Protein AF-A0A8G2FXT8-F1 (afdb_monomer)

Radius of gyration: 26.11 Å; Cα contacts (8 Å, |Δi|>4): 997; chains: 1; bounding box: 90×61×62 Å

Sequence (578 aa):
MFIVYNNIDHKNIHAPHGNILNTKGWSQEAALRLIINNLDPMVAKDPENLIVYGGKGKAARNSKAFDKIIESLKELENDETLLIQSGKSVGIFRTTRESPRVLIVNAQIVPRWATHDIFWDLEARGLTMFGQMTAGSWIYIGTQGVLQVTYETLNALARKIYHSDNLDGKWFLSAGLGEMGGAQTLAAKMNRCTSIIVEIDIEKIRRRLRDKYLDTYTDSLDEALKLKDESIKNGKHLSIGLLGNAATVYNELVNRNIIPDIVSDQTAAHDINLGYVPEGYDIKSFQKFREDNPEEFKRRVYESIVREVNAMIYFKNHGAAVFDYGNDIRTRALEGGLKNAFDIDGYVPAYIRDLFAIGSGPFRWVALSGNPDDIYKIDDAIIKNIDDRHLTDWIKLAKEYVHFQGLPARICYAPYGERERIGLMINDMVKNGDLEAPVAIGRDHHDTGSVASPYRETEAMKDGIIINNQAAAAKDLYNKIIGNYIQEGSLQRINNPPFDNASDTNLANEMNAIAVYSNYMPSTAKPVPPNVNYTVIADNTIVEEQIGIWLANSYNNYMSNNTFINVETDVSSHYGIS

InterPro domains:
  IPR023636 Urocanase conserved site [PS01233] (443-458)
  IPR023637 Urocanase-like [NF003820] (12-465)
  IPR023637 Urocanase-like [PTHR12216] (5-467)
  IPR023637 Urocanase-like [TIGR01228] (11-465)
  IPR035085 Urocanase, Rossmann-like domain [PF01175] (142-351)
  IPR035400 Urocanase, N-terminal domain [PF17391] (13-139)
  IPR035401 Urocanase, C-terminal domain [PF17392] (354-467)
  IPR036190 Urocanase superfamily [SSF111326] (8-465)
  IPR038364 Urocanase, central domain superfamily [G3DSA:3.40.50.10730] (143-351)

Foldseek 3Di:
DQPPPPDDPQVAFAFDFFDDANAPDVLLSLLLRLLSLLSHPLQAPRSVQQGRFLFRQHQALGPVQVVVSNVCSRHQDLQKAFEAEQRHTDDIDGHGNPDRNYDYDALDDDVVQSDPVSSVVCSVVSNGHRNDWCRNLRHGFWQQQQLVVLLQLQQQCCCPPVVDSAQQLAEEEEEDLTRPVLSNQLSQVLRLHAYEYEYQDVVSVVSSVVQQSADEEDQDPVVSVVVRVVCSVVSNSHGYYHNFALLVSLVVCVVVVNAHQAYEYDFLLLCLLQGHAFPPDHPVRLVVCCVVPVVVSSLRRLVSLLSNLVSLVVNVVVNHHYAYAPNCSLVSPVVSPNVCSPVHYHSQVVGPVVLLVQFFAWKKKFQSNLDLVLVVVLLVVCLPPPPDCVFNVVSVSCVPRGRGGRTHMHITRAGQPRSVVSQVVSQVCQVVPVGRAAMEIEHTCLGNQRDQDCRHNCPCDVVPPRPDPPPPVCVVVVCVVVVVCVVVVDPDDDDDSDPPDDPDPPVSPRGRYHYRDDHDDDDDDDDDDDDDDDDDDDDPDPDPPPPPPPRDDDDDDDDDDDDDDDDDDDDDDDDDDD

Structure (mmCIF, N/CA/C/O backbone):
data_AF-A0A8G2FXT8-F1
#
_entry.id   AF-A0A8G2FXT8-F1
#
loop_
_atom_site.group_PDB
_atom_site.id
_atom_site.type_symbol
_atom_site.label_atom_id
_atom_site.label_alt_id
_atom_site.label_comp_id
_atom_site.label_asym_id
_atom_site.label_entity_id
_atom_site.label_seq_id
_atom_site.pdbx_PDB_ins_code
_atom_site.Cartn_x
_atom_site.Cartn_y
_atom_site.Cartn_z
_atom_site.occupancy
_atom_site.B_iso_or_equiv
_atom_site.auth_seq_id
_atom_site.auth_comp_id
_atom_site.auth_asym_id
_atom_site.auth_atom_id
_atom_site.pdbx_PDB_model_num
ATOM 1 N N . MET A 1 1 ? 9.920 11.573 -34.355 1.00 27.08 1 MET A N 1
ATOM 2 C CA . MET A 1 1 ? 10.146 12.880 -33.703 1.00 27.08 1 MET A CA 1
ATOM 3 C C . MET A 1 1 ? 10.301 12.585 -32.220 1.00 27.08 1 MET A C 1
ATOM 5 O O . MET A 1 1 ? 9.305 12.317 -31.570 1.00 27.08 1 MET A O 1
ATOM 9 N N . PHE A 1 2 ? 11.535 12.461 -31.725 1.00 28.53 2 PHE A N 1
ATOM 10 C CA . PHE A 1 2 ? 11.773 12.191 -30.305 1.00 28.53 2 PHE A CA 1
ATOM 11 C C . PHE A 1 2 ? 11.350 13.426 -29.505 1.00 28.53 2 PHE A C 1
ATOM 13 O O . PHE A 1 2 ? 11.841 14.523 -29.773 1.00 28.53 2 PHE A O 1
ATOM 20 N N . ILE A 1 3 ? 10.425 13.273 -28.557 1.00 33.78 3 ILE A N 1
ATOM 21 C CA . ILE A 1 3 ? 10.116 14.332 -27.595 1.00 33.78 3 ILE A CA 1
ATOM 22 C C . ILE A 1 3 ? 11.331 14.437 -26.667 1.00 33.78 3 ILE A C 1
ATOM 24 O O . ILE A 1 3 ? 11.541 13.610 -25.772 1.00 33.78 3 ILE A O 1
ATOM 28 N N . VAL A 1 4 ? 12.179 15.429 -26.938 1.00 34.22 4 VAL A N 1
ATOM 29 C CA . VAL A 1 4 ? 13.263 15.836 -26.044 1.00 34.22 4 VAL A CA 1
ATOM 30 C C . VAL A 1 4 ? 12.603 16.583 -24.888 1.00 34.22 4 VAL A C 1
ATOM 32 O O . VAL A 1 4 ? 12.186 17.729 -25.040 1.00 34.22 4 VAL A O 1
ATOM 35 N N . TYR A 1 5 ? 12.460 15.915 -23.743 1.00 44.00 5 TYR A N 1
ATOM 36 C CA . TYR A 1 5 ? 12.011 16.544 -22.502 1.00 44.00 5 TYR A CA 1
ATOM 37 C C . TYR A 1 5 ? 13.147 17.420 -21.956 1.00 44.00 5 TYR A C 1
ATOM 39 O O . TYR A 1 5 ? 13.884 17.013 -21.064 1.00 44.00 5 TYR A O 1
ATOM 47 N N . ASN A 1 6 ? 13.326 18.616 -22.514 1.00 36.78 6 ASN A N 1
ATOM 48 C CA . ASN A 1 6 ? 14.114 19.649 -21.850 1.00 36.78 6 ASN A CA 1
ATOM 49 C C . ASN A 1 6 ? 13.234 20.246 -20.741 1.00 36.78 6 ASN A C 1
ATOM 51 O O . ASN A 1 6 ? 12.269 20.941 -21.045 1.00 36.78 6 ASN A O 1
ATOM 55 N N . ASN A 1 7 ? 13.580 19.944 -19.483 1.00 48.78 7 ASN A N 1
ATOM 56 C CA . ASN A 1 7 ? 12.843 20.231 -18.242 1.00 48.78 7 ASN A CA 1
ATOM 57 C C . ASN A 1 7 ? 11.535 19.432 -18.098 1.00 48.78 7 ASN A C 1
ATOM 59 O O . ASN A 1 7 ? 10.470 19.877 -18.523 1.00 48.78 7 ASN A O 1
ATOM 63 N N . ILE A 1 8 ? 11.612 18.251 -17.472 1.00 61.03 8 ILE A N 1
ATOM 64 C CA . ILE A 1 8 ? 10.416 17.504 -17.067 1.00 61.03 8 ILE A CA 1
ATOM 65 C C . ILE A 1 8 ? 9.690 18.318 -15.991 1.00 61.03 8 ILE A C 1
ATOM 67 O O . ILE A 1 8 ? 10.245 18.586 -14.926 1.00 61.03 8 ILE A O 1
ATOM 71 N N . ASP A 1 9 ? 8.448 18.714 -16.270 1.00 72.50 9 ASP A N 1
ATOM 72 C CA . ASP A 1 9 ? 7.584 19.309 -15.255 1.00 72.50 9 ASP A CA 1
ATOM 73 C C . ASP A 1 9 ? 7.159 18.225 -14.257 1.00 72.50 9 ASP A C 1
ATOM 75 O O . ASP A 1 9 ? 6.223 17.460 -14.492 1.00 72.50 9 ASP A O 1
ATOM 79 N N . HIS A 1 10 ? 7.871 18.150 -13.132 1.00 68.62 10 HIS A N 1
ATOM 80 C CA . HIS A 1 10 ? 7.581 17.196 -12.063 1.00 68.62 10 HIS A CA 1
ATOM 81 C C . HIS A 1 10 ? 6.210 17.424 -11.400 1.00 68.62 10 HIS A C 1
ATOM 83 O O . HIS A 1 10 ? 5.757 16.550 -10.662 1.00 68.62 10 HIS A O 1
ATOM 89 N N . LYS A 1 11 ? 5.536 18.560 -11.647 1.00 64.56 11 LYS A N 1
ATOM 90 C CA . LYS A 1 11 ? 4.202 18.844 -11.090 1.00 64.56 11 LYS A CA 1
ATOM 91 C C . LYS A 1 11 ? 3.082 18.115 -11.818 1.00 64.56 11 LYS A C 1
ATOM 93 O O . LYS A 1 11 ? 2.033 17.875 -11.228 1.00 64.56 11 LYS A O 1
ATOM 98 N N . ASN A 1 12 ? 3.284 17.797 -13.095 1.00 80.88 12 ASN A N 1
ATOM 99 C CA . ASN A 1 12 ? 2.246 17.251 -13.962 1.00 80.88 12 ASN A CA 1
ATOM 100 C C . ASN A 1 12 ? 2.816 16.174 -14.893 1.00 80.88 12 ASN A C 1
ATOM 102 O O . ASN A 1 12 ? 2.720 16.255 -16.120 1.00 80.88 12 ASN A O 1
ATOM 106 N N . ILE A 1 13 ? 3.484 15.193 -14.288 1.00 90.19 13 ILE A N 1
ATOM 107 C CA . ILE A 1 13 ? 4.114 14.089 -15.001 1.00 90.19 13 ILE A CA 1
ATOM 108 C C . ILE A 1 13 ? 3.134 12.915 -15.129 1.00 90.19 13 ILE A C 1
ATOM 110 O O . ILE A 1 13 ? 2.522 12.503 -14.152 1.00 90.19 13 ILE A O 1
ATOM 114 N N . HIS A 1 14 ? 2.990 12.371 -16.336 1.00 94.75 14 HIS A N 1
ATOM 115 C CA . HIS A 1 14 ? 2.118 11.231 -16.626 1.00 94.75 14 HIS A CA 1
ATOM 116 C C . HIS A 1 14 ? 2.845 10.231 -17.514 1.00 94.75 14 HIS A C 1
ATOM 118 O O . HIS A 1 14 ? 3.655 10.619 -18.366 1.00 94.75 14 HIS A O 1
ATOM 124 N N . ALA A 1 15 ? 2.570 8.943 -17.313 1.00 96.31 15 ALA A N 1
ATOM 125 C CA . ALA A 1 15 ? 3.182 7.898 -18.117 1.00 96.31 15 ALA A CA 1
ATOM 126 C C . ALA A 1 15 ? 2.745 8.035 -19.589 1.00 96.31 15 ALA A C 1
ATOM 128 O O . ALA A 1 15 ? 1.586 8.349 -19.857 1.00 96.31 15 ALA A O 1
ATOM 129 N N . PRO A 1 16 ? 3.637 7.794 -20.566 1.00 95.62 16 PRO A N 1
ATOM 130 C CA . PRO A 1 16 ? 3.227 7.658 -21.959 1.00 95.62 16 PRO A CA 1
ATOM 131 C C . PRO A 1 16 ? 2.179 6.548 -22.139 1.00 95.62 16 PRO A C 1
ATOM 133 O O . PRO A 1 16 ? 2.306 5.473 -21.554 1.00 95.62 16 PRO A O 1
ATOM 136 N N . HIS A 1 17 ? 1.167 6.801 -22.970 1.00 95.31 17 HIS A N 1
ATOM 137 C CA . HIS A 1 17 ? 0.074 5.868 -23.278 1.00 95.31 17 HIS A CA 1
ATOM 138 C C . HIS A 1 17 ? 0.168 5.341 -24.723 1.00 95.31 17 HIS A C 1
ATOM 140 O O . HIS A 1 17 ? 0.941 5.842 -25.543 1.00 95.31 17 HIS A O 1
ATOM 146 N N . GLY A 1 18 ? -0.649 4.338 -25.048 1.00 94.31 18 GLY A N 1
ATOM 147 C CA . GLY A 1 18 ? -0.766 3.750 -26.383 1.00 94.31 18 GLY A CA 1
ATOM 148 C C . GLY A 1 18 ? 0.423 2.874 -26.787 1.00 94.31 18 GLY A C 1
ATOM 149 O O . GLY A 1 18 ? 1.236 2.458 -25.960 1.00 94.31 18 GLY A O 1
ATOM 150 N N . ASN A 1 19 ? 0.537 2.592 -28.084 1.00 92.56 19 ASN A N 1
ATOM 151 C CA . ASN A 1 19 ? 1.504 1.638 -28.643 1.00 92.56 19 ASN A CA 1
ATOM 152 C C . ASN A 1 19 ? 2.765 2.278 -29.261 1.00 92.56 19 ASN A C 1
ATOM 154 O O . ASN A 1 19 ? 3.579 1.581 -29.864 1.00 92.56 19 ASN A O 1
ATOM 158 N N . ILE A 1 20 ? 2.943 3.594 -29.115 1.00 94.81 20 ILE A N 1
ATOM 159 C CA . ILE A 1 20 ? 4.117 4.312 -29.625 1.00 94.81 20 ILE A CA 1
ATOM 160 C C . ILE A 1 20 ? 5.228 4.275 -28.571 1.00 94.81 20 ILE A C 1
ATOM 162 O O . ILE A 1 20 ? 5.029 4.694 -27.431 1.00 94.81 20 ILE A O 1
ATOM 166 N N . LEU A 1 21 ? 6.403 3.785 -28.966 1.00 95.88 21 LEU A N 1
ATOM 167 C CA . LEU A 1 21 ? 7.571 3.675 -28.094 1.00 95.88 21 LEU A CA 1
ATOM 168 C C . LEU A 1 21 ? 8.365 4.982 -28.022 1.00 95.88 21 LEU A C 1
ATOM 170 O O . LEU A 1 21 ? 8.549 5.679 -29.022 1.00 95.88 21 LEU A O 1
ATOM 174 N N . ASN A 1 22 ? 8.897 5.264 -26.835 1.00 96.44 22 ASN A N 1
ATOM 175 C CA . ASN A 1 22 ? 9.881 6.314 -26.570 1.00 96.44 22 ASN A CA 1
ATOM 176 C C . ASN A 1 22 ? 11.300 5.749 -26.394 1.00 96.44 22 ASN A C 1
ATOM 178 O O . ASN A 1 22 ? 12.255 6.517 -26.282 1.00 96.44 22 ASN A O 1
ATOM 182 N N . THR A 1 23 ? 11.422 4.426 -26.340 1.00 97.81 23 THR A N 1
ATOM 183 C CA . THR A 1 23 ? 12.644 3.652 -26.097 1.00 97.81 23 THR A CA 1
ATOM 184 C C . THR A 1 23 ? 12.874 2.644 -27.236 1.00 97.81 23 THR A C 1
ATOM 186 O O . THR A 1 23 ? 12.059 2.530 -28.155 1.00 97.81 23 THR A O 1
ATOM 189 N N . LYS A 1 24 ? 13.985 1.896 -27.194 1.00 97.31 24 LYS A N 1
ATOM 190 C CA . LYS A 1 24 ? 14.373 0.920 -28.236 1.00 97.31 24 LYS A CA 1
ATOM 191 C C . LYS A 1 24 ? 13.654 -0.438 -28.148 1.00 97.31 24 LYS A C 1
ATOM 193 O O . LYS A 1 24 ? 13.855 -1.294 -29.011 1.00 97.31 24 LYS A O 1
ATOM 198 N N . GLY A 1 25 ? 12.812 -0.646 -27.136 1.00 94.44 25 GLY A N 1
ATOM 199 C CA . GLY A 1 25 ? 12.077 -1.892 -26.937 1.00 94.44 25 GLY A CA 1
ATOM 200 C C . GLY A 1 25 ? 11.038 -1.793 -25.823 1.00 94.44 25 GLY A C 1
ATOM 201 O O . GLY A 1 25 ? 11.103 -0.924 -24.956 1.00 94.44 25 GLY A O 1
ATOM 202 N N . TRP A 1 26 ? 10.059 -2.700 -25.835 1.00 95.38 26 TRP A N 1
ATOM 203 C CA . TRP A 1 26 ? 8.968 -2.679 -24.858 1.00 95.38 26 TRP A CA 1
ATOM 204 C C . TRP A 1 26 ? 9.448 -2.866 -23.413 1.00 95.38 26 TRP A C 1
ATOM 206 O O . TRP A 1 26 ? 8.878 -2.258 -22.513 1.00 95.38 26 TRP A O 1
ATOM 216 N N . SER A 1 27 ? 10.515 -3.636 -23.171 1.00 92.38 27 SER A N 1
ATOM 217 C CA . SER A 1 27 ? 11.067 -3.843 -21.822 1.00 92.38 27 SER A CA 1
ATOM 218 C C . SER A 1 27 ? 11.618 -2.552 -21.203 1.00 92.38 27 SER A C 1
ATOM 220 O O . SER A 1 27 ? 11.407 -2.289 -20.019 1.00 92.38 27 SER A O 1
ATOM 222 N N . GLN A 1 28 ? 12.291 -1.723 -22.001 1.00 97.31 28 GLN A N 1
ATOM 223 C CA . GLN A 1 28 ? 12.760 -0.395 -21.605 1.00 97.31 28 GLN A CA 1
ATOM 224 C C . GLN A 1 28 ? 11.582 0.575 -21.475 1.00 97.31 28 GLN A C 1
ATOM 226 O O . GLN A 1 28 ? 11.522 1.345 -20.515 1.00 97.31 28 GLN A O 1
ATOM 231 N N . GLU A 1 29 ? 10.619 0.502 -22.399 1.00 97.88 29 GLU A N 1
ATOM 232 C CA . GLU A 1 29 ? 9.407 1.322 -22.377 1.00 97.88 29 GLU A CA 1
ATOM 233 C C . GLU A 1 29 ? 8.583 1.076 -21.114 1.00 97.88 29 GLU A C 1
ATOM 235 O O . GLU A 1 29 ? 8.105 2.027 -20.503 1.00 97.88 29 GLU A O 1
ATOM 240 N N . ALA A 1 30 ? 8.445 -0.178 -20.685 1.00 96.81 30 ALA A N 1
ATOM 241 C CA . ALA A 1 30 ? 7.756 -0.517 -19.449 1.00 96.81 30 ALA A CA 1
ATOM 242 C C . ALA A 1 30 ? 8.450 0.117 -18.247 1.00 96.81 30 ALA A C 1
ATOM 244 O O . ALA A 1 30 ? 7.794 0.811 -17.478 1.00 96.81 30 ALA A O 1
ATOM 245 N N . ALA A 1 31 ? 9.772 -0.038 -18.113 1.00 97.44 31 ALA A N 1
ATOM 246 C CA . ALA A 1 31 ? 10.522 0.598 -17.030 1.00 97.44 31 ALA A CA 1
ATOM 247 C C . ALA A 1 31 ? 10.348 2.129 -17.036 1.00 97.44 31 ALA A C 1
ATOM 249 O O . ALA A 1 31 ? 10.131 2.723 -15.980 1.00 97.44 31 ALA A O 1
ATOM 250 N N . LEU A 1 32 ? 10.368 2.752 -18.221 1.00 98.38 32 LEU A N 1
ATOM 251 C CA . LEU A 1 32 ? 10.131 4.185 -18.412 1.00 98.38 32 LEU A CA 1
ATOM 252 C C . LEU A 1 32 ? 8.717 4.605 -17.982 1.00 98.38 32 LEU A C 1
ATOM 254 O O . LEU A 1 32 ? 8.552 5.556 -17.219 1.00 98.38 32 LEU A O 1
ATOM 258 N N . ARG A 1 33 ? 7.684 3.911 -18.460 1.00 98.44 33 ARG A N 1
ATOM 259 C CA . ARG A 1 33 ? 6.287 4.218 -18.125 1.00 98.44 33 ARG A CA 1
ATOM 260 C C . ARG A 1 33 ? 6.018 4.011 -16.643 1.00 98.44 33 ARG A C 1
ATOM 262 O O . ARG A 1 33 ? 5.348 4.832 -16.031 1.00 98.44 33 ARG A O 1
ATOM 269 N N . LEU A 1 34 ? 6.583 2.964 -16.053 1.00 98.31 34 LEU A N 1
ATOM 270 C CA . LEU A 1 34 ? 6.394 2.623 -14.651 1.00 98.31 34 LEU A CA 1
ATOM 271 C C . LEU A 1 34 ? 7.073 3.606 -13.685 1.00 98.31 34 LEU A C 1
ATOM 273 O O . LEU A 1 34 ? 6.443 4.016 -12.708 1.00 98.31 34 LEU A O 1
ATOM 277 N N . ILE A 1 35 ? 8.316 4.040 -13.945 1.00 98.19 35 ILE A N 1
ATOM 278 C CA . ILE A 1 35 ? 8.959 5.063 -13.096 1.00 98.19 35 ILE A CA 1
ATOM 279 C C . ILE A 1 35 ? 8.191 6.386 -13.161 1.00 98.19 35 ILE A C 1
ATOM 281 O O . ILE A 1 35 ? 8.044 7.063 -12.143 1.00 98.19 35 ILE A O 1
ATOM 285 N N . ILE A 1 36 ? 7.661 6.733 -14.337 1.00 98.25 36 ILE A N 1
ATOM 286 C CA . ILE A 1 36 ? 6.832 7.924 -14.503 1.00 98.25 36 ILE A CA 1
ATOM 287 C C . ILE A 1 36 ? 5.480 7.750 -13.796 1.00 98.25 36 ILE A C 1
ATOM 289 O O . ILE A 1 36 ? 5.051 8.659 -13.094 1.00 98.25 36 ILE A O 1
ATOM 293 N N . ASN A 1 37 ? 4.839 6.583 -13.908 1.00 98.19 37 ASN A N 1
ATOM 294 C CA . ASN A 1 37 ? 3.581 6.278 -13.223 1.00 98.19 37 ASN A CA 1
ATOM 295 C C . ASN A 1 37 ? 3.709 6.396 -11.699 1.00 98.19 37 ASN A C 1
ATOM 297 O O . ASN A 1 37 ? 2.813 6.912 -11.038 1.00 98.19 37 ASN A O 1
ATOM 301 N N . ASN A 1 38 ? 4.848 5.981 -11.137 1.00 97.56 38 ASN A N 1
ATOM 302 C CA . ASN A 1 38 ? 5.147 6.171 -9.718 1.00 97.56 38 ASN A CA 1
ATOM 303 C C . ASN A 1 38 ? 5.122 7.649 -9.286 1.00 97.56 38 ASN A C 1
ATOM 305 O O . ASN A 1 38 ? 4.969 7.918 -8.098 1.00 97.56 38 ASN A O 1
ATOM 309 N N . LEU A 1 39 ? 5.290 8.593 -10.212 1.00 97.38 39 LEU A N 1
ATOM 310 C CA . LEU A 1 39 ? 5.273 10.034 -9.965 1.00 97.38 39 LEU A CA 1
ATOM 311 C C . LEU A 1 39 ? 4.019 10.724 -10.515 1.00 97.38 39 LEU A C 1
ATOM 313 O O . LEU A 1 39 ? 3.934 11.945 -10.459 1.00 97.38 39 LEU A O 1
ATOM 317 N N . ASP A 1 40 ? 3.034 9.978 -11.012 1.00 96.06 40 ASP A N 1
ATOM 318 C CA . ASP A 1 40 ? 1.774 10.567 -11.457 1.00 96.06 40 ASP A CA 1
ATOM 319 C C . ASP A 1 40 ? 1.076 11.280 -10.276 1.00 96.06 40 ASP A C 1
ATOM 321 O O . ASP A 1 40 ? 0.971 10.683 -9.199 1.00 96.06 40 ASP A O 1
ATOM 325 N N . PRO A 1 41 ? 0.576 12.525 -10.417 1.00 92.88 41 PRO A N 1
ATOM 326 C CA . PRO A 1 41 ? -0.125 13.241 -9.344 1.00 92.88 41 PRO A CA 1
ATOM 327 C C . PRO A 1 41 ? -1.344 12.506 -8.763 1.00 92.88 41 PRO A C 1
ATOM 329 O O . PRO A 1 41 ? -1.719 12.731 -7.607 1.00 92.88 41 PRO A O 1
ATOM 332 N N . MET A 1 42 ? -1.976 11.611 -9.528 1.00 91.50 42 MET A N 1
ATOM 333 C CA . MET A 1 42 ? -3.042 10.741 -9.023 1.00 91.50 42 MET A CA 1
ATOM 334 C C . MET A 1 42 ? -2.498 9.607 -8.150 1.00 91.50 42 MET A C 1
ATOM 336 O O . MET A 1 42 ? -3.207 9.136 -7.256 1.00 91.50 42 MET A O 1
ATOM 340 N N . VAL A 1 43 ? -1.254 9.187 -8.372 1.00 93.75 43 VAL A N 1
ATOM 341 C CA . VAL A 1 43 ? -0.603 8.031 -7.742 1.00 93.75 43 VAL A CA 1
ATOM 342 C C . VAL A 1 43 ? 0.254 8.449 -6.548 1.00 93.75 43 VAL A C 1
ATOM 344 O O . VAL A 1 43 ? 0.030 7.976 -5.433 1.00 93.75 43 VAL A O 1
ATOM 347 N N . ALA A 1 44 ? 1.214 9.344 -6.764 1.00 93.69 44 ALA A N 1
ATOM 348 C CA . ALA A 1 44 ? 2.226 9.741 -5.796 1.00 93.69 44 ALA A CA 1
ATOM 349 C C . ALA A 1 44 ? 1.662 10.602 -4.656 1.00 93.69 44 ALA A C 1
ATOM 351 O O . ALA A 1 44 ? 0.597 11.220 -4.758 1.00 93.69 44 ALA A O 1
ATOM 352 N N . LYS A 1 45 ? 2.405 10.657 -3.552 1.00 90.81 45 LYS A N 1
ATOM 353 C CA . LYS A 1 45 ? 2.165 11.573 -2.436 1.00 90.81 45 LYS A CA 1
ATOM 354 C C . LYS A 1 45 ? 2.580 13.000 -2.783 1.00 90.81 45 LYS A C 1
ATOM 356 O O . LYS A 1 45 ? 1.805 13.926 -2.579 1.00 90.81 45 LYS A O 1
ATOM 361 N N . ASP A 1 46 ? 3.814 13.156 -3.251 1.00 91.81 46 ASP A N 1
ATOM 362 C CA . ASP A 1 46 ? 4.453 14.442 -3.528 1.00 91.81 46 ASP A CA 1
ATOM 363 C C . ASP A 1 46 ? 5.440 14.265 -4.699 1.00 91.81 46 ASP A C 1
ATOM 365 O O . ASP A 1 46 ? 6.641 14.036 -4.495 1.00 91.81 46 ASP A O 1
ATOM 369 N N . PRO A 1 47 ? 4.922 14.288 -5.940 1.00 93.62 47 PRO A N 1
ATOM 370 C CA . PRO A 1 47 ? 5.717 14.000 -7.127 1.00 93.62 47 PRO A CA 1
ATOM 371 C C . PRO A 1 47 ? 6.771 15.070 -7.420 1.00 93.62 47 PRO A C 1
ATOM 373 O O . PRO A 1 47 ? 7.829 14.733 -7.954 1.00 93.62 47 PRO A O 1
ATOM 376 N N . GLU A 1 48 ? 6.555 16.322 -6.993 1.00 91.75 48 GLU A N 1
ATOM 377 C CA . GLU A 1 48 ? 7.525 17.415 -7.154 1.00 91.75 48 GLU A CA 1
ATOM 378 C C . GLU A 1 48 ? 8.857 17.087 -6.467 1.00 91.75 48 GLU A C 1
ATOM 380 O O . GLU A 1 48 ? 9.930 17.367 -7.000 1.00 91.75 48 GLU A O 1
ATOM 385 N N . ASN A 1 49 ? 8.786 16.427 -5.308 1.00 92.88 49 ASN A N 1
ATOM 386 C CA . ASN A 1 49 ? 9.949 15.975 -4.545 1.00 92.88 49 ASN A CA 1
ATOM 387 C C . ASN A 1 49 ? 10.309 14.501 -4.797 1.00 92.88 49 ASN A C 1
ATOM 389 O O . ASN A 1 49 ? 11.110 13.915 -4.056 1.00 92.88 49 ASN A O 1
ATOM 393 N N . LEU A 1 50 ? 9.741 13.903 -5.851 1.00 96.25 50 LEU A N 1
ATOM 394 C CA . LEU A 1 50 ? 9.907 12.505 -6.260 1.00 96.25 50 LEU A CA 1
ATOM 395 C C . LEU A 1 50 ? 9.405 11.480 -5.231 1.00 96.25 50 LEU A C 1
ATOM 397 O O . LEU A 1 50 ? 9.792 10.309 -5.296 1.00 96.25 50 LEU A O 1
ATOM 401 N N . ILE A 1 51 ? 8.583 11.904 -4.267 1.00 94.69 51 ILE A N 1
ATOM 402 C CA . ILE A 1 51 ? 8.087 11.072 -3.170 1.00 94.69 51 ILE A CA 1
ATOM 403 C C . ILE A 1 51 ? 6.804 10.367 -3.609 1.00 94.69 51 ILE A C 1
ATOM 405 O O . ILE A 1 51 ? 5.763 10.984 -3.834 1.00 94.69 51 ILE A O 1
ATOM 409 N N . VAL A 1 52 ? 6.869 9.041 -3.642 1.00 94.31 52 VAL A N 1
ATOM 410 C CA . VAL A 1 52 ? 5.759 8.169 -4.020 1.00 94.31 52 VAL A CA 1
ATOM 411 C C . VAL A 1 52 ? 4.856 7.898 -2.816 1.00 94.31 52 VAL A C 1
ATOM 413 O O . VAL A 1 52 ? 3.684 8.250 -2.855 1.00 94.31 52 VAL A O 1
ATOM 416 N N . TYR A 1 53 ? 5.375 7.298 -1.735 1.00 89.44 53 TYR A N 1
ATOM 417 C CA . TYR A 1 53 ? 4.595 6.964 -0.529 1.00 89.44 53 TYR A CA 1
ATOM 418 C C . TYR A 1 53 ? 5.479 6.666 0.698 1.00 89.44 53 TYR A C 1
ATOM 420 O O . TYR A 1 53 ? 6.709 6.676 0.623 1.00 89.44 53 TYR A O 1
ATOM 428 N N . GLY A 1 54 ? 4.848 6.382 1.848 1.00 80.62 54 GLY A N 1
ATOM 429 C CA . GLY A 1 54 ? 5.519 5.782 3.012 1.00 80.62 54 GLY A CA 1
ATOM 430 C C . GLY A 1 54 ? 6.487 6.715 3.746 1.00 80.62 54 GLY A C 1
ATOM 431 O O . GLY A 1 54 ? 7.551 6.284 4.184 1.00 80.62 54 GLY A O 1
ATOM 432 N N . GLY A 1 55 ? 6.142 7.999 3.859 1.00 83.00 55 GLY A N 1
ATOM 433 C CA . GLY A 1 55 ? 7.037 9.032 4.386 1.00 83.00 55 GLY A CA 1
ATOM 434 C C . GLY A 1 55 ? 7.781 9.715 3.243 1.00 83.00 55 GLY A C 1
ATOM 435 O O . GLY A 1 55 ? 7.175 10.536 2.553 1.00 83.00 55 GLY A O 1
ATOM 436 N N . LYS A 1 56 ? 9.058 9.356 3.046 1.00 86.94 56 LYS A N 1
ATOM 437 C CA . LYS A 1 56 ? 9.953 9.861 1.983 1.00 86.94 56 LYS A CA 1
ATOM 438 C C . LYS A 1 56 ? 10.399 8.764 0.997 1.00 86.94 56 LYS A C 1
ATOM 440 O O . LYS A 1 56 ? 11.522 8.806 0.499 1.00 86.94 56 LYS A O 1
ATOM 445 N N . GLY A 1 57 ? 9.567 7.750 0.748 1.00 91.38 57 GLY A N 1
ATOM 446 C CA . GLY A 1 57 ? 9.861 6.726 -0.257 1.00 91.38 57 GLY A CA 1
ATOM 447 C C . GLY A 1 57 ? 9.870 7.345 -1.653 1.00 91.38 57 GLY A C 1
ATOM 448 O O . GLY A 1 57 ? 8.831 7.825 -2.100 1.00 91.38 57 GLY A O 1
ATOM 449 N N . LYS A 1 58 ? 11.023 7.368 -2.328 1.00 96.19 58 LYS A N 1
ATOM 450 C CA . LYS A 1 58 ? 11.229 8.087 -3.596 1.00 96.19 58 LYS A CA 1
ATOM 451 C C . LYS A 1 58 ? 11.388 7.151 -4.797 1.00 96.19 58 LYS A C 1
ATOM 453 O O . LYS A 1 58 ? 11.877 6.031 -4.651 1.00 96.19 58 LYS A O 1
ATOM 458 N N . ALA A 1 59 ? 11.026 7.640 -5.985 1.00 97.69 59 ALA A N 1
ATOM 459 C CA . ALA A 1 59 ? 11.239 6.933 -7.256 1.00 97.69 59 ALA A CA 1
ATOM 460 C C . ALA A 1 59 ? 12.677 7.066 -7.793 1.00 97.69 59 ALA A C 1
ATOM 462 O O . ALA A 1 59 ? 13.211 6.134 -8.396 1.00 97.69 59 ALA A O 1
ATOM 463 N N . ALA A 1 60 ? 13.310 8.215 -7.547 1.00 98.12 60 ALA A N 1
ATOM 464 C CA . ALA A 1 60 ? 14.694 8.515 -7.901 1.00 98.12 60 ALA A CA 1
ATOM 465 C C . ALA A 1 60 ? 15.317 9.469 -6.868 1.00 98.12 60 ALA A C 1
ATOM 467 O O . ALA A 1 60 ? 14.611 10.153 -6.125 1.00 98.12 60 ALA A O 1
ATOM 468 N N . ARG A 1 61 ? 16.654 9.496 -6.789 1.00 97.88 61 ARG A N 1
ATOM 469 C CA . ARG A 1 61 ? 17.372 10.143 -5.674 1.00 97.88 61 ARG A CA 1
ATOM 470 C C . ARG A 1 61 ? 17.125 11.651 -5.601 1.00 97.88 61 ARG A C 1
ATOM 472 O O . ARG A 1 61 ? 16.985 12.211 -4.517 1.00 97.88 61 ARG A O 1
ATOM 479 N N . ASN A 1 62 ? 17.138 12.295 -6.761 1.00 96.00 62 ASN A N 1
ATOM 480 C CA . ASN A 1 62 ? 16.916 13.720 -6.987 1.00 96.00 62 ASN A CA 1
ATOM 481 C C . ASN A 1 62 ? 16.576 13.943 -8.470 1.00 96.00 62 ASN A C 1
ATOM 483 O O . ASN A 1 62 ? 16.760 13.029 -9.277 1.00 96.00 62 ASN A O 1
ATOM 487 N N . SER A 1 63 ? 16.120 15.143 -8.839 1.00 94.94 63 SER A N 1
ATOM 488 C CA . SER A 1 63 ? 15.670 15.451 -10.208 1.00 94.94 63 SER A CA 1
ATOM 489 C C . SER A 1 63 ? 16.730 15.148 -11.268 1.00 94.94 63 SER A C 1
ATOM 491 O O . SER A 1 63 ? 16.445 14.471 -12.246 1.00 94.94 63 SER A O 1
ATOM 493 N N . LYS A 1 64 ? 18.000 15.500 -11.020 1.00 95.56 64 LYS A N 1
ATOM 494 C CA . LYS A 1 64 ? 19.101 15.185 -11.948 1.00 95.56 64 LYS A CA 1
ATOM 495 C C . LYS A 1 64 ? 19.281 13.676 -12.157 1.00 95.56 64 LYS A C 1
ATOM 497 O O . LYS A 1 64 ? 19.587 13.234 -13.262 1.00 95.56 64 LYS A O 1
ATOM 502 N N . ALA A 1 65 ? 19.144 12.882 -11.095 1.00 97.62 65 ALA A N 1
ATOM 503 C CA . ALA A 1 65 ? 19.210 11.428 -11.194 1.00 97.62 65 ALA A CA 1
ATOM 504 C C . ALA A 1 65 ? 18.004 10.863 -11.954 1.00 97.62 65 ALA A C 1
ATOM 506 O O . ALA A 1 65 ? 18.192 9.971 -12.775 1.00 97.62 65 ALA A O 1
ATOM 507 N N . PHE A 1 66 ? 16.806 11.403 -11.716 1.00 97.81 66 PHE A N 1
ATOM 508 C CA . PHE A 1 66 ? 15.596 11.046 -12.450 1.00 97.81 66 PHE A CA 1
ATOM 509 C C . PHE A 1 66 ? 15.763 11.298 -13.952 1.00 97.81 66 PHE A C 1
ATOM 511 O O . PHE A 1 66 ? 15.656 10.355 -14.733 1.00 97.81 66 PHE A O 1
ATOM 518 N N . ASP A 1 67 ? 16.142 12.514 -14.348 1.00 95.81 67 ASP A N 1
ATOM 519 C CA . ASP A 1 67 ? 16.343 12.878 -15.755 1.00 95.81 67 ASP A CA 1
ATOM 520 C C . ASP A 1 67 ? 17.358 11.951 -16.433 1.00 95.81 67 ASP A C 1
ATOM 522 O O . ASP A 1 67 ? 17.126 11.462 -17.541 1.00 95.81 67 ASP A O 1
ATOM 526 N N . LYS A 1 68 ? 18.460 11.626 -15.737 1.00 97.88 68 LYS A N 1
ATOM 527 C CA . LYS A 1 68 ? 19.475 10.718 -16.282 1.00 97.88 68 LYS A CA 1
ATOM 528 C C . LYS A 1 68 ? 18.978 9.280 -16.414 1.00 97.88 68 LYS A C 1
ATOM 530 O O . LYS A 1 68 ? 19.409 8.583 -17.330 1.00 97.88 68 LYS A O 1
ATOM 535 N N . ILE A 1 69 ? 18.098 8.818 -15.524 1.00 98.44 69 ILE A N 1
ATOM 536 C CA . ILE A 1 69 ? 17.447 7.505 -15.647 1.00 98.44 69 ILE A CA 1
ATOM 537 C C . ILE A 1 69 ? 16.555 7.486 -16.888 1.00 98.44 69 ILE A C 1
ATOM 539 O O . ILE A 1 69 ? 16.673 6.558 -17.684 1.00 98.44 69 ILE A O 1
ATOM 543 N N . ILE A 1 70 ? 15.735 8.521 -17.093 1.00 97.88 70 ILE A N 1
ATOM 544 C CA . ILE A 1 70 ? 14.877 8.638 -18.280 1.00 97.88 70 ILE A CA 1
ATOM 545 C C . ILE A 1 70 ? 15.716 8.623 -19.563 1.00 97.88 70 ILE A C 1
ATOM 547 O O . ILE A 1 70 ? 15.415 7.863 -20.480 1.00 97.88 70 ILE A O 1
ATOM 551 N N . GLU A 1 71 ? 16.788 9.417 -19.622 1.00 97.81 71 GLU A N 1
ATOM 552 C CA . GLU A 1 71 ? 17.726 9.432 -20.753 1.00 97.81 71 GLU A CA 1
ATOM 553 C C . GLU A 1 71 ? 18.352 8.047 -20.983 1.00 97.81 71 GLU A C 1
ATOM 555 O O . GLU A 1 71 ? 18.355 7.547 -22.104 1.00 97.81 71 GLU A O 1
ATOM 560 N N . SER A 1 72 ? 18.817 7.394 -19.911 1.00 98.44 72 SER A N 1
ATOM 561 C CA . SER A 1 72 ? 19.436 6.064 -19.993 1.00 98.44 72 SER A CA 1
ATOM 562 C C . SER A 1 72 ? 18.460 5.024 -20.547 1.00 98.44 72 SER A C 1
ATOM 564 O O . SER A 1 72 ? 18.839 4.249 -21.412 1.00 98.44 72 SER A O 1
ATOM 566 N N . LEU A 1 73 ? 17.200 5.017 -20.094 1.00 98.38 73 LEU A N 1
ATOM 567 C CA . LEU A 1 73 ? 16.179 4.069 -20.559 1.00 98.38 73 LEU A CA 1
ATOM 568 C C . LEU A 1 73 ? 15.813 4.261 -22.037 1.00 98.38 73 LEU A C 1
ATOM 570 O O . LEU A 1 73 ? 15.508 3.284 -22.717 1.00 98.38 73 LEU A O 1
ATOM 574 N N . LYS A 1 74 ? 15.850 5.499 -22.544 1.00 98.00 74 LYS A N 1
ATOM 575 C CA . LYS A 1 74 ? 15.595 5.795 -23.964 1.00 98.00 74 LYS A CA 1
ATOM 576 C C . LYS A 1 74 ? 16.686 5.253 -24.882 1.00 98.00 74 LYS A C 1
ATOM 578 O O . LYS A 1 74 ? 16.370 4.781 -25.971 1.00 98.00 74 LYS A O 1
ATOM 583 N N . GLU A 1 75 ? 17.934 5.279 -24.423 1.00 97.94 75 GLU A N 1
ATOM 584 C CA . GLU A 1 75 ? 19.092 4.839 -25.207 1.00 97.94 75 GLU A CA 1
ATOM 585 C C . GLU A 1 75 ? 19.493 3.373 -24.980 1.00 97.94 75 GLU A C 1
ATOM 587 O O . GLU A 1 75 ? 20.241 2.836 -25.795 1.00 97.94 75 GLU A O 1
ATOM 592 N N . LEU A 1 76 ? 18.996 2.723 -23.923 1.00 98.06 76 LEU A N 1
ATOM 593 C CA . LEU A 1 76 ? 19.369 1.359 -23.534 1.00 98.06 76 LEU A CA 1
ATOM 594 C C . LEU A 1 76 ? 19.008 0.323 -24.613 1.00 98.06 76 LEU A C 1
ATOM 596 O O . LEU A 1 76 ? 17.841 0.193 -24.997 1.00 98.06 76 LEU A O 1
ATOM 600 N N . GLU A 1 77 ? 19.992 -0.458 -25.056 1.00 98.31 77 GLU A N 1
ATOM 601 C CA . GLU A 1 77 ? 19.791 -1.534 -26.029 1.00 98.31 77 GLU A CA 1
ATOM 602 C C . GLU A 1 77 ? 19.114 -2.773 -25.414 1.00 98.31 77 GLU A C 1
ATOM 604 O O . GLU A 1 77 ? 18.982 -2.934 -24.196 1.00 98.31 77 GLU A O 1
ATOM 609 N N . ASN A 1 78 ? 18.644 -3.682 -26.273 1.00 94.25 78 ASN A N 1
ATOM 610 C CA . ASN A 1 78 ? 17.936 -4.897 -25.848 1.00 94.25 78 ASN A CA 1
ATOM 611 C C . ASN A 1 78 ? 18.840 -5.956 -25.206 1.00 94.25 78 ASN A C 1
ATOM 613 O O . ASN A 1 78 ? 18.326 -6.854 -24.548 1.00 94.25 78 ASN A O 1
ATOM 617 N N . ASP A 1 79 ? 20.156 -5.871 -25.381 1.00 95.44 79 ASP A N 1
ATOM 618 C CA . ASP A 1 79 ? 21.161 -6.732 -24.751 1.00 95.44 79 ASP A CA 1
ATOM 619 C C . ASP A 1 79 ? 22.023 -5.965 -23.738 1.00 95.44 79 ASP A C 1
ATOM 621 O O . ASP A 1 79 ? 23.151 -6.357 -23.459 1.00 95.44 79 ASP A O 1
ATOM 625 N N . GLU A 1 80 ? 21.492 -4.882 -23.170 1.00 96.62 80 GLU A N 1
ATOM 626 C CA . GLU A 1 80 ? 22.139 -4.100 -22.119 1.00 96.62 80 GLU A CA 1
ATOM 627 C C . GLU A 1 80 ? 21.326 -4.110 -20.818 1.00 96.62 80 GLU A C 1
ATOM 629 O O . GLU A 1 80 ? 20.107 -4.331 -20.801 1.00 96.62 80 GLU A O 1
ATOM 634 N N . THR A 1 81 ? 22.019 -3.854 -19.709 1.00 95.56 81 THR A N 1
ATOM 635 C CA . THR A 1 81 ? 21.443 -3.736 -18.369 1.00 95.56 81 THR A CA 1
ATOM 636 C C . THR A 1 81 ? 21.906 -2.444 -17.700 1.00 95.56 81 THR A C 1
ATOM 638 O O . THR A 1 81 ? 23.103 -2.212 -17.518 1.00 95.56 81 THR A O 1
ATOM 641 N N . LEU A 1 82 ? 20.941 -1.621 -17.289 1.00 97.19 82 LEU A N 1
ATOM 642 C CA . LEU A 1 82 ? 21.131 -0.401 -16.509 1.00 97.19 82 LEU A CA 1
ATOM 643 C C . LEU A 1 82 ? 21.241 -0.718 -15.011 1.00 97.19 82 LEU A C 1
ATOM 645 O O . LEU A 1 82 ? 20.385 -1.399 -14.446 1.00 97.19 82 LEU A O 1
ATOM 649 N N . LEU A 1 83 ? 22.254 -0.166 -14.345 1.00 97.56 83 LEU A N 1
ATOM 650 C CA . LEU A 1 83 ? 22.432 -0.273 -12.898 1.00 97.56 83 LEU A CA 1
ATOM 651 C C . LEU A 1 83 ? 21.924 0.983 -12.184 1.00 97.56 83 LEU A C 1
ATOM 653 O O . LEU A 1 83 ? 22.395 2.098 -12.436 1.00 97.56 83 LEU A O 1
ATOM 657 N N . ILE A 1 84 ? 21.003 0.784 -11.241 1.00 97.31 84 ILE A N 1
ATOM 658 C CA . ILE A 1 84 ? 20.466 1.817 -10.356 1.00 97.31 84 ILE A CA 1
ATOM 659 C C . ILE A 1 84 ? 20.957 1.561 -8.933 1.00 97.31 84 ILE A C 1
ATOM 661 O O . ILE A 1 84 ? 20.546 0.607 -8.273 1.00 97.31 84 ILE A O 1
ATOM 665 N N . GLN A 1 85 ? 21.801 2.456 -8.430 1.00 97.56 85 GLN A N 1
ATOM 666 C CA . GLN A 1 85 ? 22.239 2.459 -7.036 1.00 97.56 85 GLN A CA 1
ATOM 667 C C . GLN A 1 85 ? 21.490 3.563 -6.297 1.00 97.56 85 GLN A C 1
ATOM 669 O O . GLN A 1 85 ? 21.625 4.734 -6.650 1.00 97.56 85 GLN A O 1
ATOM 674 N N . SER A 1 86 ? 20.688 3.217 -5.290 1.00 97.00 86 SER A N 1
ATOM 675 C CA . SER A 1 86 ? 19.862 4.134 -4.487 1.00 97.00 86 SER A CA 1
ATOM 676 C C . SER A 1 86 ? 19.249 5.263 -5.321 1.00 97.00 86 SER A C 1
ATOM 678 O O . SER A 1 86 ? 19.567 6.436 -5.114 1.00 97.00 86 SER A O 1
ATOM 680 N N . GLY A 1 87 ? 18.448 4.905 -6.327 1.00 97.25 87 GLY A N 1
ATOM 681 C CA . GLY A 1 87 ? 17.749 5.849 -7.205 1.00 97.25 87 GLY A CA 1
ATOM 682 C C . GLY A 1 87 ? 18.629 6.686 -8.140 1.00 97.25 87 GLY A C 1
ATOM 683 O O . GLY A 1 87 ? 18.197 7.760 -8.558 1.00 97.25 87 GLY A O 1
ATOM 684 N N . LYS A 1 88 ? 19.862 6.255 -8.439 1.00 98.25 88 LYS A N 1
ATOM 685 C CA . LYS A 1 88 ? 20.780 6.916 -9.381 1.00 98.25 88 LYS A CA 1
ATOM 686 C C . LYS A 1 88 ? 21.307 5.919 -10.415 1.00 98.25 88 LYS A C 1
ATOM 688 O O . LYS A 1 88 ? 21.813 4.870 -10.034 1.00 98.25 88 LYS A O 1
ATOM 693 N N . SER A 1 89 ? 21.245 6.287 -11.697 1.00 97.81 89 SER A N 1
ATOM 694 C CA . SER A 1 89 ? 21.941 5.581 -12.785 1.00 97.81 89 SER A CA 1
ATOM 695 C C . SER A 1 89 ? 23.460 5.676 -12.595 1.00 97.81 89 SER A C 1
ATOM 697 O O . SER A 1 89 ? 23.999 6.784 -12.487 1.00 97.81 89 SER A O 1
ATOM 699 N N . VAL A 1 90 ? 24.139 4.528 -12.489 1.00 97.56 90 VAL A N 1
ATOM 700 C CA . VAL A 1 90 ? 25.597 4.454 -12.246 1.00 97.56 90 VAL A CA 1
ATOM 701 C C . VAL A 1 90 ? 26.386 3.763 -13.355 1.00 97.56 90 VAL A C 1
ATOM 703 O O . VAL A 1 90 ? 27.600 3.932 -13.410 1.00 97.56 90 VAL A O 1
ATOM 706 N N . GLY A 1 91 ? 25.728 3.027 -14.249 1.00 96.06 91 GLY A N 1
ATOM 707 C CA . GLY A 1 91 ? 26.393 2.375 -15.373 1.00 96.06 91 GLY A CA 1
ATOM 708 C C . GLY A 1 91 ? 25.442 1.533 -16.211 1.00 96.06 91 GLY A C 1
ATOM 709 O O . GLY A 1 91 ? 24.373 1.143 -15.740 1.00 96.06 91 GLY A O 1
ATOM 710 N N . ILE A 1 92 ? 25.852 1.261 -17.445 1.00 98.25 92 ILE A N 1
ATOM 711 C CA . ILE A 1 92 ? 25.193 0.342 -18.373 1.00 98.25 92 ILE A CA 1
ATOM 712 C C . ILE A 1 92 ? 26.244 -0.678 -18.800 1.00 98.25 92 ILE A C 1
ATOM 714 O O . ILE A 1 92 ? 27.364 -0.300 -19.143 1.00 98.25 92 ILE A O 1
ATOM 718 N N . PHE A 1 93 ? 25.890 -1.958 -18.754 1.00 96.12 93 PHE A N 1
ATOM 719 C CA . PHE A 1 93 ? 26.760 -3.050 -19.178 1.00 96.12 93 PHE A CA 1
ATOM 720 C C . PHE A 1 93 ? 26.031 -3.931 -20.178 1.00 96.12 93 PHE A C 1
ATOM 722 O O . PHE A 1 93 ? 24.833 -4.181 -20.037 1.00 96.12 93 PHE A O 1
ATOM 729 N N . ARG A 1 94 ? 26.770 -4.434 -21.165 1.00 97.06 94 ARG A N 1
ATOM 730 C CA . ARG A 1 94 ? 26.250 -5.434 -22.090 1.00 97.06 94 ARG A CA 1
ATOM 731 C C . ARG A 1 94 ? 26.039 -6.761 -21.362 1.00 97.06 94 ARG A C 1
ATOM 733 O O . ARG A 1 94 ? 26.921 -7.227 -20.643 1.00 97.06 94 ARG A O 1
ATOM 740 N N . THR A 1 95 ? 24.874 -7.352 -21.564 1.00 94.62 95 THR A N 1
ATOM 741 C CA . THR A 1 95 ? 24.427 -8.632 -21.015 1.00 94.62 95 THR A CA 1
ATOM 742 C C . THR A 1 95 ? 23.827 -9.478 -22.148 1.00 94.62 95 THR A C 1
ATOM 744 O O . THR A 1 95 ? 24.493 -9.698 -23.161 1.00 94.62 95 THR A O 1
ATOM 747 N N . THR A 1 96 ? 22.599 -9.978 -22.004 1.00 90.38 96 THR A N 1
ATOM 748 C CA . THR A 1 96 ? 21.868 -10.747 -23.027 1.00 90.38 96 THR A CA 1
ATOM 749 C C . THR A 1 96 ? 20.416 -10.288 -23.085 1.00 90.38 96 THR A C 1
ATOM 751 O O . THR A 1 96 ? 19.938 -9.636 -22.158 1.00 90.38 96 THR A O 1
ATOM 754 N N . ARG A 1 97 ? 19.666 -10.651 -24.130 1.00 85.88 97 ARG A N 1
ATOM 755 C CA . ARG A 1 97 ? 18.256 -10.239 -24.273 1.00 85.88 97 ARG A CA 1
ATOM 756 C C . ARG A 1 97 ? 17.352 -10.769 -23.161 1.00 85.88 97 ARG A C 1
ATOM 758 O O . ARG A 1 97 ? 16.402 -10.095 -22.778 1.00 85.88 97 ARG A O 1
ATOM 765 N N . GLU A 1 98 ? 17.694 -11.913 -22.594 1.00 86.19 98 GLU A N 1
ATOM 766 C CA . GLU A 1 98 ? 16.964 -12.597 -21.524 1.00 86.19 98 GLU A CA 1
ATOM 767 C C . GLU A 1 98 ? 17.307 -12.030 -20.138 1.00 86.19 98 GLU A C 1
ATOM 769 O O . GLU A 1 98 ? 16.600 -12.281 -19.164 1.00 86.19 98 GLU A O 1
ATOM 774 N N . SER A 1 99 ? 18.393 -11.257 -20.035 1.00 87.69 99 SER A N 1
ATOM 775 C CA . SER A 1 99 ? 18.785 -10.600 -18.788 1.00 87.69 99 SER A CA 1
ATOM 776 C C . SER A 1 99 ? 17.814 -9.464 -18.424 1.00 87.69 99 SER A C 1
ATOM 778 O O . SER A 1 99 ? 17.195 -8.868 -19.308 1.00 87.69 99 SER A O 1
ATOM 780 N N . PRO A 1 100 ? 17.690 -9.085 -17.138 1.00 89.62 100 PRO A N 1
ATOM 781 C CA . PRO A 1 100 ? 16.940 -7.894 -16.751 1.00 89.62 100 PRO A CA 1
ATOM 782 C C . PRO A 1 100 ? 17.494 -6.630 -17.419 1.00 89.62 100 PRO A C 1
ATOM 784 O O . PRO A 1 100 ? 18.705 -6.410 -17.443 1.00 89.62 100 PRO A O 1
ATOM 787 N N . ARG A 1 101 ? 16.611 -5.748 -17.903 1.00 94.19 101 ARG A N 1
ATOM 788 C CA . ARG A 1 101 ? 17.016 -4.437 -18.449 1.00 94.19 101 ARG A CA 1
ATOM 789 C C . ARG A 1 101 ? 17.496 -3.470 -17.373 1.00 94.19 101 ARG A C 1
ATOM 791 O O . ARG A 1 101 ? 18.306 -2.596 -17.657 1.00 94.19 101 ARG A O 1
ATOM 798 N N . VAL A 1 102 ? 17.015 -3.615 -16.141 1.00 94.88 102 VAL A N 1
ATOM 799 C CA . VAL A 1 102 ? 17.375 -2.740 -15.022 1.00 94.88 102 VAL A CA 1
ATOM 800 C C . VAL A 1 102 ? 17.619 -3.583 -13.776 1.00 94.88 102 VAL A C 1
ATOM 802 O O . VAL A 1 102 ? 16.792 -4.424 -13.427 1.00 94.88 102 VAL A O 1
ATOM 805 N N . LEU A 1 103 ? 18.736 -3.340 -13.093 1.00 94.50 103 LEU A N 1
ATOM 806 C CA . LEU A 1 103 ? 19.023 -3.879 -11.764 1.00 94.50 103 LEU A CA 1
ATOM 807 C C . LEU A 1 103 ? 19.037 -2.734 -10.755 1.00 94.50 103 LEU A C 1
ATOM 809 O O . LEU A 1 103 ? 19.739 -1.740 -10.943 1.00 94.50 103 LEU A O 1
ATOM 813 N N . ILE A 1 104 ? 18.257 -2.873 -9.683 1.00 93.56 104 ILE A N 1
ATOM 814 C CA . ILE A 1 104 ? 18.024 -1.807 -8.707 1.00 93.56 104 ILE A CA 1
ATOM 815 C C . ILE A 1 104 ? 18.426 -2.278 -7.313 1.00 93.56 104 ILE A C 1
ATOM 817 O O . ILE A 1 104 ? 17.908 -3.273 -6.813 1.00 93.56 104 ILE A O 1
ATOM 821 N N . VAL A 1 105 ? 19.297 -1.512 -6.656 1.00 92.75 105 VAL A N 1
ATOM 822 C CA . VAL A 1 105 ? 19.661 -1.707 -5.248 1.00 92.75 105 VAL A CA 1
ATOM 823 C C . VAL A 1 105 ? 19.502 -0.384 -4.515 1.00 92.75 105 VAL A C 1
ATOM 825 O O . VAL A 1 105 ? 20.298 0.536 -4.699 1.00 92.75 105 VAL A O 1
ATOM 828 N N . ASN A 1 106 ? 18.478 -0.279 -3.667 1.00 90.69 106 ASN A N 1
ATOM 829 C CA . ASN A 1 106 ? 18.176 0.931 -2.903 1.00 90.69 106 ASN A CA 1
ATOM 830 C C . ASN A 1 106 ? 18.426 0.723 -1.407 1.00 90.69 106 ASN A C 1
ATOM 832 O O . ASN A 1 106 ? 18.100 -0.329 -0.868 1.00 90.69 106 ASN A O 1
ATOM 836 N N . ALA A 1 107 ? 18.953 1.752 -0.736 1.00 91.25 107 ALA A N 1
ATOM 837 C CA . ALA A 1 107 ? 19.090 1.824 0.725 1.00 91.25 107 ALA A CA 1
ATOM 838 C C . ALA A 1 107 ? 19.864 0.667 1.396 1.00 91.25 107 ALA A C 1
ATOM 840 O O . ALA A 1 107 ? 19.752 0.477 2.605 1.00 91.25 107 ALA A O 1
ATOM 841 N N . GLN A 1 108 ? 20.671 -0.092 0.650 1.00 90.19 108 GLN A N 1
ATOM 842 C CA . GLN A 1 108 ? 21.476 -1.161 1.232 1.00 90.19 108 GLN A CA 1
ATOM 843 C C . GLN A 1 108 ? 22.662 -0.565 2.001 1.00 90.19 108 GLN A C 1
ATOM 845 O O . GLN A 1 108 ? 23.499 0.135 1.432 1.00 90.19 108 GLN A O 1
ATOM 850 N N . ILE A 1 109 ? 22.717 -0.836 3.305 1.00 85.62 109 ILE A N 1
ATOM 851 C CA . ILE A 1 109 ? 23.764 -0.367 4.217 1.00 85.62 109 ILE A CA 1
ATOM 852 C C . ILE A 1 109 ? 24.318 -1.578 4.968 1.00 85.62 109 ILE A C 1
ATOM 854 O O . ILE A 1 109 ? 23.574 -2.486 5.337 1.00 85.62 109 ILE A O 1
ATOM 858 N N . VAL A 1 110 ? 25.633 -1.601 5.194 1.00 88.75 110 VAL A N 1
ATOM 859 C CA . VAL A 1 110 ? 26.281 -2.663 5.974 1.00 88.75 110 VAL A CA 1
ATOM 860 C C . VAL A 1 110 ? 25.646 -2.722 7.377 1.00 88.75 110 VAL A C 1
ATOM 862 O O . VAL A 1 110 ? 25.531 -1.671 8.009 1.00 88.75 110 VAL A O 1
ATOM 865 N N . PRO A 1 111 ? 25.262 -3.903 7.912 1.00 83.44 111 PRO A N 1
ATOM 866 C CA . PRO A 1 111 ? 24.318 -4.002 9.034 1.00 83.44 111 PRO A CA 1
ATOM 867 C C . PRO A 1 111 ? 24.652 -3.167 10.274 1.00 83.44 111 PRO A C 1
ATOM 869 O O . PRO A 1 111 ? 23.767 -2.568 10.874 1.00 83.44 111 PRO A O 1
ATOM 872 N N . ARG A 1 112 ? 25.937 -3.062 10.644 1.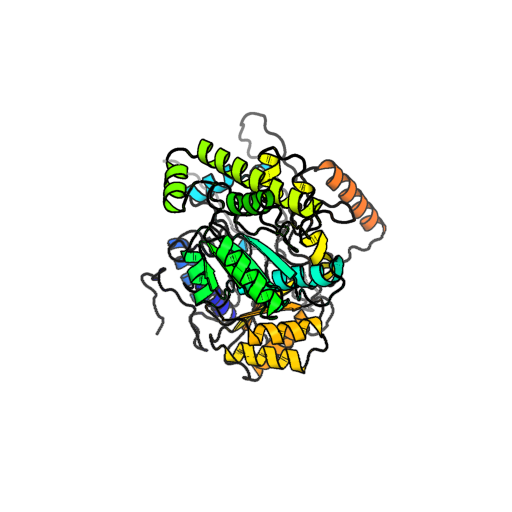00 87.69 112 ARG A N 1
ATOM 873 C CA . ARG A 1 112 ? 26.375 -2.260 11.801 1.00 87.69 112 ARG A CA 1
ATOM 874 C C . ARG A 1 112 ? 26.036 -0.768 11.667 1.00 87.69 112 ARG A C 1
ATOM 876 O O . ARG A 1 112 ? 25.878 -0.099 12.683 1.00 87.69 112 ARG A O 1
ATOM 883 N N . TRP A 1 113 ? 25.936 -0.270 10.439 1.00 90.19 113 TRP A N 1
ATOM 884 C CA . TRP A 1 113 ? 25.659 1.125 10.103 1.00 90.19 113 TRP A CA 1
ATOM 885 C C . TRP A 1 113 ? 24.226 1.347 9.607 1.00 90.19 113 TRP A C 1
ATOM 887 O O . TRP A 1 113 ? 23.873 2.475 9.277 1.00 90.19 113 TRP A O 1
ATOM 897 N N . ALA A 1 114 ? 23.395 0.303 9.543 1.00 84.94 114 ALA A N 1
ATOM 898 C CA . ALA A 1 114 ? 22.004 0.396 9.109 1.00 84.94 114 ALA A CA 1
ATOM 899 C C . ALA A 1 114 ? 21.116 0.986 10.224 1.00 84.94 114 ALA A C 1
ATOM 901 O O . ALA A 1 114 ? 20.223 0.325 10.748 1.00 84.94 114 ALA A O 1
ATOM 902 N N . THR A 1 11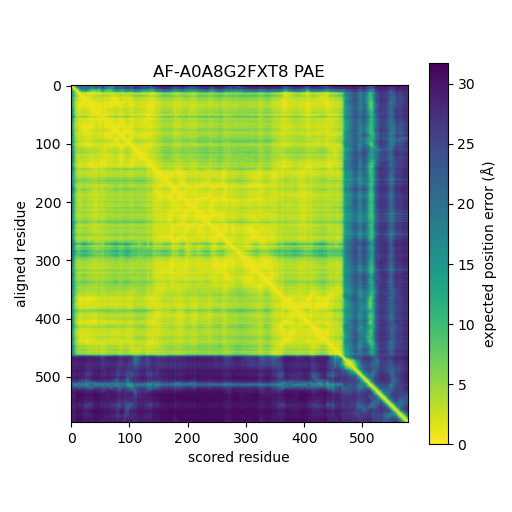5 ? 21.401 2.229 10.617 1.00 84.50 115 THR A N 1
ATOM 903 C CA . THR A 1 115 ? 20.641 2.996 11.610 1.00 84.50 115 THR A CA 1
ATOM 904 C C . THR A 1 115 ? 19.955 4.188 10.953 1.00 84.50 115 THR A C 1
ATOM 906 O O . THR A 1 115 ? 20.387 4.666 9.902 1.00 84.50 115 THR A O 1
ATOM 909 N N . HIS A 1 116 ? 18.893 4.686 11.588 1.00 81.00 116 HIS A N 1
ATOM 910 C CA . HIS A 1 116 ? 18.135 5.842 11.099 1.00 81.00 116 HIS A CA 1
ATOM 911 C C . HIS A 1 116 ? 19.030 7.074 10.923 1.00 81.00 116 HIS A C 1
ATOM 913 O O . HIS A 1 116 ? 19.034 7.677 9.856 1.00 81.00 116 HIS A O 1
ATOM 919 N N . ASP A 1 117 ? 19.854 7.396 11.923 1.00 85.38 117 ASP A N 1
ATOM 920 C CA . ASP A 1 117 ? 20.729 8.576 11.891 1.00 85.38 117 ASP A CA 1
ATOM 92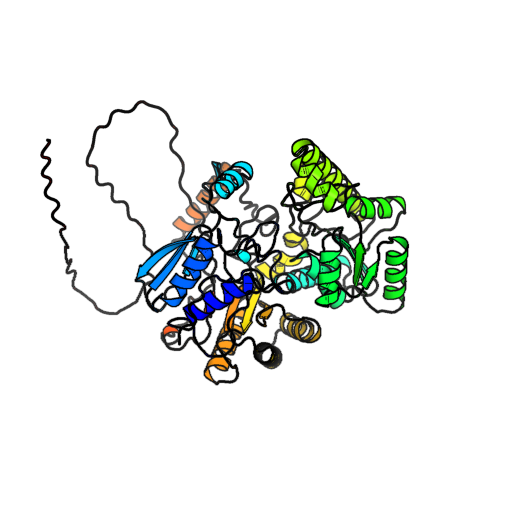1 C C . ASP A 1 117 ? 21.753 8.511 10.753 1.00 85.38 117 ASP A C 1
ATOM 923 O O . ASP A 1 117 ? 21.936 9.483 10.022 1.00 85.38 117 ASP A O 1
ATOM 927 N N . ILE A 1 118 ? 22.383 7.347 10.553 1.00 91.12 118 ILE A N 1
ATOM 928 C CA . ILE A 1 118 ? 23.351 7.155 9.466 1.00 91.12 118 ILE A CA 1
ATOM 929 C C . ILE A 1 118 ? 22.646 7.226 8.113 1.00 91.12 118 ILE A C 1
ATOM 931 O O . ILE A 1 118 ? 23.156 7.848 7.182 1.00 91.12 118 ILE A O 1
ATOM 935 N N . PHE A 1 119 ? 21.470 6.609 7.989 1.00 91.25 119 PHE A N 1
ATOM 936 C CA . PHE A 1 119 ? 20.691 6.668 6.759 1.00 91.25 119 PHE A CA 1
ATOM 937 C C . PHE A 1 119 ? 20.369 8.120 6.370 1.00 91.25 119 PHE A C 1
ATOM 939 O O . PHE A 1 119 ? 20.583 8.501 5.217 1.00 91.25 119 PHE A O 1
ATOM 946 N N . TRP A 1 120 ? 19.903 8.938 7.318 1.00 87.38 120 TRP A N 1
ATOM 947 C CA . TRP A 1 120 ? 19.543 10.330 7.042 1.00 87.38 120 TRP A CA 1
ATOM 948 C C . TRP A 1 120 ? 20.750 11.245 6.830 1.00 87.38 120 TRP A C 1
ATOM 950 O O . TRP A 1 120 ? 20.648 12.146 6.001 1.00 87.38 120 TRP A O 1
ATOM 960 N N . ASP A 1 121 ? 21.899 10.995 7.467 1.00 92.81 121 ASP A N 1
ATOM 961 C CA . ASP A 1 121 ? 23.158 11.672 7.104 1.00 92.81 121 ASP A CA 1
ATOM 962 C C . ASP A 1 121 ? 23.538 11.385 5.641 1.00 92.81 121 ASP A C 1
ATOM 964 O O . ASP A 1 121 ? 23.808 12.299 4.856 1.00 92.81 121 ASP A O 1
ATOM 968 N N . LEU A 1 122 ? 23.492 10.112 5.231 1.00 95.75 122 LEU A N 1
ATOM 969 C CA . LEU A 1 122 ? 23.790 9.712 3.854 1.00 95.75 122 LEU A CA 1
ATOM 970 C C . LEU A 1 122 ? 22.791 10.302 2.848 1.00 95.75 122 LEU A C 1
ATOM 972 O O . LEU A 1 122 ? 23.192 10.663 1.738 1.00 95.75 122 LEU A O 1
ATOM 976 N N . GLU A 1 123 ? 21.505 10.389 3.196 1.00 94.56 123 GLU A N 1
ATOM 977 C CA . GLU A 1 123 ? 20.476 10.989 2.335 1.00 94.56 123 GLU A CA 1
ATOM 978 C C . GLU A 1 123 ? 20.695 12.496 2.193 1.00 94.56 123 GLU A C 1
ATOM 980 O O . GLU A 1 123 ? 20.745 12.985 1.062 1.00 94.56 123 GLU A O 1
ATOM 985 N N . ALA A 1 124 ? 20.964 13.200 3.298 1.00 91.88 124 ALA A N 1
ATOM 986 C CA . ALA A 1 124 ? 21.265 14.632 3.301 1.00 91.88 124 ALA A CA 1
ATOM 987 C C . ALA A 1 124 ? 22.513 14.970 2.467 1.00 91.88 124 ALA A C 1
ATOM 989 O O . ALA A 1 124 ? 22.569 16.003 1.800 1.00 91.88 124 ALA A O 1
ATOM 990 N N . ARG A 1 125 ? 23.502 14.069 2.438 1.00 95.75 125 ARG A N 1
ATOM 991 C CA . ARG A 1 125 ? 24.703 14.172 1.589 1.00 95.75 125 ARG A CA 1
ATOM 992 C C . ARG A 1 125 ? 24.480 13.738 0.134 1.00 95.75 125 ARG A C 1
ATOM 994 O O . ARG A 1 125 ? 25.418 13.780 -0.663 1.00 95.75 125 ARG A O 1
ATOM 1001 N N . GLY A 1 126 ? 23.279 13.286 -0.230 1.00 95.44 126 GLY A N 1
ATOM 1002 C CA . GLY A 1 126 ? 22.938 12.832 -1.583 1.00 95.44 126 GLY A CA 1
ATOM 1003 C C . GLY A 1 126 ? 23.548 11.478 -1.978 1.00 95.44 126 GLY A C 1
ATOM 1004 O O . GLY A 1 126 ? 23.699 11.181 -3.170 1.00 95.44 126 GLY A O 1
ATOM 1005 N N . LEU A 1 127 ? 23.917 10.642 -1.004 1.00 96.81 127 LEU A N 1
ATOM 1006 C CA . LEU A 1 127 ? 24.603 9.359 -1.211 1.00 96.81 127 LEU A CA 1
ATOM 1007 C C . LEU A 1 127 ? 23.656 8.152 -1.222 1.00 96.81 127 LEU A C 1
ATOM 1009 O O . LEU A 1 127 ? 23.990 7.122 -1.809 1.00 96.81 127 LEU A O 1
ATOM 1013 N N . THR A 1 128 ? 22.463 8.281 -0.641 1.00 97.12 128 THR A N 1
ATOM 1014 C CA . THR A 1 128 ? 21.437 7.229 -0.643 1.00 97.12 128 THR A CA 1
ATOM 1015 C C . THR A 1 128 ? 20.038 7.787 -0.922 1.00 97.12 128 THR A C 1
ATOM 1017 O O . THR A 1 128 ? 19.865 8.985 -1.126 1.00 97.12 128 THR A O 1
ATOM 1020 N N . MET A 1 129 ? 19.049 6.898 -0.992 1.00 96.12 129 MET A N 1
ATOM 1021 C CA . MET A 1 129 ? 17.635 7.192 -1.218 1.00 96.12 129 MET A CA 1
ATOM 1022 C C . MET A 1 129 ? 16.798 6.137 -0.503 1.00 96.12 129 MET A C 1
ATOM 1024 O O . MET A 1 129 ? 17.114 4.948 -0.588 1.00 96.12 129 MET A O 1
ATOM 1028 N N . PHE A 1 130 ? 15.704 6.549 0.140 1.00 91.94 130 PHE A N 1
ATOM 1029 C CA . PHE A 1 130 ? 14.745 5.603 0.700 1.00 91.94 130 PHE A CA 1
ATOM 1030 C C . PHE A 1 130 ? 13.848 5.088 -0.426 1.00 91.94 130 PHE A C 1
ATOM 1032 O O . PHE A 1 130 ? 13.025 5.829 -0.954 1.00 91.94 130 PHE A O 1
ATOM 1039 N N . GLY A 1 131 ? 14.034 3.831 -0.827 1.00 91.44 131 GLY A N 1
ATOM 1040 C CA . GLY A 1 131 ? 13.272 3.229 -1.926 1.00 91.44 131 GLY A CA 1
ATOM 1041 C C . GLY A 1 131 ? 11.915 2.658 -1.522 1.00 91.44 131 GLY A C 1
ATOM 1042 O O . GLY A 1 131 ? 11.152 2.274 -2.404 1.00 91.44 131 GLY A O 1
ATOM 1043 N N . GLN A 1 132 ? 11.610 2.578 -0.219 1.00 87.88 132 GLN A N 1
ATOM 1044 C CA . GLN A 1 132 ? 10.498 1.762 0.285 1.00 87.88 132 GLN A CA 1
ATOM 1045 C C . GLN A 1 132 ? 10.547 0.364 -0.385 1.00 87.88 132 GLN A C 1
ATOM 1047 O O . GLN A 1 132 ? 11.631 -0.169 -0.623 1.00 87.88 132 GLN A O 1
ATOM 1052 N N . MET A 1 133 ? 9.401 -0.228 -0.693 1.00 87.56 133 MET A N 1
ATOM 1053 C CA . MET A 1 133 ? 9.258 -1.459 -1.452 1.00 87.56 133 MET A CA 1
ATOM 1054 C C . MET A 1 133 ? 9.078 -1.111 -2.928 1.00 87.56 133 MET A C 1
ATOM 1056 O O . MET A 1 133 ? 10.004 -1.278 -3.711 1.00 87.56 133 MET A O 1
ATOM 1060 N N . THR A 1 134 ? 7.932 -0.529 -3.293 1.00 94.56 134 THR A N 1
ATOM 1061 C CA . THR A 1 134 ? 7.540 -0.307 -4.697 1.00 94.56 134 THR A CA 1
ATOM 1062 C C . THR A 1 134 ? 7.817 1.102 -5.226 1.00 94.56 134 THR A C 1
ATOM 1064 O O . THR A 1 134 ? 7.667 1.351 -6.424 1.00 94.56 134 THR A O 1
ATOM 1067 N N . ALA A 1 135 ? 8.258 2.028 -4.363 1.00 93.25 135 ALA A N 1
ATOM 1068 C CA . ALA A 1 135 ? 8.570 3.402 -4.761 1.00 93.25 135 ALA A CA 1
ATOM 1069 C C . ALA A 1 135 ? 9.833 3.445 -5.634 1.00 93.25 135 ALA A C 1
ATOM 1071 O O . ALA A 1 135 ? 9.795 3.914 -6.768 1.00 93.25 135 ALA A O 1
ATOM 1072 N N . GLY A 1 136 ? 10.937 2.892 -5.135 1.00 95.94 136 GLY A N 1
ATOM 1073 C CA . GLY A 1 136 ? 12.224 2.875 -5.826 1.00 95.94 136 GLY A CA 1
ATOM 1074 C C . GLY A 1 136 ? 12.404 1.717 -6.809 1.00 95.94 136 GLY A C 1
ATOM 1075 O O . GLY A 1 136 ? 13.431 1.684 -7.478 1.00 95.94 136 GLY A O 1
ATOM 1076 N N . SER A 1 137 ? 11.458 0.772 -6.870 1.00 95.56 137 SER A N 1
ATOM 1077 C CA . SER A 1 137 ? 11.433 -0.346 -7.832 1.00 95.56 137 SER A CA 1
ATOM 1078 C C . SER A 1 137 ? 10.360 -0.197 -8.917 1.00 95.56 137 SER A C 1
ATOM 1080 O O . SER A 1 137 ? 10.210 -1.083 -9.753 1.00 95.56 137 SER A O 1
ATOM 1082 N N . TRP A 1 138 ? 9.660 0.943 -8.927 1.00 98.12 138 TRP A N 1
ATOM 1083 C CA . TRP A 1 138 ? 8.796 1.382 -10.026 1.00 98.12 138 TRP A CA 1
ATOM 1084 C C . TRP A 1 138 ? 7.627 0.426 -10.297 1.00 98.12 138 TRP A C 1
ATOM 1086 O O . TRP A 1 138 ? 7.397 0.014 -11.422 1.00 98.12 138 TRP A O 1
ATOM 1096 N N . ILE A 1 139 ? 6.887 0.026 -9.261 1.00 96.81 139 ILE A N 1
ATOM 1097 C CA . ILE A 1 139 ? 5.691 -0.822 -9.440 1.00 96.81 139 ILE A CA 1
ATOM 1098 C C . ILE A 1 139 ? 4.562 -0.458 -8.463 1.00 96.81 139 ILE A C 1
ATOM 1100 O O . ILE A 1 139 ? 3.768 -1.297 -8.015 1.00 96.81 139 ILE A O 1
ATOM 1104 N N . TYR A 1 140 ? 4.502 0.820 -8.091 1.00 97.00 140 TYR A N 1
ATOM 1105 C CA . TYR A 1 140 ? 3.448 1.345 -7.237 1.00 97.00 140 TYR A CA 1
ATOM 1106 C C . TYR A 1 140 ? 2.217 1.700 -8.081 1.00 97.00 140 TYR A C 1
ATOM 1108 O O . TYR A 1 140 ? 2.313 2.377 -9.101 1.00 97.00 140 TYR A O 1
ATOM 1116 N N . ILE A 1 141 ? 1.048 1.226 -7.646 1.00 96.62 141 ILE A N 1
ATOM 1117 C CA . ILE A 1 141 ? -0.226 1.325 -8.382 1.00 96.62 141 ILE A CA 1
ATOM 1118 C C . ILE A 1 141 ? -1.283 2.088 -7.574 1.00 96.62 141 ILE A C 1
ATOM 1120 O O . ILE A 1 141 ? -2.477 1.785 -7.607 1.00 96.62 141 ILE A O 1
ATOM 1124 N N . GLY A 1 142 ? -0.817 3.046 -6.772 1.00 93.50 142 GLY A N 1
ATOM 1125 C CA . GLY A 1 142 ? -1.662 3.793 -5.854 1.00 93.50 142 GLY A CA 1
ATOM 1126 C C . GLY A 1 142 ? -2.198 2.933 -4.707 1.00 93.50 142 GLY A C 1
ATOM 1127 O O . GLY A 1 142 ? -1.652 1.890 -4.341 1.00 93.50 142 GLY A O 1
ATOM 1128 N N . THR A 1 143 ? -3.321 3.387 -4.165 1.00 91.50 143 THR A N 1
ATOM 1129 C CA . THR A 1 143 ? -3.998 2.833 -2.980 1.00 91.50 143 THR A CA 1
ATOM 1130 C C . THR A 1 143 ? -4.408 1.372 -3.177 1.00 91.50 143 THR A C 1
ATOM 1132 O O . THR A 1 143 ? -4.411 0.589 -2.229 1.00 91.50 143 THR A O 1
ATOM 1135 N N . GLN A 1 144 ? -4.691 0.975 -4.423 1.00 94.06 144 GLN A N 1
ATOM 1136 C CA . GLN A 1 144 ? -5.047 -0.401 -4.766 1.00 94.06 144 GLN A CA 1
ATOM 1137 C C . GLN A 1 144 ? -3.950 -1.402 -4.369 1.00 94.06 144 GLN A C 1
ATOM 1139 O O . GLN A 1 144 ? -4.271 -2.531 -4.014 1.00 94.06 144 GLN A O 1
ATOM 1144 N N . GLY A 1 145 ? -2.672 -1.002 -4.370 1.00 87.56 145 GLY A N 1
ATOM 1145 C CA . GLY A 1 145 ? -1.547 -1.902 -4.094 1.00 87.56 145 GLY A CA 1
ATOM 1146 C C . GLY A 1 145 ? -1.587 -2.583 -2.721 1.00 87.56 145 GLY A C 1
ATOM 1147 O O . GLY A 1 145 ? -1.018 -3.661 -2.577 1.00 87.56 145 GLY A O 1
ATOM 1148 N N . VAL A 1 146 ? -2.276 -1.992 -1.738 1.00 91.75 146 VAL A N 1
ATOM 1149 C CA . VAL A 1 146 ? -2.477 -2.571 -0.395 1.00 91.75 146 VAL A CA 1
ATOM 1150 C C . VAL A 1 146 ? -3.940 -2.965 -0.137 1.00 91.75 146 VAL A C 1
ATOM 1152 O O . VAL A 1 146 ? -4.253 -3.591 0.870 1.00 91.75 146 VAL A O 1
ATOM 1155 N N . LEU A 1 147 ? -4.865 -2.629 -1.042 1.00 96.50 147 LEU A N 1
ATOM 1156 C CA . LEU A 1 147 ? -6.297 -2.846 -0.834 1.00 96.50 147 LEU A CA 1
ATOM 1157 C C . LEU A 1 147 ? -6.635 -4.312 -0.588 1.00 96.50 147 LEU A C 1
ATOM 1159 O O . LEU A 1 147 ? -7.372 -4.609 0.350 1.00 96.50 147 LEU A O 1
ATOM 1163 N N . GLN A 1 148 ? -6.073 -5.218 -1.389 1.00 96.38 148 GLN A N 1
ATOM 1164 C CA . GLN A 1 148 ? -6.386 -6.630 -1.230 1.00 96.38 148 GLN A CA 1
ATOM 1165 C C . GLN A 1 148 ? -5.839 -7.201 0.071 1.00 96.38 148 GLN A C 1
ATOM 1167 O O . GLN A 1 148 ? -6.558 -7.926 0.735 1.00 96.38 148 GLN A O 1
ATOM 1172 N N . VAL A 1 149 ? -4.619 -6.855 0.494 1.00 94.81 149 VAL A N 1
ATOM 1173 C CA . VAL A 1 149 ? -4.112 -7.375 1.774 1.00 94.81 149 VAL A CA 1
ATOM 1174 C C . VAL A 1 149 ? -4.958 -6.883 2.950 1.00 94.81 149 VAL A C 1
ATOM 1176 O O . VAL A 1 149 ? -5.183 -7.636 3.899 1.00 94.81 149 VAL A O 1
ATOM 1179 N N . THR A 1 150 ? -5.500 -5.665 2.875 1.00 97.06 150 THR A N 1
ATOM 1180 C CA . THR A 1 150 ? -6.445 -5.152 3.878 1.00 97.06 150 THR A CA 1
ATOM 1181 C C . THR A 1 150 ? -7.778 -5.870 3.819 1.00 97.06 150 THR A C 1
ATOM 1183 O O . THR A 1 150 ? -8.313 -6.245 4.864 1.00 97.06 150 THR A O 1
ATOM 1186 N N . TYR A 1 151 ? -8.282 -6.136 2.615 1.00 97.81 151 TYR A N 1
ATOM 1187 C CA . TYR A 1 151 ? -9.464 -6.963 2.418 1.00 97.81 151 TYR A CA 1
ATOM 1188 C C . TYR A 1 151 ? -9.259 -8.365 3.008 1.00 97.81 151 TYR A C 1
ATOM 1190 O O . TYR A 1 151 ? -10.070 -8.780 3.829 1.00 97.81 151 TYR A O 1
ATOM 1198 N N . GLU A 1 152 ? -8.153 -9.039 2.687 1.00 96.56 152 GLU A N 1
ATOM 1199 C CA . GLU A 1 152 ? -7.819 -10.380 3.175 1.00 96.56 152 GLU A CA 1
ATOM 1200 C C . GLU A 1 152 ? -7.639 -10.427 4.686 1.00 96.56 152 GLU A C 1
ATOM 1202 O O . GLU A 1 152 ? -8.080 -11.370 5.338 1.00 96.56 152 GLU A O 1
ATOM 1207 N N . THR A 1 153 ? -7.035 -9.391 5.267 1.00 97.25 153 THR A N 1
ATOM 1208 C CA . THR A 1 153 ? -6.863 -9.293 6.720 1.00 97.25 153 THR A CA 1
ATOM 1209 C C . THR A 1 153 ? -8.221 -9.262 7.416 1.00 97.25 153 THR A C 1
ATOM 1211 O O . THR A 1 153 ? -8.472 -10.057 8.321 1.00 97.25 153 THR A O 1
ATOM 1214 N N . LEU A 1 154 ? -9.124 -8.386 6.966 1.00 98.19 154 LEU A N 1
ATOM 1215 C CA . LEU A 1 154 ? -10.470 -8.263 7.531 1.00 98.19 154 LEU A CA 1
ATOM 1216 C C . LEU A 1 154 ? -11.336 -9.497 7.238 1.00 98.19 154 LEU A C 1
ATOM 1218 O O . LEU A 1 154 ? -12.108 -9.926 8.095 1.00 98.19 154 LEU A O 1
ATOM 1222 N N . ASN A 1 155 ? -11.174 -10.106 6.065 1.00 96.94 155 ASN A N 1
ATOM 1223 C CA . ASN A 1 155 ? -11.905 -11.298 5.652 1.00 96.94 155 ASN A CA 1
ATOM 1224 C C . ASN A 1 155 ? -11.467 -12.544 6.444 1.00 96.94 155 ASN A C 1
ATOM 1226 O O . ASN A 1 155 ? -12.292 -13.333 6.909 1.00 96.94 155 ASN A O 1
ATOM 1230 N N . ALA A 1 156 ? -10.164 -12.700 6.683 1.00 96.50 156 ALA A N 1
ATOM 1231 C CA . ALA A 1 156 ? -9.628 -13.738 7.556 1.00 96.50 156 ALA A CA 1
ATOM 1232 C C . ALA A 1 156 ? -10.032 -13.518 9.020 1.00 96.50 156 ALA A C 1
ATOM 1234 O O . ALA A 1 156 ? -10.364 -14.488 9.704 1.00 96.50 156 ALA A O 1
ATOM 1235 N N . LEU A 1 157 ? -10.058 -12.269 9.492 1.00 97.75 157 LEU A N 1
ATOM 1236 C CA . LEU A 1 157 ? -10.559 -11.916 10.820 1.00 97.75 157 LEU A CA 1
ATOM 1237 C C . LEU A 1 157 ? -12.033 -12.311 10.978 1.00 97.75 157 LEU A C 1
ATOM 1239 O O . LEU A 1 157 ? -12.376 -12.967 11.963 1.00 97.75 157 LEU A O 1
ATOM 1243 N N . ALA A 1 158 ? -12.882 -11.998 9.991 1.00 97.69 158 ALA A N 1
ATOM 1244 C CA . ALA A 1 158 ? -14.292 -12.393 9.973 1.00 97.69 158 ALA A CA 1
ATOM 1245 C C . ALA A 1 158 ? -14.470 -13.901 10.197 1.00 97.69 158 ALA A C 1
ATOM 1247 O O . ALA A 1 158 ? -15.229 -14.319 11.075 1.00 97.69 158 ALA A O 1
ATOM 1248 N N . ARG A 1 159 ? -13.692 -14.721 9.481 1.00 96.62 159 ARG A N 1
ATOM 1249 C CA . ARG A 1 159 ? -13.732 -16.184 9.614 1.00 96.62 159 ARG A CA 1
ATOM 1250 C C . ARG A 1 159 ? -13.178 -16.687 10.944 1.00 96.62 159 ARG A C 1
ATOM 1252 O O . ARG A 1 159 ? -13.779 -17.561 11.567 1.00 96.62 159 ARG A O 1
ATOM 1259 N N . LYS A 1 160 ? -12.013 -16.182 11.365 1.00 96.06 160 LYS A N 1
ATOM 1260 C CA . LYS A 1 160 ? -11.284 -16.706 12.534 1.00 96.06 160 LYS A CA 1
ATOM 1261 C C . LYS A 1 160 ? -11.916 -16.286 13.861 1.00 96.06 160 LYS A C 1
ATOM 1263 O O . LYS A 1 160 ? -11.914 -17.088 14.789 1.00 96.06 160 LYS A O 1
ATOM 1268 N N . ILE A 1 161 ? -12.441 -15.062 13.950 1.00 96.75 161 ILE A N 1
ATOM 1269 C CA . ILE A 1 161 ? -12.957 -14.485 15.202 1.00 96.75 161 ILE A CA 1
ATOM 1270 C C . ILE A 1 161 ? -14.482 -14.523 15.261 1.00 96.75 161 ILE A C 1
ATOM 1272 O O . ILE A 1 161 ? -15.044 -14.902 16.284 1.00 96.75 161 ILE A O 1
ATOM 1276 N N . TYR A 1 162 ? -15.160 -14.139 14.178 1.00 97.38 162 TYR A N 1
ATOM 1277 C CA . TYR A 1 162 ? -16.625 -14.053 14.159 1.00 97.38 162 TYR A CA 1
ATOM 1278 C C . TYR A 1 162 ? -17.302 -15.257 13.502 1.00 97.38 162 TYR A C 1
ATOM 1280 O O . TYR A 1 162 ? -18.529 -15.311 13.484 1.00 97.38 162 TYR A O 1
ATOM 1288 N N . HIS A 1 163 ? -16.527 -16.215 12.981 1.00 97.12 163 HIS A N 1
ATOM 1289 C CA . HIS A 1 163 ? -17.032 -17.407 12.295 1.00 97.12 163 HIS A CA 1
ATOM 1290 C C . HIS A 1 163 ? -18.034 -17.070 11.177 1.00 97.12 163 HIS A C 1
ATOM 1292 O O . HIS A 1 163 ? -19.057 -17.735 11.018 1.00 97.12 163 HIS A O 1
ATOM 1298 N N . SER A 1 164 ? -17.726 -16.016 10.416 1.00 96.81 164 SER A N 1
ATOM 1299 C CA . SER A 1 164 ? -18.552 -15.468 9.338 1.00 96.81 164 SER A CA 1
ATOM 1300 C C . SER A 1 164 ? -17.723 -15.254 8.068 1.00 96.81 164 SER A C 1
ATOM 1302 O O . SER A 1 164 ? -16.511 -15.047 8.135 1.00 96.81 164 SER A O 1
ATOM 1304 N N . ASP A 1 165 ? -18.380 -15.261 6.908 1.00 93.38 165 ASP A N 1
ATOM 1305 C CA . ASP A 1 165 ? -17.749 -14.968 5.613 1.00 93.38 165 ASP A CA 1
ATOM 1306 C C . ASP A 1 165 ? -17.494 -13.465 5.401 1.00 93.38 165 ASP A C 1
ATOM 1308 O O . ASP A 1 165 ? -16.742 -13.073 4.509 1.00 93.38 165 ASP A O 1
ATOM 1312 N N . ASN A 1 166 ? -18.135 -12.614 6.208 1.00 95.75 166 ASN A N 1
ATOM 1313 C CA . ASN A 1 166 ? -18.032 -11.158 6.153 1.00 95.75 166 ASN A CA 1
ATOM 1314 C C . ASN A 1 166 ? -18.272 -10.521 7.539 1.00 95.75 166 ASN A C 1
ATOM 1316 O O . ASN A 1 166 ? -18.457 -11.216 8.541 1.00 95.75 166 ASN A O 1
ATOM 1320 N N . LEU A 1 167 ? -18.270 -9.190 7.590 1.00 98.19 167 LEU A N 1
ATOM 1321 C CA . LEU A 1 167 ? -18.357 -8.383 8.808 1.00 98.19 167 LEU A CA 1
ATOM 1322 C C . LEU A 1 167 ? -19.694 -7.628 8.937 1.00 98.19 167 LEU A C 1
ATOM 1324 O O . LEU A 1 167 ? -19.739 -6.541 9.515 1.00 98.19 167 LEU A O 1
ATOM 1328 N N . ASP A 1 168 ? -20.788 -8.191 8.417 1.00 97.75 168 ASP A N 1
ATOM 1329 C CA . ASP A 1 168 ? -22.118 -7.591 8.547 1.00 97.75 168 ASP A CA 1
ATOM 1330 C C . ASP A 1 168 ? -22.476 -7.287 10.009 1.00 97.75 168 ASP A C 1
ATOM 1332 O O . ASP A 1 168 ? -22.286 -8.096 10.920 1.00 97.75 168 ASP A O 1
ATOM 1336 N N . GLY A 1 169 ? -23.021 -6.092 10.237 1.00 97.44 169 GLY A N 1
ATOM 1337 C CA . GLY A 1 169 ? -23.417 -5.630 11.569 1.00 97.44 169 GLY A CA 1
ATOM 1338 C C . GLY A 1 169 ? -22.258 -5.212 12.482 1.00 97.44 169 GLY A C 1
ATOM 1339 O O . GLY A 1 169 ? -22.512 -4.815 13.619 1.00 97.44 169 GLY A O 1
ATOM 1340 N N . LYS A 1 170 ? -21.010 -5.284 12.003 1.00 98.50 170 LYS A N 1
ATOM 1341 C CA . LYS A 1 170 ? -19.799 -4.887 12.732 1.00 98.50 170 LYS A CA 1
ATOM 1342 C C . LYS A 1 170 ? -19.317 -3.505 12.321 1.00 98.50 170 LYS A C 1
ATOM 1344 O O . LYS A 1 170 ? -19.663 -3.002 11.244 1.00 98.50 170 LYS A O 1
ATOM 1349 N N . TRP A 1 171 ? -18.480 -2.907 13.168 1.00 98.62 171 TRP A N 1
ATOM 1350 C CA . TRP A 1 171 ? -17.705 -1.740 12.767 1.00 98.62 171 TRP A CA 1
ATOM 1351 C C . TRP A 1 171 ? -16.220 -1.793 13.110 1.00 98.62 171 TRP A C 1
ATOM 1353 O O . TRP A 1 171 ? -15.792 -2.368 14.110 1.00 98.62 171 TRP A O 1
ATOM 1363 N N . PHE A 1 172 ? -15.443 -1.146 12.247 1.00 98.88 172 PHE A N 1
ATOM 1364 C CA . PHE A 1 172 ? -13.993 -1.076 12.302 1.00 98.88 172 PHE A CA 1
ATOM 1365 C C . PHE A 1 172 ? -13.524 0.338 12.656 1.00 98.88 172 PHE A C 1
ATOM 1367 O O . PHE A 1 172 ? -13.836 1.293 11.941 1.00 98.88 172 PHE A O 1
ATOM 1374 N N . LEU A 1 173 ? -12.761 0.462 13.743 1.00 98.94 173 LEU A N 1
ATOM 1375 C CA . LEU A 1 173 ? -12.014 1.665 14.099 1.00 98.94 173 LEU A CA 1
ATOM 1376 C C . LEU A 1 173 ? -10.557 1.515 13.644 1.00 98.94 173 LEU A C 1
ATOM 1378 O O . LEU A 1 173 ? -9.884 0.556 14.022 1.00 98.94 173 LEU A O 1
ATOM 1382 N N . SER A 1 174 ? -10.058 2.474 12.872 1.00 98.81 174 SER A N 1
ATOM 1383 C CA . SER A 1 174 ? -8.624 2.588 12.584 1.00 98.81 174 SER A CA 1
ATOM 1384 C C . SER A 1 174 ? -8.207 4.053 12.441 1.00 98.81 174 SER A C 1
ATOM 1386 O O . SER A 1 174 ? -9.032 4.962 12.576 1.00 98.81 174 SER A O 1
ATOM 1388 N N . ALA A 1 175 ? -6.941 4.293 12.112 1.00 98.69 175 ALA A N 1
ATOM 1389 C CA . ALA A 1 175 ? -6.420 5.611 11.795 1.00 98.69 175 ALA A CA 1
ATOM 1390 C C . ALA A 1 175 ? -5.457 5.597 10.596 1.00 98.69 175 ALA A C 1
ATOM 1392 O O . ALA A 1 175 ? -4.944 4.556 10.176 1.00 98.69 175 ALA A O 1
ATOM 1393 N N . GLY A 1 176 ? -5.263 6.780 10.009 1.00 97.38 176 GLY A N 1
ATOM 1394 C CA . GLY A 1 176 ? -4.422 7.025 8.839 1.00 97.38 176 GLY A CA 1
ATOM 1395 C C . GLY A 1 176 ? -5.141 6.794 7.504 1.00 97.38 176 GLY A C 1
ATOM 1396 O O . GLY A 1 176 ? -5.434 5.667 7.117 1.00 97.38 176 GLY A O 1
ATOM 1397 N N . LEU A 1 177 ? -5.343 7.867 6.732 1.00 96.81 177 LEU A N 1
ATOM 1398 C CA . LEU A 1 177 ? -5.903 7.853 5.368 1.00 96.81 177 LEU A CA 1
ATOM 1399 C C . LEU A 1 177 ? -4.867 8.248 4.298 1.00 96.81 177 LEU A C 1
ATOM 1401 O O . LEU A 1 177 ? -5.215 8.674 3.191 1.00 96.81 177 LEU A O 1
ATOM 1405 N N . GLY A 1 178 ? -3.579 8.072 4.618 1.00 91.19 178 GLY A N 1
ATOM 1406 C CA . GLY A 1 178 ? -2.450 8.252 3.696 1.00 91.19 178 GLY A CA 1
ATOM 1407 C C . GLY A 1 178 ? -2.450 7.256 2.537 1.00 91.19 178 GLY A C 1
ATOM 1408 O O . GLY A 1 178 ? -3.413 6.524 2.333 1.00 91.19 178 GLY A O 1
ATOM 1409 N N . GLU A 1 179 ? -1.369 7.214 1.762 1.00 88.44 179 GLU A N 1
ATOM 1410 C CA . GLU A 1 179 ? -1.256 6.488 0.483 1.00 88.44 179 GLU A CA 1
ATOM 1411 C C . GLU A 1 179 ? -1.677 5.012 0.579 1.00 88.44 179 GLU A C 1
ATOM 1413 O O . GLU A 1 179 ? -2.445 4.553 -0.263 1.00 88.44 179 GLU A O 1
ATOM 1418 N N . MET A 1 180 ? -1.248 4.327 1.647 1.00 88.00 180 MET A N 1
ATOM 1419 C CA . MET A 1 180 ? -1.642 2.950 1.978 1.00 88.00 180 MET A CA 1
ATOM 1420 C C . MET A 1 180 ? -2.892 2.904 2.883 1.00 88.00 180 MET A C 1
ATOM 1422 O O . MET A 1 180 ? -3.858 2.217 2.557 1.00 88.00 180 MET A O 1
ATOM 1426 N N . GLY A 1 181 ? -2.928 3.721 3.946 1.00 92.94 181 GLY A N 1
ATOM 1427 C CA . GLY A 1 181 ? -4.035 3.799 4.921 1.00 92.94 181 GLY A CA 1
ATOM 1428 C C . GLY A 1 181 ? -5.412 4.076 4.332 1.00 92.94 181 GLY A C 1
ATOM 1429 O O . GLY A 1 181 ? -6.423 3.595 4.841 1.00 92.94 181 GLY A O 1
ATOM 1430 N N . GLY A 1 182 ? -5.464 4.778 3.202 1.00 94.81 182 GLY A N 1
ATOM 1431 C CA . GLY A 1 182 ? -6.699 5.048 2.472 1.00 94.81 182 GLY A CA 1
ATOM 1432 C C . GLY A 1 182 ? -7.396 3.806 1.916 1.00 94.81 182 GLY A C 1
ATOM 1433 O O . GLY A 1 182 ? -8.552 3.905 1.525 1.00 94.81 182 GLY A O 1
ATOM 1434 N N . ALA A 1 183 ? -6.736 2.646 1.871 1.00 96.62 183 ALA A N 1
ATOM 1435 C CA . ALA A 1 183 ? -7.356 1.408 1.411 1.00 96.62 183 ALA A CA 1
ATOM 1436 C C . ALA A 1 183 ? -8.261 0.754 2.471 1.00 96.62 183 ALA A C 1
ATOM 1438 O O . ALA A 1 183 ? -9.118 -0.059 2.126 1.00 96.62 183 ALA A O 1
ATOM 1439 N N . GLN A 1 184 ? -8.085 1.109 3.751 1.00 98.19 184 GLN A N 1
ATOM 1440 C CA . GLN A 1 184 ? -8.805 0.520 4.887 1.00 98.19 184 GLN A CA 1
ATOM 1441 C C . GLN A 1 184 ? -10.322 0.665 4.764 1.00 98.19 184 GLN A C 1
ATOM 1443 O O . GLN A 1 184 ? -11.064 -0.278 5.028 1.00 98.19 184 GLN A O 1
ATOM 1448 N N . THR A 1 185 ? -10.775 1.830 4.312 1.00 96.75 185 THR A N 1
ATOM 1449 C CA . THR A 1 185 ? -12.188 2.172 4.132 1.00 96.75 185 THR A CA 1
ATOM 1450 C C . THR A 1 185 ? -12.861 1.278 3.095 1.00 96.75 185 THR A C 1
ATOM 1452 O O . THR A 1 185 ? -13.901 0.678 3.366 1.00 96.75 185 THR A O 1
ATOM 1455 N N . LEU A 1 186 ? -12.245 1.136 1.919 1.00 97.19 186 LEU A N 1
ATOM 1456 C CA . LEU A 1 186 ? -12.807 0.331 0.841 1.00 97.19 186 LEU A CA 1
ATOM 1457 C C . LEU A 1 186 ? -12.715 -1.170 1.146 1.00 97.19 186 LEU A C 1
ATOM 1459 O O . LEU A 1 186 ? -13.670 -1.897 0.891 1.00 97.19 186 LEU A O 1
ATOM 1463 N N . ALA A 1 187 ? -11.623 -1.627 1.765 1.00 98.12 187 ALA A N 1
ATOM 1464 C CA . ALA A 1 187 ? -11.483 -3.010 2.222 1.00 98.12 187 ALA A CA 1
ATOM 1465 C C . ALA A 1 187 ? -12.539 -3.396 3.271 1.00 98.12 187 ALA A C 1
ATOM 1467 O O . ALA A 1 187 ? -13.093 -4.497 3.213 1.00 98.12 187 ALA A O 1
ATOM 1468 N N . ALA A 1 188 ? -12.842 -2.491 4.208 1.00 98.19 188 ALA A N 1
ATOM 1469 C CA . ALA A 1 188 ? -13.905 -2.680 5.190 1.00 98.19 188 ALA A CA 1
ATOM 1470 C C . ALA A 1 188 ? -15.270 -2.780 4.504 1.00 98.19 188 ALA A C 1
ATOM 1472 O O . ALA A 1 188 ? -16.001 -3.743 4.735 1.00 98.19 188 ALA A O 1
ATOM 1473 N N . LYS A 1 189 ? -15.569 -1.860 3.582 1.00 97.44 189 LYS A N 1
ATOM 1474 C CA . LYS A 1 189 ? -16.814 -1.865 2.807 1.00 97.44 189 LYS A CA 1
ATOM 1475 C C . LYS A 1 189 ? -16.990 -3.128 1.960 1.00 97.44 189 LYS A C 1
ATOM 1477 O O . LYS A 1 189 ? -18.069 -3.713 1.969 1.00 97.44 189 LYS A O 1
ATOM 1482 N N . MET A 1 190 ? -15.935 -3.591 1.287 1.00 97.44 190 MET A N 1
ATOM 1483 C CA . MET A 1 190 ? -15.929 -4.853 0.529 1.00 97.44 190 MET A CA 1
ATOM 1484 C C . MET A 1 190 ? -16.145 -6.080 1.428 1.00 97.44 190 MET A C 1
ATOM 1486 O O . MET A 1 190 ? -16.727 -7.068 0.992 1.00 97.44 190 MET A O 1
ATOM 1490 N N . ASN A 1 191 ? -15.737 -6.005 2.698 1.00 98.00 191 ASN A N 1
ATOM 1491 C CA . ASN A 1 191 ? -16.064 -6.995 3.728 1.00 98.00 191 ASN A CA 1
ATOM 1492 C C . ASN A 1 191 ? -17.405 -6.731 4.429 1.00 98.00 191 ASN A C 1
ATOM 1494 O O . ASN A 1 191 ? -17.702 -7.382 5.429 1.00 98.00 191 ASN A O 1
ATOM 1498 N N . ARG A 1 192 ? -18.222 -5.801 3.920 1.00 97.81 192 ARG A N 1
ATOM 1499 C CA . ARG A 1 192 ? -19.532 -5.432 4.477 1.00 97.81 192 ARG A CA 1
ATOM 1500 C C . ARG A 1 192 ? -19.451 -4.902 5.918 1.00 97.81 192 ARG A C 1
ATOM 1502 O O . ARG A 1 192 ? -20.366 -5.067 6.714 1.00 97.81 192 ARG A O 1
ATOM 1509 N N . CYS A 1 193 ? -18.356 -4.220 6.244 1.00 98.44 193 CYS A N 1
ATOM 1510 C CA . CYS A 1 193 ? -18.110 -3.583 7.534 1.00 98.44 193 CYS A CA 1
ATOM 1511 C C . CYS A 1 193 ? -18.308 -2.064 7.437 1.00 98.44 193 CYS A C 1
ATOM 1513 O O . CYS A 1 193 ? -17.815 -1.429 6.502 1.00 98.44 193 CYS A O 1
ATOM 1515 N N . THR A 1 194 ? -18.978 -1.462 8.420 1.00 98.69 194 THR A N 1
ATOM 1516 C CA . THR A 1 194 ? -18.975 0.001 8.597 1.00 98.69 194 THR A CA 1
ATOM 1517 C C . THR A 1 194 ? -17.647 0.420 9.228 1.00 98.69 194 THR A C 1
ATOM 1519 O O . THR A 1 194 ? -17.175 -0.241 10.144 1.00 98.69 194 THR A O 1
ATOM 1522 N N . SER A 1 195 ? -17.020 1.514 8.802 1.00 98.75 195 SER A N 1
ATOM 1523 C CA . SER A 1 195 ? -15.715 1.918 9.354 1.00 98.75 195 SER A CA 1
ATOM 1524 C C . SER A 1 195 ? -15.674 3.383 9.765 1.00 98.75 195 SER A C 1
ATOM 1526 O O . SER A 1 195 ? -16.170 4.229 9.024 1.00 98.75 195 SER A O 1
ATOM 1528 N N . ILE A 1 196 ? -15.004 3.689 10.876 1.00 98.88 196 ILE A N 1
ATOM 1529 C CA . ILE A 1 196 ? -14.571 5.045 11.237 1.00 98.88 196 ILE A CA 1
ATOM 1530 C C . ILE A 1 196 ? -13.044 5.066 11.178 1.00 98.88 196 ILE A C 1
ATOM 1532 O O . ILE A 1 196 ? -12.390 4.388 11.970 1.00 98.88 196 ILE A O 1
ATOM 1536 N N . ILE A 1 197 ? -12.480 5.827 10.241 1.00 98.81 197 ILE A N 1
ATOM 1537 C CA . ILE A 1 197 ? -11.029 5.971 10.095 1.00 98.81 197 ILE A CA 1
ATOM 1538 C C . ILE A 1 197 ? -10.621 7.394 10.472 1.00 98.81 197 ILE A C 1
ATOM 1540 O O . ILE A 1 197 ? -11.027 8.357 9.817 1.00 98.81 197 ILE A O 1
ATOM 1544 N N . VAL A 1 198 ? -9.825 7.525 11.531 1.00 98.88 198 VAL A N 1
ATOM 1545 C CA . VAL A 1 198 ? -9.352 8.816 12.040 1.00 98.88 198 VAL A CA 1
ATOM 1546 C C . VAL A 1 198 ? -8.194 9.328 11.182 1.00 98.88 198 VAL A C 1
ATOM 1548 O O . VAL A 1 198 ? -7.225 8.613 10.932 1.00 98.88 198 VAL A O 1
ATOM 1551 N N . GLU A 1 199 ? -8.261 10.574 10.730 1.00 98.50 199 GLU A N 1
ATOM 1552 C CA . GLU A 1 199 ? -7.173 11.232 10.003 1.00 98.50 199 GLU A CA 1
ATOM 1553 C C . GLU A 1 199 ? -7.110 12.702 10.395 1.00 98.50 199 GLU A C 1
ATOM 1555 O O . GLU A 1 199 ? -8.130 13.376 10.468 1.00 98.50 199 GLU A O 1
ATOM 1560 N N . ILE A 1 200 ? -5.905 13.217 10.613 1.00 96.81 200 ILE A N 1
ATOM 1561 C CA . ILE A 1 200 ? -5.704 14.593 11.070 1.00 96.81 200 ILE A CA 1
ATOM 1562 C C . ILE A 1 200 ? -5.517 15.581 9.914 1.00 96.81 200 ILE A C 1
ATOM 1564 O O . ILE A 1 200 ? -5.711 16.786 10.074 1.00 96.81 200 ILE A O 1
ATOM 1568 N N . ASP A 1 201 ? -5.152 15.077 8.736 1.00 95.50 201 ASP A N 1
ATOM 1569 C CA . ASP A 1 201 ? -4.974 15.855 7.519 1.00 95.50 201 ASP A CA 1
ATOM 1570 C C . ASP A 1 201 ? -6.221 15.805 6.621 1.00 95.50 201 ASP A C 1
ATOM 1572 O O . ASP A 1 201 ? -6.511 14.806 5.950 1.00 95.50 201 ASP A O 1
ATOM 1576 N N . ILE A 1 202 ? -6.941 16.927 6.556 1.00 96.38 202 ILE A N 1
ATOM 1577 C CA . ILE A 1 202 ? -8.135 17.075 5.717 1.00 96.38 202 ILE A CA 1
ATOM 1578 C C . ILE A 1 202 ? -7.855 16.841 4.226 1.00 96.38 202 ILE A C 1
ATOM 1580 O O . ILE A 1 202 ? -8.742 16.377 3.507 1.00 9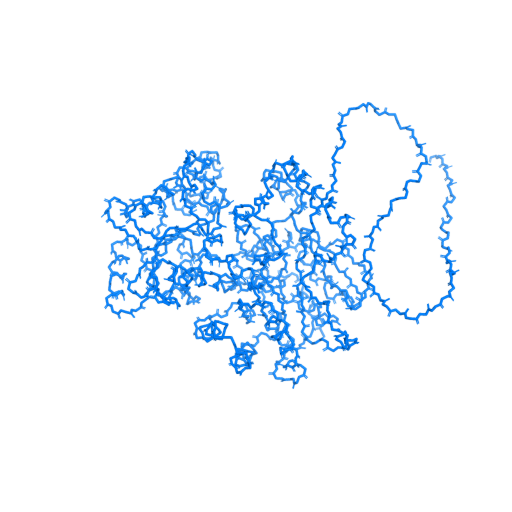6.38 202 ILE A O 1
ATOM 1584 N N . GLU A 1 203 ? -6.642 17.108 3.738 1.00 94.94 203 GLU A N 1
ATOM 1585 C CA . GLU A 1 203 ? -6.319 16.907 2.323 1.00 94.94 203 GLU A CA 1
ATOM 1586 C C . GLU A 1 203 ? -6.273 15.421 1.963 1.00 94.94 203 GLU A C 1
ATOM 1588 O O . GLU A 1 203 ? -6.731 15.023 0.887 1.00 94.94 203 GLU A O 1
ATOM 1593 N N . LYS A 1 204 ? -5.834 14.562 2.890 1.00 94.44 204 LYS A N 1
ATOM 1594 C CA . LYS A 1 204 ? -5.895 13.107 2.699 1.00 94.44 204 LYS A CA 1
ATOM 1595 C C . LYS A 1 204 ? -7.335 12.605 2.690 1.00 94.44 204 LYS A C 1
ATOM 1597 O O . LYS A 1 204 ? -7.687 11.814 1.818 1.00 94.44 204 LYS A O 1
ATOM 1602 N N . ILE A 1 205 ? -8.191 13.107 3.584 1.00 98.00 205 ILE A N 1
ATOM 1603 C CA . ILE A 1 205 ? -9.631 12.791 3.579 1.00 98.00 205 ILE A CA 1
ATOM 1604 C C . ILE A 1 205 ? -10.252 13.178 2.229 1.00 98.00 205 ILE A C 1
ATOM 1606 O O . ILE A 1 205 ? -10.884 12.349 1.570 1.00 98.00 205 ILE A O 1
ATOM 1610 N N . ARG A 1 206 ? -10.021 14.417 1.772 1.00 97.00 206 ARG A N 1
ATOM 1611 C CA . ARG A 1 206 ? -10.510 14.924 0.478 1.00 97.00 206 ARG A CA 1
ATOM 1612 C C . ARG A 1 206 ? -10.033 14.072 -0.691 1.00 97.00 206 ARG A C 1
ATOM 1614 O O . ARG A 1 206 ? -10.831 13.763 -1.576 1.00 97.00 206 ARG A O 1
ATOM 1621 N N . ARG A 1 207 ? -8.770 13.636 -0.671 1.00 94.25 207 ARG A N 1
ATOM 1622 C CA . ARG A 1 207 ? -8.220 12.705 -1.663 1.00 94.25 207 ARG A CA 1
ATOM 1623 C C . ARG A 1 207 ? -9.010 11.394 -1.703 1.00 94.25 207 ARG A C 1
ATOM 1625 O O . ARG A 1 207 ? -9.371 10.953 -2.789 1.00 94.25 207 ARG A O 1
ATOM 1632 N N . ARG A 1 208 ? -9.354 10.797 -0.555 1.00 96.31 208 ARG A N 1
ATOM 1633 C CA . ARG A 1 208 ? -10.117 9.529 -0.511 1.00 96.31 208 ARG A CA 1
ATOM 1634 C C . ARG A 1 208 ? -11.568 9.666 -0.945 1.00 96.31 208 ARG A C 1
ATOM 1636 O O . ARG A 1 208 ? -12.076 8.752 -1.591 1.00 96.31 208 ARG A O 1
ATOM 1643 N N . LEU A 1 209 ? -12.201 10.806 -0.678 1.00 96.69 209 LEU A N 1
ATOM 1644 C CA . LEU A 1 209 ? -13.537 11.114 -1.204 1.00 96.69 209 LEU A CA 1
ATOM 1645 C C . LEU A 1 209 ? -13.518 11.277 -2.727 1.00 96.69 209 LEU A C 1
ATOM 1647 O O . LEU A 1 209 ? -14.377 10.738 -3.427 1.00 96.69 209 LEU A O 1
ATOM 1651 N N . ARG A 1 210 ? -12.527 12.013 -3.248 1.00 94.12 210 ARG A N 1
ATOM 1652 C CA . ARG A 1 210 ? -12.342 12.228 -4.689 1.00 94.12 210 ARG A CA 1
ATOM 1653 C C . ARG A 1 210 ? -12.108 10.906 -5.416 1.00 94.12 210 ARG A C 1
ATOM 1655 O O . ARG A 1 210 ? -12.789 10.634 -6.398 1.00 94.12 210 ARG A O 1
ATOM 1662 N N . ASP A 1 211 ? -11.197 10.088 -4.893 1.00 90.25 211 ASP A N 1
ATOM 1663 C CA . ASP A 1 211 ? -10.787 8.815 -5.494 1.00 90.25 211 ASP A CA 1
ATOM 1664 C C . ASP A 1 211 ? -11.789 7.673 -5.200 1.00 90.25 211 ASP A C 1
ATOM 1666 O O . ASP A 1 211 ? -11.540 6.532 -5.574 1.00 90.25 211 ASP A O 1
ATOM 1670 N N . LYS A 1 212 ? -12.921 7.964 -4.533 1.00 93.50 212 LYS A N 1
ATOM 1671 C CA . LYS A 1 212 ? -14.000 7.012 -4.187 1.00 93.50 212 LYS A CA 1
ATOM 1672 C C . LYS A 1 212 ? -13.582 5.849 -3.280 1.00 93.50 212 LYS A C 1
ATOM 1674 O O . LYS A 1 212 ? -14.261 4.829 -3.224 1.00 93.50 212 LYS A O 1
ATOM 1679 N N . TYR A 1 213 ? -12.508 6.028 -2.517 1.00 95.81 213 TYR A N 1
ATOM 1680 C CA . TYR A 1 213 ? -12.114 5.098 -1.456 1.00 95.81 213 TYR A CA 1
ATOM 1681 C C . TYR A 1 213 ? -12.830 5.385 -0.133 1.00 95.81 213 TYR A C 1
ATOM 1683 O O . TYR A 1 213 ? -12.882 4.504 0.716 1.00 95.81 213 TYR A O 1
ATOM 1691 N N . LEU A 1 214 ? -13.386 6.585 0.055 1.00 98.00 214 LEU A N 1
ATOM 1692 C CA . LEU A 1 214 ? -14.141 6.985 1.242 1.00 98.00 214 LEU A CA 1
ATOM 1693 C C . LEU A 1 214 ? -15.531 7.500 0.840 1.00 98.00 214 LEU A C 1
ATOM 1695 O O . LEU A 1 214 ? -15.648 8.218 -0.154 1.00 98.00 214 LEU A O 1
ATOM 1699 N N . ASP A 1 215 ? -16.567 7.162 1.612 1.00 98.25 215 ASP A N 1
ATOM 1700 C CA . ASP A 1 215 ? -17.949 7.565 1.314 1.00 98.25 215 ASP A CA 1
ATOM 1701 C C . ASP A 1 215 ? -18.288 8.958 1.852 1.00 98.25 215 ASP A C 1
ATOM 1703 O O . ASP A 1 215 ? -18.898 9.768 1.154 1.00 98.25 215 ASP A O 1
ATOM 1707 N N . THR A 1 216 ? -17.921 9.234 3.105 1.00 98.62 216 THR A N 1
ATOM 1708 C CA . THR A 1 216 ? -18.213 10.509 3.768 1.00 98.62 216 THR A CA 1
ATOM 1709 C C . THR A 1 216 ? -17.182 10.832 4.845 1.00 98.62 216 THR A C 1
ATOM 1711 O O . THR A 1 216 ? -16.359 9.991 5.209 1.00 98.62 216 THR A O 1
ATOM 1714 N N . TYR A 1 217 ? -17.224 12.051 5.376 1.00 98.69 217 TYR A N 1
ATOM 1715 C CA . TYR A 1 217 ? -16.425 12.436 6.532 1.00 98.69 217 TYR A CA 1
ATOM 1716 C C . TYR A 1 217 ? -17.161 13.427 7.438 1.00 98.69 217 TYR A C 1
ATOM 1718 O O . TYR A 1 217 ? -18.117 14.079 7.020 1.00 98.69 217 TYR A O 1
ATOM 1726 N N . THR A 1 218 ? -16.687 13.545 8.673 1.00 98.75 218 THR A N 1
ATOM 1727 C CA . THR A 1 218 ? -17.110 14.552 9.653 1.00 98.75 218 THR A CA 1
ATOM 1728 C C . THR A 1 218 ? -15.929 14.927 10.552 1.00 98.75 218 THR A C 1
ATOM 1730 O O . THR A 1 218 ? -14.926 14.216 10.589 1.00 98.75 218 THR A O 1
ATOM 1733 N N . ASP A 1 219 ? -16.018 16.048 11.258 1.00 98.25 219 ASP A N 1
ATOM 1734 C CA . ASP A 1 219 ? -15.065 16.499 12.282 1.00 98.25 219 ASP A CA 1
ATOM 1735 C C . ASP A 1 219 ? -15.607 16.329 13.714 1.00 98.25 219 ASP A C 1
ATOM 1737 O O . ASP A 1 219 ? -14.966 16.727 14.686 1.00 98.25 219 ASP A O 1
ATOM 1741 N N . SER A 1 220 ? -16.775 15.695 13.857 1.00 98.62 220 SER A N 1
ATOM 1742 C CA . SER A 1 220 ? -17.414 15.405 15.139 1.00 98.62 220 SER A CA 1
ATOM 1743 C C . SER A 1 220 ? -17.477 13.904 15.395 1.00 98.62 220 SER A C 1
ATOM 1745 O O . SER A 1 220 ? -18.089 13.154 14.630 1.00 98.62 220 SER A O 1
ATOM 1747 N N . LEU A 1 221 ? -16.899 13.466 16.518 1.00 98.81 221 LEU A N 1
ATOM 1748 C CA . LEU A 1 221 ? -16.991 12.075 16.966 1.00 98.81 221 LEU A CA 1
ATOM 1749 C C . LEU A 1 221 ? -18.452 11.645 17.179 1.00 98.81 221 LEU A C 1
ATOM 1751 O O . LEU A 1 221 ? -18.812 10.524 16.829 1.00 98.81 221 LEU A O 1
ATOM 1755 N N . ASP A 1 222 ? -19.303 12.536 17.694 1.00 98.81 222 ASP A N 1
ATOM 1756 C CA . ASP A 1 222 ? -20.721 12.240 17.932 1.00 98.81 222 ASP A CA 1
ATOM 1757 C C . ASP A 1 222 ? -21.468 11.970 16.623 1.00 98.81 222 ASP A C 1
ATOM 1759 O O . ASP A 1 222 ? -22.213 10.994 16.514 1.00 98.81 222 ASP A O 1
ATOM 1763 N N . GLU A 1 223 ? -21.230 12.796 15.601 1.00 98.81 223 GLU A N 1
ATOM 1764 C CA . GLU A 1 223 ? -21.843 12.591 14.288 1.00 98.81 223 GLU A CA 1
ATOM 1765 C C . GLU A 1 223 ? -21.285 11.331 13.612 1.00 98.81 223 GLU A C 1
ATOM 1767 O O . GLU A 1 223 ? -22.044 10.571 13.016 1.00 98.81 223 GLU A O 1
ATOM 1772 N N . ALA A 1 224 ? -19.984 11.048 13.752 1.00 98.88 224 ALA A N 1
ATOM 1773 C CA . ALA A 1 224 ? -19.384 9.829 13.208 1.00 98.88 224 ALA A CA 1
ATOM 1774 C C . ALA A 1 224 ? -20.015 8.566 13.817 1.00 98.88 224 ALA A C 1
ATOM 1776 O O . ALA A 1 224 ? -20.353 7.628 13.092 1.00 98.88 224 ALA A O 1
ATOM 1777 N N . LEU A 1 225 ? -20.225 8.552 15.138 1.00 98.88 225 LEU A N 1
ATOM 1778 C CA . LEU A 1 225 ? -20.873 7.446 15.845 1.00 98.88 225 LEU A CA 1
ATOM 1779 C C . LEU A 1 225 ? -22.338 7.276 15.425 1.00 98.88 225 LEU A C 1
ATOM 1781 O O . LEU A 1 225 ? -22.768 6.149 15.171 1.00 98.88 225 LEU A O 1
ATOM 1785 N N . LYS A 1 226 ? -23.075 8.379 15.265 1.00 98.81 226 LYS A N 1
ATOM 1786 C CA . LYS A 1 226 ? -24.455 8.359 14.765 1.00 98.81 226 LYS A CA 1
ATOM 1787 C C . LYS A 1 226 ? -24.540 7.795 13.344 1.00 98.81 226 LYS A C 1
ATOM 1789 O O . LYS A 1 226 ? -25.336 6.890 13.096 1.00 98.81 226 LYS A O 1
ATOM 1794 N N . LEU A 1 227 ? -23.704 8.278 12.422 1.00 98.75 227 LEU A N 1
ATOM 1795 C CA . LEU A 1 227 ? -23.641 7.777 11.043 1.00 98.75 227 LEU A CA 1
ATOM 1796 C C . LEU A 1 227 ? -23.293 6.287 11.000 1.00 98.75 227 LEU A C 1
ATOM 1798 O O . LEU A 1 227 ? -23.873 5.532 10.217 1.00 98.75 227 LEU A O 1
ATOM 1802 N N . LYS A 1 228 ? -22.370 5.848 11.863 1.00 98.56 228 LYS A N 1
ATOM 1803 C CA . LYS A 1 228 ? -22.018 4.436 12.023 1.00 98.56 228 LYS A CA 1
ATOM 1804 C C . LYS A 1 228 ? -23.235 3.611 12.452 1.00 98.56 228 LYS A C 1
ATOM 1806 O O . LYS A 1 228 ? -23.532 2.606 11.807 1.00 98.56 228 LYS A O 1
ATOM 1811 N N . ASP A 1 229 ? -23.953 4.032 13.491 1.00 98.62 229 ASP A N 1
ATOM 1812 C CA . ASP A 1 229 ? -25.135 3.315 13.993 1.00 98.62 229 ASP A CA 1
ATOM 1813 C C . ASP A 1 229 ? -26.260 3.251 12.950 1.00 98.62 229 ASP A C 1
ATOM 1815 O O . ASP A 1 229 ? -26.848 2.190 12.723 1.00 98.62 229 ASP A O 1
ATOM 1819 N N . GLU A 1 230 ? -26.531 4.359 12.257 1.00 98.50 230 GLU A N 1
ATOM 1820 C CA . GLU A 1 230 ? -27.504 4.405 11.162 1.00 98.50 230 GLU A CA 1
ATOM 1821 C C . GLU A 1 230 ? -27.098 3.498 9.995 1.00 98.50 230 GLU A C 1
ATOM 1823 O O . GLU A 1 230 ? -27.949 2.839 9.393 1.00 98.50 230 GLU A O 1
ATOM 1828 N N . SER A 1 231 ? -25.806 3.439 9.674 1.00 98.25 231 SER A N 1
ATOM 1829 C CA . SER A 1 231 ? -25.290 2.587 8.606 1.00 98.25 231 SER A CA 1
ATOM 1830 C C . SER A 1 231 ? -25.436 1.101 8.927 1.00 98.25 231 SER A C 1
ATOM 1832 O O . SER A 1 231 ? -25.931 0.344 8.088 1.00 98.25 231 SER A O 1
ATOM 1834 N N . ILE A 1 232 ? -25.084 0.698 10.152 1.00 98.12 232 ILE A N 1
ATOM 1835 C CA . ILE A 1 232 ? -25.263 -0.674 10.646 1.00 98.12 232 ILE A CA 1
ATOM 1836 C C . ILE A 1 232 ? -26.746 -1.050 10.629 1.00 98.12 232 ILE A C 1
ATOM 1838 O O . ILE A 1 232 ? -27.116 -2.070 10.051 1.00 98.12 232 ILE A O 1
ATOM 1842 N N . LYS A 1 233 ? -27.613 -0.199 11.191 1.00 98.00 233 LYS A N 1
ATOM 1843 C CA . LYS A 1 233 ? -29.063 -0.439 11.254 1.00 98.00 233 LYS A CA 1
ATOM 1844 C C . LYS A 1 233 ? -29.697 -0.623 9.871 1.00 98.00 233 LYS A C 1
ATOM 1846 O O . LYS A 1 233 ? -30.648 -1.386 9.735 1.00 98.00 233 LYS A O 1
ATOM 1851 N N . ASN A 1 234 ? -29.189 0.083 8.862 1.00 97.50 234 ASN A N 1
ATOM 1852 C CA . ASN A 1 234 ? -29.718 0.058 7.499 1.00 97.50 234 ASN A CA 1
ATOM 1853 C C . ASN A 1 234 ? -28.960 -0.892 6.550 1.00 97.50 234 ASN A C 1
ATOM 1855 O O . ASN A 1 234 ? -29.301 -0.929 5.368 1.00 97.50 234 ASN A O 1
ATOM 1859 N N . GLY A 1 235 ? -27.928 -1.608 7.015 1.00 95.44 235 GLY A N 1
ATOM 1860 C CA . GLY A 1 235 ? -27.117 -2.508 6.183 1.00 95.44 235 GLY A CA 1
ATOM 1861 C C . GLY A 1 235 ? -26.362 -1.809 5.042 1.00 95.44 235 GLY A C 1
ATOM 1862 O O . GLY A 1 235 ? -26.319 -2.330 3.929 1.00 95.44 235 GLY A O 1
ATOM 1863 N N . LYS A 1 236 ? -25.829 -0.596 5.275 1.00 92.31 236 LYS A N 1
ATOM 1864 C CA . LYS A 1 236 ? -25.183 0.240 4.236 1.00 92.31 236 LYS A CA 1
ATOM 1865 C C . LYS A 1 236 ? -23.645 0.217 4.230 1.00 92.31 236 LYS A C 1
ATOM 1867 O O . LYS A 1 236 ? -23.068 0.737 3.279 1.00 92.31 236 LYS A O 1
ATOM 1872 N N . HIS A 1 237 ? -23.000 -0.382 5.238 1.00 96.62 237 HIS A N 1
ATOM 1873 C CA . HIS A 1 237 ? -21.537 -0.587 5.348 1.00 96.62 237 HIS A CA 1
ATOM 1874 C C . HIS A 1 237 ? -20.723 0.678 5.000 1.00 96.62 237 HIS A C 1
ATOM 1876 O O . HIS A 1 237 ? -19.905 0.710 4.082 1.00 96.62 237 HIS A O 1
ATOM 1882 N N . LEU A 1 238 ? -21.039 1.772 5.693 1.00 97.94 238 LEU A N 1
ATOM 1883 C CA . LEU A 1 238 ? -20.549 3.111 5.353 1.00 97.94 238 LEU A CA 1
ATOM 1884 C C . LEU A 1 238 ? -19.100 3.281 5.811 1.00 97.94 238 LEU A C 1
ATOM 1886 O O . LEU A 1 238 ? -18.775 2.977 6.959 1.00 97.94 238 LEU A O 1
ATOM 1890 N N . SER A 1 239 ? -18.258 3.836 4.943 1.00 98.19 239 SER A N 1
ATOM 1891 C CA . SER A 1 239 ? -16.918 4.282 5.324 1.00 98.19 239 SER A CA 1
ATOM 1892 C C . SER A 1 239 ? -16.917 5.767 5.710 1.00 98.19 239 SER A C 1
ATOM 1894 O O . SER A 1 239 ? -17.320 6.631 4.930 1.00 98.19 239 SER A O 1
ATOM 1896 N N . ILE A 1 240 ? -16.483 6.070 6.934 1.00 98.81 240 ILE A N 1
ATOM 1897 C CA . ILE A 1 240 ? -16.549 7.402 7.548 1.00 98.81 240 ILE A CA 1
ATOM 1898 C C . ILE A 1 240 ? -15.130 7.852 7.904 1.00 98.81 240 ILE A C 1
ATOM 1900 O O . ILE A 1 240 ? -14.451 7.216 8.707 1.00 98.81 240 ILE A O 1
ATOM 1904 N N . GLY A 1 241 ? -14.679 8.960 7.323 1.00 98.75 241 GLY A N 1
ATOM 1905 C CA . GLY A 1 241 ? -13.475 9.653 7.770 1.00 98.75 241 GLY A CA 1
ATOM 1906 C C . GLY A 1 241 ? -13.809 10.539 8.965 1.00 98.75 241 GLY A C 1
ATOM 1907 O O . GLY A 1 241 ? -14.773 11.303 8.906 1.00 98.75 241 GLY A O 1
ATOM 1908 N N . LEU A 1 242 ? -13.028 10.463 10.036 1.00 98.88 242 LEU A N 1
ATOM 1909 C CA . LEU A 1 242 ? -13.145 11.377 11.170 1.00 98.88 242 LEU A CA 1
ATOM 1910 C C . LEU A 1 242 ? -11.927 12.297 11.196 1.00 98.88 242 LEU A C 1
ATOM 1912 O O . LEU A 1 242 ? -10.813 11.831 11.433 1.00 98.88 242 LEU A O 1
ATOM 1916 N N . LEU A 1 243 ? -12.142 13.593 10.958 1.00 98.69 243 LEU A N 1
ATOM 1917 C CA . LEU A 1 243 ? -11.085 14.591 11.083 1.00 98.69 243 LEU A CA 1
ATOM 1918 C C . LEU A 1 243 ? -10.709 14.739 12.562 1.00 98.69 243 LEU A C 1
ATOM 1920 O O . LEU A 1 243 ? -11.490 15.266 13.351 1.00 98.69 243 LEU A O 1
ATOM 1924 N N . GLY A 1 244 ? -9.525 14.267 12.943 1.00 98.00 244 GLY A N 1
ATOM 1925 C CA . GLY A 1 244 ? -9.083 14.273 14.336 1.00 98.00 244 GLY A CA 1
ATOM 1926 C C . GLY A 1 244 ? -7.741 13.582 14.556 1.00 98.00 244 GLY A C 1
ATOM 1927 O O . GLY A 1 244 ? -7.132 13.054 13.629 1.00 98.00 244 GLY A O 1
ATOM 1928 N N . ASN A 1 245 ? -7.271 13.588 15.803 1.00 98.50 245 ASN A N 1
ATOM 1929 C CA . ASN A 1 245 ? -6.064 12.870 16.209 1.00 98.50 245 ASN A CA 1
ATOM 1930 C C . ASN A 1 245 ? -6.432 11.485 16.768 1.00 98.50 245 ASN A C 1
ATOM 1932 O O . ASN A 1 245 ? -7.317 11.384 17.621 1.00 98.50 245 ASN A O 1
ATOM 1936 N N . ALA A 1 246 ? -5.752 10.432 16.308 1.00 98.38 246 ALA A N 1
ATOM 1937 C CA . ALA A 1 246 ? -6.020 9.054 16.717 1.00 98.38 246 ALA A CA 1
ATOM 1938 C C . ALA A 1 246 ? -5.839 8.845 18.230 1.00 98.38 246 ALA A C 1
ATOM 1940 O O . ALA A 1 246 ? -6.754 8.342 18.885 1.00 98.38 246 ALA A O 1
ATOM 1941 N N . ALA A 1 247 ? -4.743 9.347 18.814 1.00 98.25 247 ALA A N 1
ATOM 1942 C CA . ALA A 1 247 ? -4.491 9.264 20.253 1.00 98.25 247 ALA A CA 1
ATOM 1943 C C . ALA A 1 247 ? -5.616 9.907 21.083 1.00 98.25 247 ALA A C 1
ATOM 1945 O O . ALA A 1 247 ? -6.004 9.361 22.119 1.00 98.25 247 ALA A O 1
ATOM 1946 N N . THR A 1 248 ? -6.190 11.016 20.608 1.00 98.62 248 THR A N 1
ATOM 1947 C CA . THR A 1 248 ? -7.333 11.676 21.256 1.00 98.62 248 THR A CA 1
ATOM 1948 C C . THR A 1 248 ? -8.613 10.860 21.104 1.00 98.62 248 THR A C 1
ATOM 1950 O O . THR A 1 248 ? -9.264 10.541 22.098 1.00 98.62 248 THR A O 1
ATOM 1953 N N . VAL A 1 249 ? -8.975 10.496 19.871 1.00 98.81 249 VAL A N 1
ATOM 1954 C CA . VAL A 1 249 ? -10.246 9.817 19.572 1.00 98.81 249 VAL A CA 1
ATOM 1955 C C . VAL A 1 249 ? -10.322 8.449 20.244 1.00 98.81 249 VAL A C 1
ATOM 1957 O O . VAL A 1 249 ? -11.348 8.118 20.836 1.00 98.81 249 VAL A O 1
ATOM 1960 N N . TYR A 1 250 ? -9.245 7.664 20.198 1.00 98.81 250 TYR A N 1
ATOM 1961 C CA . TYR A 1 250 ? -9.228 6.321 20.778 1.00 98.81 250 TYR A CA 1
ATOM 1962 C C . TYR A 1 250 ? -9.436 6.396 22.291 1.00 98.81 250 TYR A C 1
ATOM 1964 O O . TYR A 1 250 ? -10.241 5.652 22.844 1.00 98.81 250 TYR A O 1
ATOM 1972 N N . ASN A 1 251 ? -8.776 7.343 22.961 1.00 98.56 251 ASN A N 1
ATOM 1973 C CA . ASN A 1 251 ? -8.944 7.542 24.400 1.00 98.56 251 ASN A CA 1
ATOM 1974 C C . ASN A 1 251 ? -10.325 8.092 24.760 1.00 98.56 251 ASN A C 1
ATOM 1976 O O . ASN A 1 251 ? -10.880 7.721 25.790 1.00 98.56 251 ASN A O 1
ATOM 1980 N N . GLU A 1 252 ? -10.912 8.937 23.916 1.00 98.69 252 GLU A N 1
ATOM 1981 C CA . GLU A 1 252 ? -12.269 9.428 24.143 1.00 98.69 252 GLU A CA 1
ATOM 1982 C C . GLU A 1 252 ? -13.309 8.302 24.050 1.00 98.69 252 GLU A C 1
ATOM 1984 O O . GLU A 1 252 ? -14.227 8.233 24.867 1.00 98.69 252 GLU A O 1
ATOM 1989 N N . LEU A 1 253 ? -13.138 7.360 23.120 1.00 98.81 253 LEU A N 1
ATOM 1990 C CA . LEU A 1 253 ? -13.973 6.158 23.044 1.00 98.81 253 LEU A CA 1
ATOM 1991 C C . LEU A 1 253 ? -13.825 5.268 24.291 1.00 98.81 253 LEU A C 1
ATOM 1993 O O . LEU A 1 253 ? -14.835 4.779 24.803 1.00 98.81 253 LEU A O 1
ATOM 1997 N N . VAL A 1 254 ? -12.606 5.128 24.830 1.00 98.75 254 VAL A N 1
ATOM 1998 C CA . VAL A 1 254 ? -12.363 4.456 26.122 1.00 98.75 254 VAL A CA 1
ATOM 1999 C C . VAL A 1 254 ? -13.111 5.161 27.256 1.00 98.75 254 VAL A C 1
ATOM 2001 O O . VAL A 1 254 ? -13.846 4.512 27.997 1.00 98.75 254 VAL A O 1
ATOM 2004 N N . ASN A 1 255 ? -12.996 6.488 27.368 1.00 98.56 255 ASN A N 1
ATOM 2005 C CA . ASN A 1 255 ? -13.669 7.272 28.414 1.00 98.56 255 ASN A CA 1
ATOM 2006 C C . ASN A 1 255 ? -15.197 7.134 28.365 1.00 98.56 255 ASN A C 1
ATOM 2008 O O . ASN A 1 255 ? -15.862 7.154 29.401 1.00 98.56 255 ASN A O 1
ATOM 2012 N N . ARG A 1 256 ? -15.754 6.989 27.159 1.00 98.56 256 ARG A N 1
ATOM 2013 C CA . ARG A 1 256 ? -17.191 6.795 26.924 1.00 98.56 256 ARG A CA 1
ATOM 2014 C C . ARG A 1 256 ? -17.639 5.340 27.032 1.00 98.56 256 ARG A C 1
ATOM 2016 O O . ARG A 1 256 ? -18.830 5.076 26.883 1.00 98.56 256 ARG A O 1
ATOM 2023 N N . ASN A 1 257 ? -16.715 4.410 27.281 1.00 98.12 257 ASN A N 1
ATOM 2024 C CA . ASN A 1 257 ? -16.969 2.972 27.300 1.00 98.12 257 ASN A CA 1
ATOM 2025 C C . ASN A 1 257 ? -17.631 2.468 25.998 1.00 98.12 257 ASN A C 1
ATOM 2027 O O . ASN A 1 257 ? -18.534 1.630 26.017 1.00 98.12 257 ASN A O 1
ATOM 2031 N N . ILE A 1 258 ? -17.207 3.017 24.856 1.00 98.62 258 ILE A N 1
ATOM 2032 C CA . ILE A 1 258 ? -17.662 2.604 23.526 1.00 98.62 258 ILE A CA 1
ATOM 2033 C C . ILE A 1 258 ? -16.598 1.678 22.947 1.00 98.62 258 ILE A C 1
ATOM 2035 O O . ILE A 1 258 ? -15.511 2.125 22.590 1.00 98.62 258 ILE A O 1
ATOM 2039 N N . ILE A 1 259 ? -16.918 0.388 22.852 1.00 98.62 259 ILE A N 1
ATOM 2040 C CA . ILE A 1 259 ? -15.983 -0.643 22.392 1.00 98.62 259 ILE A CA 1
ATOM 2041 C C . ILE A 1 259 ? -16.226 -0.923 20.901 1.00 98.62 259 ILE A C 1
ATOM 2043 O O . ILE A 1 259 ? -17.336 -1.328 20.538 1.00 98.62 259 ILE A O 1
ATOM 2047 N N . PRO A 1 260 ? -15.237 -0.697 20.016 1.00 98.75 260 PRO A N 1
ATOM 2048 C CA . PRO A 1 260 ? -15.325 -1.129 18.627 1.00 98.75 260 PRO A CA 1
ATOM 2049 C C . PRO A 1 260 ? -15.331 -2.649 18.504 1.00 98.75 260 PRO A C 1
ATOM 2051 O O . PRO A 1 260 ? -14.754 -3.336 19.343 1.00 98.75 260 PRO A O 1
ATOM 2054 N N . ASP A 1 261 ? -15.937 -3.187 17.443 1.00 98.81 261 ASP A N 1
ATOM 2055 C CA . ASP A 1 261 ? -15.811 -4.623 17.178 1.00 98.81 261 ASP A CA 1
ATOM 2056 C C . ASP A 1 261 ? -14.372 -4.953 16.759 1.00 98.81 261 ASP A C 1
ATOM 2058 O O . ASP A 1 261 ? -13.782 -5.908 17.262 1.00 98.81 261 ASP A O 1
ATOM 2062 N N . ILE A 1 262 ? -13.796 -4.135 15.874 1.00 98.88 262 ILE A N 1
ATOM 2063 C CA . ILE A 1 262 ? -12.453 -4.317 15.314 1.00 98.88 262 ILE A CA 1
ATOM 2064 C C . ILE A 1 262 ? -11.650 -3.028 15.504 1.00 98.88 262 ILE A C 1
ATOM 2066 O O . ILE A 1 262 ? -12.173 -1.941 15.244 1.00 98.88 262 ILE A O 1
ATOM 2070 N N . VAL A 1 263 ? -10.382 -3.140 15.911 1.00 98.88 263 VAL A N 1
ATOM 2071 C CA . VAL A 1 263 ? -9.466 -2.002 16.088 1.00 98.88 263 VAL A CA 1
ATOM 2072 C C . VAL A 1 263 ? -8.118 -2.275 15.432 1.00 98.88 263 VAL A C 1
ATOM 2074 O O . VAL A 1 263 ? -7.529 -3.342 15.612 1.00 98.88 263 VAL A O 1
ATOM 2077 N N . SER A 1 264 ? -7.596 -1.287 14.713 1.00 98.75 264 SER A N 1
ATOM 2078 C CA . SER A 1 264 ? -6.220 -1.299 14.218 1.00 98.75 264 SER A CA 1
ATOM 2079 C C . SER A 1 264 ? -5.648 0.118 14.122 1.00 98.75 264 SER A C 1
ATOM 2081 O O . SER A 1 264 ? -6.241 1.053 14.657 1.00 98.75 264 SER A O 1
ATOM 2083 N N . ASP A 1 265 ? -4.487 0.267 13.488 1.00 98.50 265 ASP A N 1
ATOM 2084 C CA . ASP A 1 265 ? -3.884 1.550 13.139 1.00 98.50 265 ASP A CA 1
ATOM 2085 C C . ASP A 1 265 ? -3.022 1.420 11.871 1.00 98.50 265 ASP A C 1
ATOM 2087 O O . ASP A 1 265 ? -2.316 0.426 11.674 1.00 98.50 265 ASP A O 1
ATOM 2091 N N . GLN A 1 266 ? -3.073 2.439 11.012 1.00 96.56 266 GLN A N 1
ATOM 2092 C CA . GLN A 1 266 ? -2.184 2.593 9.863 1.00 96.56 266 GLN A CA 1
ATOM 2093 C C . GLN A 1 266 ? -1.668 4.035 9.698 1.00 96.56 266 GLN A C 1
ATOM 2095 O O . GLN A 1 266 ? -1.332 4.470 8.587 1.00 96.56 266 GLN A O 1
ATOM 2100 N N . THR A 1 267 ? -1.541 4.782 10.801 1.00 95.75 267 THR A N 1
ATOM 2101 C CA . THR A 1 267 ? -0.699 5.988 10.839 1.00 95.75 267 THR A CA 1
ATOM 2102 C C . THR A 1 267 ? 0.737 5.661 10.404 1.00 95.75 267 THR A C 1
ATOM 2104 O O . THR A 1 267 ? 1.165 4.506 10.397 1.00 95.75 267 THR A O 1
ATOM 2107 N N . ALA A 1 268 ? 1.533 6.667 10.031 1.00 90.06 268 ALA A N 1
ATOM 2108 C CA . ALA A 1 268 ? 2.935 6.450 9.664 1.00 90.06 268 ALA A CA 1
ATOM 2109 C C . ALA A 1 268 ? 3.851 6.429 10.908 1.00 90.06 268 ALA A C 1
ATOM 2111 O O . ALA A 1 268 ? 4.843 7.158 10.967 1.00 90.06 268 ALA A O 1
ATOM 2112 N N . ALA A 1 269 ? 3.515 5.595 11.901 1.00 92.06 269 ALA A N 1
ATOM 2113 C CA . ALA A 1 269 ? 4.253 5.454 13.161 1.00 92.06 269 ALA A CA 1
ATOM 2114 C C . ALA A 1 269 ? 5.716 4.996 12.971 1.00 92.06 269 ALA A C 1
ATOM 2116 O O . ALA A 1 269 ? 6.568 5.290 13.807 1.00 92.06 269 ALA A O 1
ATOM 2117 N N . HIS A 1 270 ? 6.044 4.363 11.840 1.00 84.31 270 HIS A N 1
ATOM 2118 C CA . HIS A 1 270 ? 7.408 3.958 11.483 1.00 84.31 270 HIS A CA 1
ATOM 2119 C C . HIS A 1 270 ? 8.367 5.140 11.285 1.00 84.31 270 HIS A C 1
ATOM 2121 O O . HIS A 1 270 ? 9.582 4.952 11.319 1.00 84.31 270 HIS A O 1
ATOM 2127 N N . ASP A 1 271 ? 7.846 6.350 11.060 1.00 84.81 271 ASP A N 1
ATOM 2128 C CA . ASP A 1 271 ? 8.632 7.576 10.921 1.00 84.81 271 ASP A CA 1
ATOM 2129 C C . ASP A 1 271 ? 8.244 8.590 12.004 1.00 84.81 271 ASP A C 1
ATOM 2131 O O . ASP A 1 271 ? 7.508 9.545 11.760 1.00 84.81 271 ASP A O 1
ATOM 2135 N N . ILE A 1 272 ? 8.787 8.413 13.209 1.00 86.00 272 ILE A N 1
ATOM 2136 C CA . ILE A 1 272 ? 8.560 9.306 14.362 1.00 86.00 272 ILE A CA 1
ATOM 2137 C C . ILE A 1 272 ? 8.944 10.771 14.105 1.00 86.00 272 ILE A C 1
ATOM 2139 O O . ILE A 1 272 ? 8.549 11.652 14.864 1.00 86.00 272 ILE A O 1
ATOM 2143 N N . ASN A 1 273 ? 9.724 11.051 13.055 1.00 81.88 273 ASN A N 1
ATOM 2144 C CA . ASN A 1 273 ? 10.155 12.407 12.738 1.00 81.88 273 ASN A CA 1
ATOM 2145 C C . ASN A 1 273 ? 9.118 13.177 11.911 1.00 81.88 273 ASN A C 1
ATOM 2147 O O . ASN A 1 273 ? 9.205 14.400 11.850 1.00 81.88 273 ASN A O 1
ATOM 2151 N N . LEU A 1 274 ? 8.188 12.502 11.228 1.00 81.31 274 LEU A N 1
ATOM 2152 C CA . LEU A 1 274 ? 7.282 13.149 10.266 1.00 81.31 274 LEU A CA 1
ATOM 2153 C C . LEU A 1 274 ? 5.894 12.504 10.175 1.00 81.31 274 LEU A C 1
ATOM 2155 O O . LEU A 1 274 ? 4.922 13.179 9.843 1.00 81.31 274 LEU A O 1
ATOM 2159 N N . GLY A 1 275 ? 5.804 11.196 10.384 1.00 83.75 275 GLY A N 1
ATOM 2160 C CA . GLY A 1 275 ? 4.644 10.385 10.035 1.00 83.75 275 GLY A CA 1
ATOM 2161 C C . GLY A 1 275 ? 3.517 10.368 11.066 1.00 83.75 275 GLY A C 1
ATOM 2162 O O . GLY A 1 275 ? 2.388 10.039 10.701 1.00 83.75 275 GLY A O 1
ATOM 2163 N N . TYR A 1 276 ? 3.796 10.749 12.315 1.00 93.00 276 TYR A N 1
ATOM 2164 C CA . TYR A 1 276 ? 2.827 10.738 13.410 1.00 93.00 276 TYR A CA 1
ATOM 2165 C C . TYR A 1 276 ? 2.714 12.124 14.055 1.00 93.00 276 TYR A C 1
ATOM 2167 O O . TYR A 1 276 ? 3.716 12.702 14.475 1.00 93.00 276 TYR A O 1
ATOM 2175 N N . VAL A 1 277 ? 1.494 12.660 14.140 1.00 94.88 277 VAL A N 1
ATOM 2176 C CA . VAL A 1 277 ? 1.229 13.985 14.720 1.00 94.88 277 VAL A CA 1
ATOM 2177 C C . VAL A 1 277 ? 0.876 13.824 16.202 1.00 94.88 277 VAL A C 1
ATOM 2179 O O . VAL A 1 277 ? -0.097 13.132 16.508 1.00 94.88 277 VAL A O 1
ATOM 2182 N N . PRO A 1 278 ? 1.626 14.443 17.132 1.00 95.38 278 PRO A N 1
ATOM 2183 C CA . PRO A 1 278 ? 1.332 14.351 18.551 1.00 95.38 278 PRO A CA 1
ATOM 2184 C C . PRO A 1 278 ? -0.009 15.014 18.885 1.00 95.38 278 PRO A C 1
ATOM 2186 O O . PRO A 1 278 ? -0.433 15.973 18.235 1.00 95.38 278 PRO A O 1
ATOM 2189 N N . GLU A 1 279 ? -0.669 14.499 19.918 1.00 95.56 279 GLU A N 1
ATOM 2190 C CA . GLU A 1 279 ? -1.927 15.033 20.435 1.00 95.56 279 GLU A CA 1
ATOM 2191 C C . GLU A 1 279 ? -1.810 16.533 20.767 1.00 95.56 279 GLU A C 1
ATOM 2193 O O . GLU A 1 279 ? -0.801 16.998 21.300 1.00 95.56 279 GLU A O 1
ATOM 2198 N N . GLY A 1 280 ? -2.859 17.299 20.445 1.00 93.44 280 GLY A N 1
ATOM 2199 C CA . GLY A 1 280 ? -2.919 18.747 20.679 1.00 93.44 280 GLY A CA 1
ATOM 2200 C C . GLY A 1 280 ? -2.329 19.618 19.563 1.00 93.44 280 GLY A C 1
ATOM 2201 O O . GLY A 1 280 ? -2.347 20.841 19.692 1.00 93.44 280 GLY A O 1
ATOM 2202 N N . TYR A 1 281 ? -1.849 19.020 18.468 1.00 93.38 281 TYR A N 1
ATOM 2203 C CA . TYR A 1 281 ? -1.303 19.734 17.310 1.00 93.38 281 TYR A CA 1
ATOM 2204 C C . TYR A 1 281 ? -2.109 19.459 16.039 1.00 93.38 281 TYR A C 1
ATOM 2206 O O . TYR A 1 281 ? -2.612 18.358 15.831 1.00 93.38 281 TYR A O 1
ATOM 2214 N N . ASP A 1 282 ? -2.177 20.459 15.163 1.00 90.75 282 ASP A N 1
ATOM 2215 C CA . ASP A 1 282 ? -2.596 20.308 13.765 1.00 90.75 282 ASP A CA 1
ATOM 2216 C C . ASP A 1 282 ? -1.375 20.181 12.835 1.00 90.75 282 ASP A C 1
ATOM 2218 O O . ASP A 1 282 ? -0.234 20.344 13.266 1.00 90.75 282 ASP A O 1
ATOM 2222 N N . ILE A 1 283 ? -1.592 19.936 11.537 1.00 88.62 283 ILE A N 1
ATOM 2223 C CA . ILE A 1 283 ? -0.503 19.765 10.555 1.00 88.62 283 ILE A CA 1
ATOM 2224 C C . ILE A 1 283 ? 0.468 20.958 10.517 1.00 88.62 283 ILE A C 1
ATOM 2226 O O . ILE A 1 283 ? 1.679 20.763 10.401 1.00 88.62 283 ILE A O 1
ATOM 2230 N N . LYS A 1 284 ? -0.032 22.195 10.621 1.00 87.00 284 LYS A N 1
ATOM 2231 C CA . LYS A 1 284 ? 0.800 23.404 10.490 1.00 87.00 284 LYS A CA 1
ATOM 2232 C C . LYS A 1 284 ? 1.655 23.632 11.736 1.00 87.00 284 LYS A C 1
ATOM 2234 O O . LYS A 1 284 ? 2.857 23.873 11.636 1.00 87.00 284 LYS A O 1
ATOM 2239 N N . SER A 1 285 ? 1.037 23.555 12.911 1.00 88.75 285 SER A N 1
ATOM 2240 C CA . SER A 1 285 ? 1.703 23.709 14.208 1.00 88.75 285 SER A CA 1
ATOM 2241 C C . SER A 1 285 ? 2.691 22.577 14.486 1.00 88.75 285 SER A C 1
ATOM 2243 O O . SER A 1 285 ? 3.777 22.839 14.996 1.00 88.75 285 SER A O 1
ATOM 2245 N N . PHE A 1 286 ? 2.366 21.352 14.072 1.00 87.00 286 PHE A N 1
ATOM 2246 C CA . PHE A 1 286 ? 3.251 20.189 14.089 1.00 87.00 286 PHE A CA 1
ATOM 2247 C C . PHE A 1 286 ? 4.556 20.426 13.323 1.00 87.00 286 PHE A C 1
ATOM 2249 O O . PHE A 1 286 ? 5.640 20.200 13.863 1.00 87.00 286 PHE A O 1
ATOM 2256 N N . GLN A 1 287 ? 4.462 20.900 12.074 1.00 85.94 287 GLN A N 1
ATOM 2257 C CA . GLN A 1 287 ? 5.633 21.120 11.218 1.00 85.94 287 GLN A CA 1
ATOM 2258 C C . GLN A 1 287 ? 6.591 22.132 11.840 1.00 85.94 287 GLN A C 1
ATOM 2260 O O . GLN A 1 287 ? 7.792 21.873 11.911 1.00 85.94 287 GLN A O 1
ATOM 2265 N N . LYS A 1 288 ? 6.041 23.237 12.354 1.00 88.44 288 LYS A N 1
ATOM 2266 C CA . LYS A 1 288 ? 6.814 24.259 13.055 1.00 88.44 288 LYS A CA 1
ATOM 2267 C C . LYS A 1 288 ? 7.434 23.724 14.349 1.00 88.44 288 LYS A C 1
ATOM 2269 O O . LYS A 1 288 ? 8.616 23.928 14.595 1.00 88.44 288 LYS A O 1
ATOM 2274 N N . PHE A 1 289 ? 6.665 23.001 15.162 1.00 88.56 289 PHE A N 1
ATOM 2275 C CA . PHE A 1 289 ? 7.142 22.456 16.434 1.00 88.56 289 PHE A CA 1
ATOM 2276 C C . PHE A 1 289 ? 8.310 21.476 16.255 1.00 88.56 289 PHE A C 1
ATOM 2278 O O . PHE A 1 289 ? 9.280 21.527 17.012 1.00 88.56 289 PHE A O 1
ATOM 2285 N N . ARG A 1 290 ? 8.250 20.642 15.213 1.00 88.50 290 ARG A N 1
ATOM 2286 C CA . ARG A 1 290 ? 9.333 19.735 14.817 1.00 88.50 290 ARG A CA 1
ATOM 2287 C C . ARG A 1 290 ? 10.630 20.476 14.475 1.00 88.50 290 ARG A C 1
ATOM 2289 O O . ARG A 1 290 ? 11.706 19.968 14.777 1.00 88.50 290 ARG A O 1
ATOM 2296 N N . GLU A 1 291 ? 10.539 21.632 13.823 1.00 88.12 291 GLU A N 1
ATOM 2297 C CA . GLU A 1 291 ? 11.702 22.444 13.436 1.00 88.12 291 GLU A CA 1
ATOM 2298 C C . GLU A 1 291 ? 12.288 23.200 14.628 1.00 88.12 291 GLU A C 1
ATOM 2300 O O . GLU A 1 291 ? 13.502 23.190 14.824 1.00 88.12 291 GLU A O 1
ATOM 2305 N N . ASP A 1 292 ? 11.423 23.795 15.448 1.00 91.19 292 ASP A N 1
ATOM 2306 C CA . ASP A 1 292 ? 11.832 24.614 16.586 1.00 91.19 292 ASP A CA 1
ATOM 2307 C C . ASP A 1 292 ? 12.413 23.761 17.733 1.00 91.19 292 ASP A C 1
ATOM 2309 O O . ASP A 1 292 ? 13.385 24.166 18.369 1.00 91.19 292 ASP A O 1
ATOM 2313 N N . ASN A 1 293 ? 11.826 22.589 18.025 1.00 91.88 293 ASN A N 1
ATOM 2314 C CA . ASN A 1 293 ? 12.191 21.750 19.177 1.00 91.88 293 ASN A CA 1
ATOM 2315 C C . ASN A 1 293 ? 12.127 20.239 18.854 1.00 91.88 293 ASN A C 1
ATOM 2317 O O . ASN A 1 293 ? 11.270 19.531 19.390 1.00 91.88 293 ASN A O 1
ATOM 2321 N N . PRO A 1 294 ? 13.039 19.700 18.022 1.00 89.25 294 PRO A N 1
ATOM 2322 C CA . PRO A 1 294 ? 12.952 18.331 17.500 1.00 89.25 294 PRO A CA 1
ATOM 2323 C C . PRO A 1 294 ? 12.938 17.229 18.572 1.00 89.25 294 PRO A C 1
ATOM 2325 O O . PRO A 1 294 ? 12.254 16.221 18.407 1.00 89.25 294 PRO A O 1
ATOM 2328 N N . GLU A 1 295 ? 13.660 17.402 19.681 1.00 90.81 295 GLU A N 1
ATOM 2329 C CA . GLU A 1 295 ? 13.719 16.388 20.746 1.00 90.81 295 GLU A CA 1
ATOM 2330 C C . GLU A 1 295 ? 12.443 16.356 21.595 1.00 90.81 295 GLU A C 1
ATOM 2332 O O . GLU A 1 295 ? 11.881 15.290 21.846 1.00 90.81 295 GLU A O 1
ATOM 2337 N N . GLU A 1 296 ? 11.929 17.527 21.977 1.00 94.12 296 GLU A N 1
ATOM 2338 C CA . GLU A 1 296 ? 10.646 17.632 22.681 1.00 94.12 296 G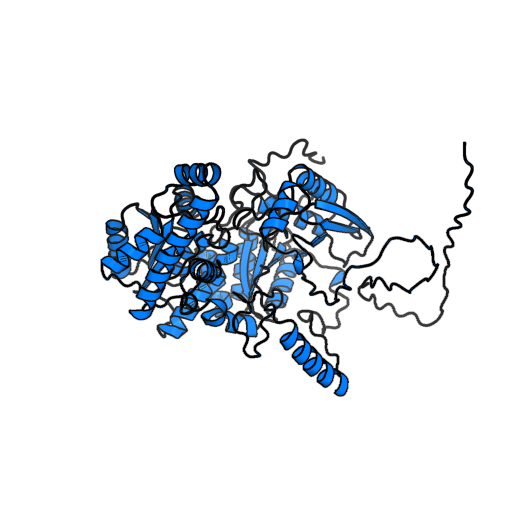LU A CA 1
ATOM 2339 C C . GLU A 1 296 ? 9.497 17.161 21.780 1.00 94.12 296 GLU A C 1
ATOM 2341 O O . GLU A 1 296 ? 8.598 16.458 22.234 1.00 94.12 296 GLU A O 1
ATOM 2346 N N . PHE A 1 297 ? 9.572 17.452 20.482 1.00 93.00 297 PHE A N 1
ATOM 2347 C CA . PHE A 1 297 ? 8.656 16.928 19.480 1.00 93.00 297 PHE A CA 1
ATOM 2348 C C . PHE A 1 297 ? 8.612 15.391 19.470 1.00 93.00 297 PHE A C 1
ATOM 2350 O O . PHE A 1 297 ? 7.536 14.813 19.641 1.00 93.00 297 PHE A O 1
ATOM 2357 N N . LYS A 1 298 ? 9.765 14.716 19.356 1.00 92.56 298 LYS A N 1
ATOM 2358 C CA . LYS A 1 298 ? 9.828 13.243 19.410 1.00 92.56 298 LYS A CA 1
ATOM 2359 C C . LYS A 1 298 ? 9.242 12.707 20.713 1.00 92.56 298 LYS A C 1
ATOM 2361 O O . LYS A 1 298 ? 8.485 11.740 20.692 1.00 92.56 298 LYS A O 1
ATOM 2366 N N . ARG A 1 299 ? 9.548 13.349 21.845 1.00 94.88 299 ARG A N 1
ATOM 2367 C CA . ARG A 1 299 ? 9.005 12.967 23.156 1.00 94.88 299 ARG A CA 1
ATOM 2368 C C . ARG A 1 299 ? 7.473 12.996 23.159 1.00 94.88 299 ARG A C 1
ATOM 2370 O O . ARG A 1 299 ? 6.855 12.029 23.594 1.00 94.88 299 ARG A O 1
ATOM 2377 N N . ARG A 1 300 ? 6.860 14.053 22.615 1.00 96.44 300 ARG A N 1
ATOM 2378 C CA . ARG A 1 300 ? 5.395 14.182 22.477 1.00 96.44 300 ARG A CA 1
ATOM 2379 C C . ARG A 1 300 ? 4.784 13.142 21.538 1.00 96.44 300 ARG A C 1
ATOM 2381 O O . ARG A 1 300 ? 3.679 12.663 21.799 1.00 96.44 300 ARG A O 1
ATOM 2388 N N . VAL A 1 301 ? 5.488 12.782 20.464 1.00 96.38 301 VAL A N 1
ATOM 2389 C CA . VAL A 1 301 ? 5.066 11.703 19.556 1.00 96.38 301 VAL A CA 1
ATOM 2390 C C . VAL A 1 301 ? 5.013 10.371 20.302 1.00 96.38 301 VAL A C 1
ATOM 2392 O O . VAL A 1 301 ? 3.978 9.710 20.269 1.00 96.38 301 VAL A O 1
ATOM 2395 N N . TYR A 1 302 ? 6.067 10.015 21.044 1.00 97.56 302 TYR A N 1
ATOM 2396 C CA . TYR A 1 302 ? 6.070 8.799 21.864 1.00 97.56 302 TYR A CA 1
ATOM 2397 C C . TYR A 1 302 ? 4.954 8.797 22.914 1.00 97.56 302 TYR A C 1
ATOM 2399 O O . TYR A 1 302 ? 4.259 7.793 23.043 1.00 97.56 302 TYR A O 1
ATOM 2407 N N . GLU A 1 303 ? 4.731 9.911 23.623 1.00 97.88 303 GLU A N 1
ATOM 2408 C CA . GLU A 1 303 ? 3.618 10.032 24.581 1.00 97.88 303 GLU A CA 1
ATOM 2409 C C . GLU A 1 303 ? 2.260 9.751 23.922 1.00 97.88 303 GLU A C 1
ATOM 2411 O O . GLU A 1 303 ? 1.443 9.018 24.478 1.00 97.88 303 GLU A O 1
ATOM 2416 N N . SER A 1 304 ? 2.037 10.297 22.724 1.00 98.44 304 SER A N 1
ATOM 2417 C CA . SER A 1 304 ? 0.780 10.136 21.982 1.00 98.44 304 SER A CA 1
ATOM 2418 C C . SER A 1 304 ? 0.587 8.698 21.498 1.00 98.44 304 SER A C 1
ATOM 2420 O O . SER A 1 304 ? -0.475 8.119 21.720 1.00 98.44 304 SER A O 1
ATOM 2422 N N . ILE A 1 305 ? 1.633 8.083 20.935 1.00 98.50 305 ILE A N 1
ATOM 2423 C CA . ILE A 1 305 ? 1.622 6.675 20.514 1.00 98.50 305 ILE A CA 1
ATOM 2424 C C . ILE A 1 305 ? 1.351 5.751 21.709 1.00 98.50 305 ILE A C 1
ATOM 2426 O O . ILE A 1 305 ? 0.511 4.859 21.627 1.00 98.50 305 ILE A O 1
ATOM 2430 N N . VAL A 1 306 ? 2.017 5.971 22.848 1.00 98.62 306 VAL A N 1
ATOM 2431 C CA . VAL A 1 306 ? 1.777 5.191 24.074 1.00 98.62 306 VAL A CA 1
ATOM 2432 C C . VAL A 1 306 ? 0.326 5.328 24.531 1.00 98.62 306 VAL A C 1
ATOM 2434 O O . VAL A 1 306 ? -0.283 4.345 24.958 1.00 98.62 306 VAL A O 1
ATOM 2437 N N . ARG A 1 307 ? -0.246 6.530 24.445 1.00 98.44 307 ARG A N 1
ATOM 2438 C CA . ARG A 1 307 ? -1.645 6.792 24.799 1.00 98.44 307 ARG A CA 1
ATOM 2439 C C . ARG A 1 307 ? -2.613 6.056 23.865 1.00 98.44 307 ARG A C 1
ATOM 2441 O O . ARG A 1 307 ? -3.587 5.480 24.343 1.00 98.44 307 ARG A O 1
ATOM 2448 N N . GLU A 1 308 ? -2.342 6.039 22.562 1.00 98.75 308 GLU A N 1
ATOM 2449 C CA . GLU A 1 308 ? -3.144 5.315 21.567 1.00 98.75 308 GLU A CA 1
ATOM 2450 C C . GLU A 1 308 ? -3.070 3.795 21.762 1.00 98.75 308 GLU A C 1
ATOM 2452 O O . GLU A 1 308 ? -4.103 3.135 21.881 1.00 98.75 308 GLU A O 1
ATOM 2457 N N . VAL A 1 309 ? -1.865 3.231 21.890 1.00 98.75 309 VAL A N 1
ATOM 2458 C CA . VAL A 1 309 ? -1.682 1.779 22.052 1.00 98.75 309 VAL A CA 1
ATOM 2459 C C . VAL A 1 309 ? -2.268 1.281 23.375 1.00 98.75 309 VAL A C 1
ATOM 2461 O O . VAL A 1 309 ? -2.852 0.200 23.414 1.00 98.75 309 VAL A O 1
ATOM 2464 N N . ASN A 1 310 ? -2.217 2.074 24.450 1.00 98.50 310 ASN A N 1
ATOM 2465 C CA . ASN A 1 310 ? -2.944 1.747 25.682 1.00 98.50 310 ASN A CA 1
ATOM 2466 C C . ASN A 1 310 ? -4.460 1.637 25.459 1.00 98.50 310 ASN A C 1
ATOM 2468 O O . ASN A 1 310 ? -5.086 0.722 25.995 1.00 98.50 310 ASN A O 1
ATOM 2472 N N . ALA A 1 311 ? -5.054 2.526 24.657 1.00 98.75 311 ALA A N 1
ATOM 2473 C CA . ALA A 1 311 ? -6.470 2.436 24.307 1.00 98.75 311 ALA A CA 1
ATOM 2474 C C . ALA A 1 311 ? -6.763 1.190 23.453 1.00 98.75 311 ALA A C 1
ATOM 2476 O O . ALA A 1 311 ? -7.735 0.484 23.713 1.00 98.75 311 ALA A O 1
ATOM 2477 N N . MET A 1 312 ? -5.887 0.847 22.503 1.00 98.88 312 MET A N 1
ATOM 2478 C CA . MET A 1 312 ? -5.991 -0.402 21.736 1.00 98.88 312 MET A CA 1
ATOM 2479 C C . MET A 1 312 ? -5.954 -1.647 22.642 1.00 98.88 312 MET A C 1
ATOM 2481 O O . MET A 1 312 ? -6.787 -2.542 22.494 1.00 98.88 312 MET A O 1
ATOM 2485 N N . ILE A 1 313 ? -5.046 -1.695 23.624 1.00 98.75 313 ILE A N 1
ATOM 2486 C CA . ILE A 1 313 ? -4.979 -2.781 24.619 1.00 98.75 313 ILE A CA 1
ATOM 2487 C C . ILE A 1 313 ? -6.250 -2.814 25.475 1.00 98.75 313 ILE A C 1
ATOM 2489 O O . ILE A 1 313 ? -6.788 -3.892 25.737 1.00 98.75 313 ILE A O 1
ATOM 2493 N N . TYR A 1 314 ? -6.764 -1.651 25.885 1.00 98.75 314 TYR A N 1
ATOM 2494 C CA . TYR A 1 314 ? -8.037 -1.567 26.594 1.00 98.75 314 TYR A CA 1
ATOM 2495 C C . TYR A 1 314 ? -9.163 -2.199 25.769 1.00 98.75 314 TYR A C 1
ATOM 2497 O O . TYR A 1 314 ? -9.854 -3.076 26.285 1.00 98.75 314 TYR A O 1
ATOM 2505 N N . PHE A 1 315 ? -9.313 -1.843 24.490 1.00 98.81 315 PHE A N 1
ATOM 2506 C CA . PHE A 1 315 ? -10.338 -2.438 23.627 1.00 98.81 315 PHE A CA 1
ATOM 2507 C C . PHE A 1 315 ? -10.174 -3.955 23.492 1.00 98.81 315 PHE A C 1
ATOM 2509 O O . PHE A 1 315 ? -11.165 -4.677 23.616 1.00 98.81 315 PHE A O 1
ATOM 2516 N N . LYS A 1 316 ? -8.938 -4.456 23.335 1.00 98.44 316 LYS A N 1
ATOM 2517 C CA . LYS A 1 316 ? -8.652 -5.904 23.300 1.00 98.44 316 LYS A CA 1
ATOM 2518 C C . LYS A 1 316 ? -9.154 -6.602 24.565 1.00 98.44 316 LYS A C 1
ATOM 2520 O O . LYS A 1 316 ? -9.865 -7.601 24.484 1.00 98.44 316 LYS A O 1
ATOM 2525 N N . ASN A 1 317 ? -8.856 -6.033 25.732 1.00 98.44 317 ASN A N 1
ATOM 2526 C CA . ASN A 1 317 ? -9.282 -6.570 27.028 1.00 98.44 317 ASN A CA 1
ATOM 2527 C C . ASN A 1 317 ? -10.802 -6.494 27.260 1.00 98.44 317 ASN A C 1
ATOM 2529 O O . ASN A 1 317 ? -11.311 -7.169 28.152 1.00 98.44 317 ASN A O 1
ATOM 2533 N N . HIS A 1 318 ? -11.521 -5.708 26.455 1.00 98.50 318 HIS A N 1
ATOM 2534 C CA . HIS A 1 318 ? -12.981 -5.576 26.491 1.00 98.50 318 HIS A CA 1
ATOM 2535 C C . HIS A 1 318 ? -13.667 -6.266 25.297 1.00 98.50 318 HIS A C 1
ATOM 2537 O O . HIS A 1 318 ? -14.848 -6.035 25.046 1.00 98.50 318 HIS A O 1
ATOM 2543 N N . GLY A 1 319 ? -12.953 -7.152 24.593 1.00 97.38 319 GLY A N 1
ATOM 2544 C CA . GLY A 1 319 ? -13.523 -8.059 23.594 1.00 97.38 319 GLY A CA 1
ATOM 2545 C C . GLY A 1 319 ? -13.434 -7.589 22.142 1.00 97.38 319 GLY A C 1
ATOM 2546 O O . GLY A 1 319 ? -13.941 -8.288 21.265 1.00 97.38 319 GLY A O 1
ATOM 2547 N N . ALA A 1 320 ? -12.789 -6.453 21.864 1.00 98.56 320 ALA A N 1
ATOM 2548 C CA . ALA A 1 320 ? -12.520 -6.042 20.490 1.00 98.56 320 ALA A CA 1
ATOM 2549 C C . ALA A 1 320 ? -11.462 -6.947 19.837 1.00 98.56 320 ALA A C 1
ATOM 2551 O O . ALA A 1 320 ? -10.483 -7.356 20.469 1.00 98.56 320 ALA A O 1
ATOM 2552 N N . ALA A 1 321 ? -11.615 -7.204 18.542 1.00 98.44 321 ALA A N 1
ATOM 2553 C CA . ALA A 1 321 ? -10.574 -7.806 17.725 1.00 98.44 321 ALA A CA 1
ATOM 2554 C C . ALA A 1 321 ? -9.518 -6.744 17.383 1.00 98.44 321 ALA A C 1
ATOM 2556 O O . ALA A 1 321 ? -9.753 -5.879 16.541 1.00 98.44 321 ALA A O 1
ATOM 2557 N N . VAL A 1 322 ? -8.360 -6.798 18.043 1.00 98.69 322 VAL A N 1
ATOM 2558 C CA . VAL A 1 322 ? -7.300 -5.786 17.903 1.00 98.69 322 VAL A CA 1
ATOM 2559 C C . VAL A 1 322 ? -6.056 -6.380 17.263 1.00 98.69 322 VAL A C 1
ATOM 2561 O O . VAL A 1 322 ? -5.577 -7.427 17.703 1.00 98.69 322 VAL A O 1
ATOM 2564 N N . PHE A 1 323 ? -5.513 -5.698 16.256 1.00 98.25 323 PHE A N 1
ATOM 2565 C CA . PHE A 1 323 ? -4.273 -6.099 15.594 1.00 98.25 323 PHE A CA 1
ATOM 2566 C C . PHE A 1 323 ? -3.435 -4.898 15.149 1.00 98.25 323 PHE A C 1
ATOM 2568 O O . PHE A 1 323 ? -3.963 -3.836 14.816 1.00 98.25 323 PHE A O 1
ATOM 2575 N N . ASP A 1 324 ? -2.121 -5.089 15.106 1.00 96.69 324 ASP A N 1
ATOM 2576 C CA . ASP A 1 324 ? -1.161 -4.164 14.503 1.00 96.69 324 ASP A CA 1
ATOM 2577 C C . ASP A 1 324 ? -1.083 -4.394 12.994 1.00 96.69 324 ASP A C 1
ATOM 2579 O O . ASP A 1 324 ? -0.991 -5.540 12.535 1.00 96.69 324 ASP A O 1
ATOM 2583 N N . TYR A 1 325 ? -1.101 -3.302 12.226 1.00 95.75 325 TYR A N 1
ATOM 2584 C CA . TYR A 1 325 ? -1.127 -3.351 10.767 1.00 95.75 325 TYR A CA 1
ATOM 2585 C C . TYR A 1 325 ? 0.200 -2.982 10.097 1.00 95.75 325 TYR A C 1
ATOM 2587 O O . TYR A 1 325 ? 0.243 -2.460 8.981 1.00 95.75 325 TYR A O 1
ATOM 2595 N N . GLY A 1 326 ? 1.309 -3.326 10.758 1.00 89.50 326 GLY A N 1
ATOM 2596 C CA . GLY A 1 326 ? 2.636 -3.343 10.154 1.00 89.50 326 GLY A CA 1
ATOM 2597 C C . GLY A 1 326 ? 3.263 -1.967 9.948 1.00 89.50 326 GLY A C 1
ATOM 2598 O O . GLY A 1 326 ? 4.047 -1.802 9.005 1.00 89.50 326 GLY A O 1
ATOM 2599 N N . ASN A 1 327 ? 2.916 -1.003 10.803 1.00 90.38 327 ASN A N 1
ATOM 2600 C CA . ASN A 1 327 ? 3.438 0.365 10.811 1.00 90.38 327 ASN A CA 1
ATOM 2601 C C . ASN A 1 327 ? 4.395 0.651 11.983 1.00 90.38 327 ASN A C 1
ATOM 2603 O O . ASN A 1 327 ? 4.762 1.803 12.188 1.00 90.38 327 ASN A O 1
ATOM 2607 N N . ASP A 1 328 ? 4.810 -0.385 12.720 1.00 91.00 328 ASP A N 1
ATOM 2608 C CA . ASP A 1 328 ? 5.779 -0.316 13.824 1.00 91.00 328 ASP A CA 1
ATOM 2609 C C . ASP A 1 328 ? 5.261 0.375 15.106 1.00 91.00 328 ASP A C 1
ATOM 2611 O O . ASP A 1 328 ? 6.038 0.623 16.032 1.00 91.00 328 ASP A O 1
ATOM 2615 N N . ILE A 1 329 ? 3.953 0.654 15.213 1.00 96.44 329 ILE A N 1
ATOM 2616 C CA . ILE A 1 329 ? 3.379 1.384 16.356 1.00 96.44 329 ILE A CA 1
ATOM 2617 C C . ILE A 1 329 ? 3.620 0.675 17.700 1.00 96.44 329 ILE A C 1
ATOM 2619 O O . ILE A 1 329 ? 3.929 1.336 18.693 1.00 96.44 329 ILE A O 1
ATOM 2623 N N . ARG A 1 330 ? 3.575 -0.667 17.741 1.00 96.50 330 ARG A N 1
ATOM 2624 C CA . ARG A 1 330 ? 3.882 -1.454 18.955 1.00 96.50 330 ARG A CA 1
ATOM 2625 C C . ARG A 1 330 ? 5.322 -1.249 19.424 1.00 96.50 330 ARG A C 1
ATOM 2627 O O . ARG A 1 330 ? 5.558 -1.047 20.615 1.00 96.50 330 ARG A O 1
ATOM 2634 N N . THR A 1 331 ? 6.279 -1.250 18.497 1.00 92.50 331 THR A N 1
ATOM 2635 C CA . THR A 1 331 ? 7.692 -0.983 18.795 1.00 92.50 331 THR A CA 1
ATOM 2636 C C . THR A 1 331 ? 7.865 0.433 19.330 1.00 92.50 331 THR A C 1
ATOM 2638 O O . THR A 1 331 ? 8.509 0.618 20.361 1.00 92.50 331 THR A O 1
ATOM 2641 N N . ARG A 1 332 ? 7.231 1.431 18.697 1.00 94.75 332 ARG A N 1
ATOM 2642 C CA . ARG A 1 332 ? 7.291 2.828 19.161 1.00 94.75 332 ARG A CA 1
ATOM 2643 C C . ARG A 1 332 ? 6.648 3.022 20.525 1.00 94.75 332 ARG A C 1
ATOM 2645 O O . ARG A 1 332 ? 7.193 3.746 21.353 1.00 94.75 332 ARG A O 1
ATOM 2652 N N . ALA A 1 333 ? 5.549 2.335 20.814 1.00 97.44 333 ALA A N 1
ATOM 2653 C CA . ALA A 1 333 ? 4.961 2.347 22.147 1.00 97.44 333 ALA A CA 1
ATOM 2654 C C . ALA A 1 333 ? 5.887 1.700 23.191 1.00 97.44 333 ALA A C 1
ATOM 2656 O O . ALA A 1 333 ? 6.031 2.238 24.290 1.00 97.44 333 ALA A O 1
ATOM 2657 N N . LEU A 1 334 ? 6.558 0.592 22.853 1.00 95.81 334 LEU A N 1
ATOM 2658 C CA . LEU A 1 334 ? 7.546 -0.041 23.732 1.00 95.81 334 LEU A CA 1
ATOM 2659 C C . LEU A 1 334 ? 8.732 0.891 24.020 1.00 95.81 334 LEU A C 1
ATOM 2661 O O . LEU A 1 334 ? 9.114 1.047 25.180 1.00 95.81 334 LEU A O 1
ATOM 2665 N N . GLU A 1 335 ? 9.283 1.541 22.992 1.00 94.06 335 GLU A N 1
ATOM 2666 C CA . GLU A 1 335 ? 10.334 2.563 23.123 1.00 94.06 335 GLU A CA 1
ATOM 2667 C C . GLU A 1 335 ? 9.871 3.750 23.985 1.00 94.06 335 GLU A C 1
ATOM 2669 O O . GLU A 1 335 ? 10.640 4.262 24.798 1.00 94.06 335 GLU A O 1
ATOM 2674 N N . GLY A 1 336 ? 8.595 4.132 23.872 1.00 95.88 336 GLY A N 1
ATOM 2675 C CA . GLY A 1 336 ? 7.935 5.127 24.722 1.00 95.88 336 GLY A CA 1
ATOM 2676 C C . GLY A 1 336 ? 7.636 4.661 26.156 1.00 95.88 336 GLY A C 1
ATOM 2677 O O . GLY A 1 336 ? 7.133 5.446 26.958 1.00 95.88 336 GLY A O 1
ATOM 2678 N N . GLY A 1 337 ? 7.950 3.409 26.506 1.00 96.56 337 GLY A N 1
ATOM 2679 C CA . GLY A 1 337 ? 7.848 2.862 27.863 1.00 96.56 337 GLY A CA 1
ATOM 2680 C C . GLY A 1 337 ? 6.667 1.918 28.117 1.00 96.56 337 GLY A C 1
ATOM 2681 O O . GLY A 1 337 ? 6.530 1.414 29.238 1.00 96.56 337 GLY A O 1
ATOM 2682 N N . LEU A 1 338 ? 5.828 1.628 27.116 1.00 97.38 338 LEU A N 1
ATOM 2683 C CA . LEU A 1 338 ? 4.698 0.705 27.253 1.00 97.38 338 LEU A CA 1
ATOM 2684 C C . LEU A 1 338 ? 5.153 -0.756 27.130 1.00 97.38 338 LEU A C 1
ATOM 2686 O O . LEU A 1 338 ? 5.227 -1.325 26.044 1.00 97.38 338 LEU A O 1
ATOM 2690 N N . LYS A 1 339 ? 5.448 -1.385 28.271 1.00 96.44 339 LYS A N 1
ATOM 2691 C CA . LYS A 1 339 ? 6.046 -2.734 28.330 1.00 96.44 339 LYS A CA 1
ATOM 2692 C C . LYS A 1 339 ? 5.218 -3.832 27.664 1.00 96.44 339 LYS A C 1
ATOM 2694 O O . LYS A 1 339 ? 5.793 -4.807 27.195 1.00 96.44 339 LYS A O 1
ATOM 2699 N N . ASN A 1 340 ? 3.899 -3.692 27.649 1.00 96.25 340 ASN A N 1
ATOM 2700 C CA . ASN A 1 340 ? 2.976 -4.692 27.128 1.00 96.25 340 ASN A CA 1
ATOM 2701 C C . ASN A 1 340 ? 2.393 -4.304 25.754 1.00 96.25 340 ASN A C 1
ATOM 2703 O O . ASN A 1 340 ? 1.347 -4.799 25.357 1.00 96.25 340 ASN A O 1
ATOM 2707 N N . ALA A 1 341 ? 3.081 -3.440 24.994 1.00 95.50 341 ALA A N 1
ATOM 2708 C CA . ALA A 1 341 ? 2.666 -3.048 23.643 1.00 95.50 341 ALA A CA 1
ATOM 2709 C C . ALA A 1 341 ? 2.501 -4.242 22.677 1.00 95.50 341 ALA A C 1
ATOM 2711 O O . ALA A 1 341 ? 1.651 -4.215 21.790 1.00 95.50 341 ALA A O 1
ATOM 2712 N N . PHE A 1 342 ? 3.283 -5.309 22.872 1.00 94.81 342 PHE A N 1
ATOM 2713 C CA . PHE A 1 342 ? 3.217 -6.547 22.086 1.00 94.81 342 PHE A CA 1
ATOM 2714 C C . PHE A 1 342 ? 2.145 -7.536 22.570 1.00 94.81 342 PHE A C 1
ATOM 2716 O O . PHE A 1 342 ? 2.042 -8.627 22.018 1.00 94.81 342 PHE A O 1
ATOM 2723 N N . ASP A 1 343 ? 1.299 -7.151 23.534 1.00 95.44 343 ASP A N 1
ATOM 2724 C CA . ASP A 1 343 ? 0.045 -7.867 23.792 1.00 95.44 343 ASP A CA 1
ATOM 2725 C C . ASP A 1 343 ? -0.897 -7.773 22.579 1.00 95.44 343 ASP A C 1
ATOM 2727 O O . ASP A 1 343 ? -1.850 -8.539 22.489 1.00 95.44 343 ASP A O 1
ATOM 2731 N N . ILE A 1 344 ? -0.661 -6.841 21.648 1.00 96.50 344 ILE A N 1
A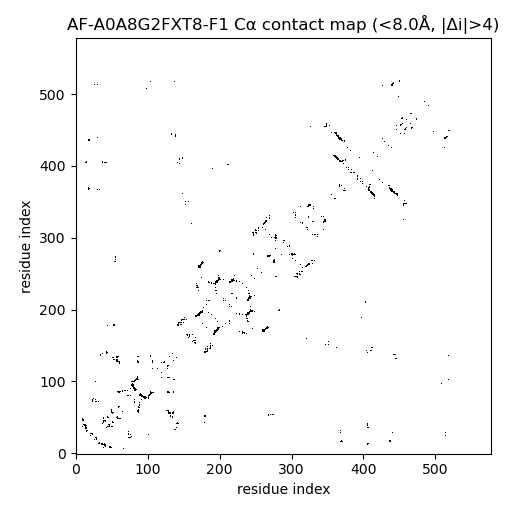TOM 2732 C CA . ILE A 1 344 ? -1.343 -6.751 20.354 1.00 96.50 344 ILE A CA 1
ATOM 2733 C C . ILE A 1 344 ? -0.572 -7.574 19.314 1.00 96.50 344 ILE A C 1
ATOM 2735 O O . ILE A 1 344 ? 0.625 -7.371 19.093 1.00 96.50 344 ILE A O 1
ATOM 2739 N N . ASP A 1 345 ? -1.283 -8.471 18.634 1.00 93.94 345 ASP A N 1
ATOM 2740 C CA . ASP A 1 345 ? -0.714 -9.344 17.611 1.00 93.94 345 ASP A CA 1
ATOM 2741 C C . ASP A 1 345 ? -0.551 -8.601 16.276 1.00 93.94 345 ASP A C 1
ATOM 2743 O O . ASP A 1 345 ? -1.395 -7.785 15.893 1.00 93.94 345 ASP A O 1
ATOM 2747 N N . GLY A 1 346 ? 0.519 -8.904 15.540 1.00 94.19 346 GLY A N 1
ATOM 2748 C CA . GLY A 1 346 ? 0.691 -8.437 14.165 1.00 94.19 346 GLY A CA 1
ATOM 2749 C C . GLY A 1 346 ? -0.278 -9.139 13.212 1.00 94.19 346 GLY A C 1
ATOM 2750 O O . GLY A 1 346 ? -0.547 -10.337 13.337 1.00 94.19 346 GLY A O 1
ATOM 2751 N N . TYR A 1 347 ? -0.785 -8.426 12.208 1.00 95.19 347 TYR A N 1
ATOM 2752 C CA . TYR A 1 347 ? -1.755 -9.002 11.271 1.00 95.19 347 TYR A CA 1
ATOM 2753 C C . TYR A 1 347 ? -1.205 -10.170 10.440 1.00 95.19 347 TYR A C 1
ATOM 2755 O O . TYR A 1 347 ? -1.965 -11.057 10.054 1.00 95.19 347 TYR A O 1
ATOM 2763 N N . VAL A 1 348 ? 0.104 -10.198 10.154 1.00 91.69 348 VAL A N 1
ATOM 2764 C CA . VAL A 1 348 ? 0.692 -11.275 9.347 1.00 91.69 348 VAL A CA 1
ATOM 2765 C C . VAL A 1 348 ? 0.624 -12.622 10.064 1.00 91.69 348 VAL A C 1
ATOM 2767 O O . VAL A 1 348 ? 0.018 -13.536 9.495 1.00 91.69 348 VAL A O 1
ATOM 2770 N N . PRO A 1 349 ? 1.191 -12.789 11.280 1.00 91.06 349 PRO A N 1
ATOM 2771 C CA . PRO A 1 349 ? 1.056 -14.044 12.013 1.00 91.06 349 PRO A CA 1
ATOM 2772 C C . PRO A 1 349 ? -0.406 -14.405 12.300 1.00 91.06 349 PRO A C 1
ATOM 2774 O O . PRO A 1 349 ? -0.745 -15.587 12.270 1.00 91.06 349 PRO A O 1
ATOM 2777 N N . ALA A 1 350 ? -1.272 -13.416 12.538 1.00 92.56 350 ALA A N 1
ATOM 2778 C CA . ALA A 1 350 ? -2.671 -13.660 12.876 1.00 92.56 350 ALA A CA 1
ATOM 2779 C C . ALA A 1 350 ? -3.531 -14.095 11.669 1.00 92.56 350 ALA A C 1
ATOM 2781 O O . ALA A 1 350 ? -4.337 -15.029 11.773 1.00 92.56 350 ALA A O 1
ATOM 2782 N N . TYR A 1 351 ? -3.363 -13.456 10.507 1.00 94.88 351 TYR A N 1
ATOM 2783 C CA . TYR A 1 351 ? -4.354 -13.509 9.424 1.00 94.88 351 TYR A CA 1
ATOM 2784 C C . TYR A 1 351 ? -3.788 -13.837 8.037 1.00 94.88 351 TYR A C 1
ATOM 2786 O O . TYR A 1 351 ? -4.474 -14.511 7.274 1.00 94.88 351 TYR A O 1
ATOM 2794 N N . ILE A 1 352 ? -2.558 -13.424 7.707 1.00 94.44 352 ILE A N 1
ATOM 2795 C CA . ILE A 1 352 ? -2.040 -13.502 6.322 1.00 94.44 352 ILE A CA 1
ATOM 2796 C C . ILE A 1 352 ? -1.083 -14.671 6.081 1.00 94.44 352 ILE A C 1
ATOM 2798 O O . ILE A 1 352 ? -0.995 -15.168 4.960 1.00 94.44 352 ILE A O 1
ATOM 2802 N N . ARG A 1 353 ? -0.380 -15.168 7.105 1.00 92.50 353 ARG A N 1
ATOM 2803 C CA . ARG A 1 353 ? 0.658 -16.201 6.926 1.00 92.50 353 ARG A CA 1
ATOM 2804 C C . ARG A 1 353 ? 0.163 -17.479 6.244 1.00 92.50 353 ARG A C 1
ATOM 2806 O O . ARG A 1 353 ? 0.929 -18.103 5.515 1.00 92.50 353 ARG A O 1
ATOM 2813 N N . ASP A 1 354 ? -1.097 -17.851 6.450 1.00 91.31 354 ASP A N 1
ATOM 2814 C CA . ASP A 1 354 ? -1.686 -19.032 5.812 1.00 91.31 354 ASP A CA 1
ATOM 2815 C C . ASP A 1 354 ? -1.763 -18.870 4.278 1.00 91.31 354 ASP A C 1
ATOM 2817 O O . ASP A 1 354 ? -1.507 -19.828 3.551 1.00 91.31 354 ASP A O 1
ATOM 2821 N N . LEU A 1 355 ? -2.008 -17.651 3.776 1.00 91.50 355 LEU A N 1
ATOM 2822 C CA . LEU A 1 355 ? -1.931 -17.335 2.343 1.00 91.50 355 LEU A CA 1
ATOM 2823 C C . LEU A 1 355 ? -0.486 -17.415 1.840 1.00 91.50 355 LEU A C 1
ATOM 2825 O O . LEU A 1 355 ? -0.218 -17.996 0.787 1.00 91.50 355 LEU A O 1
ATOM 2829 N N . PHE A 1 356 ? 0.465 -16.904 2.627 1.00 88.62 356 PHE A N 1
ATOM 2830 C CA . PHE A 1 356 ? 1.879 -16.972 2.263 1.00 88.62 356 PHE A CA 1
ATOM 2831 C C . PHE A 1 356 ? 2.388 -18.410 2.140 1.00 88.62 356 PHE A C 1
ATOM 2833 O O . PHE A 1 356 ? 3.163 -18.712 1.231 1.00 88.62 356 PHE A O 1
ATOM 2840 N N . ALA A 1 357 ? 1.916 -19.311 3.002 1.00 89.69 357 ALA A N 1
ATOM 2841 C CA . ALA A 1 357 ? 2.315 -20.715 2.999 1.00 89.69 357 ALA A CA 1
ATOM 2842 C C . ALA A 1 357 ? 1.943 -21.462 1.703 1.00 89.69 357 ALA A C 1
ATOM 2844 O O . ALA A 1 357 ? 2.601 -22.444 1.368 1.00 89.69 357 ALA A O 1
ATOM 2845 N N . ILE A 1 358 ? 0.934 -20.992 0.959 1.00 91.25 358 ILE A N 1
ATOM 2846 C CA . ILE A 1 358 ? 0.518 -21.562 -0.338 1.00 91.25 358 ILE A CA 1
ATOM 2847 C C . ILE A 1 358 ? 1.030 -20.753 -1.544 1.00 91.25 358 ILE A C 1
ATOM 2849 O O . ILE A 1 358 ? 0.570 -20.932 -2.673 1.00 91.25 358 ILE A O 1
ATOM 2853 N N . GLY A 1 359 ? 1.966 -19.826 -1.321 1.00 88.38 359 GLY A N 1
ATOM 2854 C CA . GLY A 1 359 ? 2.497 -18.957 -2.372 1.00 88.38 359 GLY A CA 1
ATOM 2855 C C . GLY A 1 359 ? 1.566 -17.806 -2.771 1.00 88.38 359 GLY A C 1
ATOM 2856 O O . GLY A 1 359 ? 1.847 -17.123 -3.756 1.00 88.38 359 GLY A O 1
ATOM 2857 N N . SER A 1 360 ? 0.477 -17.568 -2.032 1.00 92.56 360 SER A N 1
ATOM 2858 C CA . SER A 1 360 ? -0.470 -16.492 -2.330 1.00 92.56 360 SER A CA 1
ATOM 2859 C C . SER A 1 360 ? 0.009 -15.165 -1.754 1.00 92.56 360 SER A C 1
ATOM 2861 O O . SER A 1 360 ? 0.308 -15.061 -0.569 1.00 92.56 360 SER A O 1
ATOM 2863 N N . GLY A 1 361 ? 0.111 -14.150 -2.606 1.00 91.50 361 GLY A N 1
ATOM 2864 C CA . GLY A 1 361 ? 0.653 -12.838 -2.262 1.00 91.50 361 GLY A CA 1
ATOM 2865 C C . GLY A 1 361 ? 0.349 -11.803 -3.345 1.00 91.50 361 GLY A C 1
ATOM 2866 O O . GLY A 1 361 ? -0.257 -12.166 -4.353 1.00 91.50 361 GLY A O 1
ATOM 2867 N N . PRO A 1 362 ? 0.747 -10.529 -3.167 1.00 91.62 362 PRO A N 1
ATOM 2868 C CA . PRO A 1 362 ? 0.222 -9.368 -3.895 1.00 91.62 362 PRO A CA 1
ATOM 2869 C C . PRO A 1 362 ? 0.729 -9.261 -5.342 1.00 91.62 362 PRO A C 1
ATOM 2871 O O . PRO A 1 362 ? 1.409 -8.297 -5.712 1.00 91.62 362 PRO A O 1
ATOM 2874 N N . PHE A 1 363 ? 0.391 -10.249 -6.166 1.00 94.81 363 PHE A N 1
ATOM 2875 C CA . PHE A 1 363 ? 0.630 -10.264 -7.600 1.00 94.81 363 PHE A CA 1
ATOM 2876 C C . PHE A 1 363 ? -0.174 -9.142 -8.259 1.00 94.81 363 PHE A C 1
ATOM 2878 O O . PHE A 1 363 ? -1.327 -8.897 -7.907 1.00 94.81 363 PHE A O 1
ATOM 2885 N N . ARG A 1 364 ? 0.447 -8.393 -9.168 1.00 96.25 364 ARG A N 1
ATOM 2886 C CA . ARG A 1 364 ? -0.182 -7.233 -9.804 1.00 96.25 364 ARG A CA 1
ATOM 2887 C C . ARG A 1 364 ? 0.254 -7.081 -11.245 1.00 96.25 364 ARG A C 1
ATOM 2889 O O . ARG A 1 364 ? 1.347 -7.504 -11.619 1.00 96.25 364 ARG A O 1
ATOM 2896 N N . TRP A 1 365 ? -0.575 -6.408 -12.023 1.00 98.12 365 TRP A N 1
ATOM 2897 C CA . TRP A 1 365 ? -0.268 -6.066 -13.401 1.00 98.12 365 TRP A CA 1
ATOM 2898 C C . TRP A 1 365 ? -0.762 -4.669 -13.766 1.00 98.12 365 TRP A C 1
ATOM 2900 O O . TRP A 1 365 ? -1.683 -4.142 -13.141 1.00 98.12 365 TRP A O 1
ATOM 2910 N N . VAL A 1 366 ? -0.112 -4.062 -14.758 1.00 98.69 366 VAL A N 1
ATOM 2911 C CA . VAL A 1 366 ? -0.324 -2.681 -15.206 1.00 98.69 366 VAL A CA 1
ATOM 2912 C C . VAL A 1 366 ? -0.454 -2.669 -16.727 1.00 98.69 366 VAL A C 1
ATOM 2914 O O . VAL A 1 366 ? 0.465 -3.099 -17.428 1.00 98.69 366 VAL A O 1
ATOM 2917 N N . ALA A 1 367 ? -1.579 -2.175 -17.239 1.00 98.50 367 ALA A N 1
ATOM 2918 C CA . ALA A 1 367 ? -1.812 -2.026 -18.671 1.00 98.50 367 ALA A CA 1
ATOM 2919 C C . ALA A 1 367 ? -1.010 -0.830 -19.200 1.00 98.50 367 ALA A C 1
ATOM 2921 O O . ALA A 1 367 ? -1.358 0.327 -18.948 1.00 98.50 367 ALA A O 1
ATOM 2922 N N . LEU A 1 368 ? 0.078 -1.090 -19.936 1.00 98.12 368 LEU A N 1
ATOM 2923 C CA . LEU A 1 368 ? 0.956 -0.016 -20.415 1.00 98.12 368 LEU A CA 1
ATOM 2924 C C . LEU A 1 368 ? 0.284 0.837 -21.491 1.00 98.12 368 LEU A C 1
ATOM 2926 O O . LEU A 1 368 ? 0.717 1.965 -21.705 1.00 98.12 368 LEU A O 1
ATOM 2930 N N . SER A 1 369 ? -0.780 0.343 -22.129 1.00 97.94 369 SER A N 1
ATOM 2931 C CA . SER A 1 369 ? -1.622 1.117 -23.049 1.00 97.94 369 SER A CA 1
ATOM 2932 C C . SER A 1 369 ? -2.205 2.370 -22.394 1.00 97.94 369 SER A C 1
ATOM 2934 O O . SER A 1 369 ? -2.448 3.357 -23.086 1.00 97.94 369 SER A O 1
ATOM 2936 N N . GLY A 1 370 ? -2.417 2.354 -21.074 1.00 97.81 370 GLY A N 1
ATOM 2937 C CA . GLY A 1 370 ? -3.204 3.366 -20.375 1.00 97.81 370 GLY A CA 1
ATOM 2938 C C . GLY A 1 370 ? -4.717 3.191 -20.561 1.00 97.81 370 GLY A C 1
ATOM 2939 O O . GLY A 1 370 ? -5.476 3.968 -19.984 1.00 97.81 370 GLY A O 1
ATOM 2940 N N . ASN A 1 371 ? -5.172 2.189 -21.329 1.00 97.81 371 ASN A N 1
ATOM 2941 C CA . ASN A 1 371 ? -6.593 1.924 -21.543 1.00 97.81 371 ASN A CA 1
ATOM 2942 C C . ASN A 1 371 ? -7.150 1.009 -20.428 1.00 97.81 371 ASN A C 1
ATOM 2944 O O . ASN A 1 371 ? -6.684 -0.124 -20.280 1.00 97.81 371 ASN A O 1
ATOM 2948 N N . PRO A 1 372 ? -8.151 1.452 -19.639 1.00 98.00 372 PRO A N 1
ATOM 2949 C CA . PRO A 1 372 ? -8.764 0.619 -18.605 1.00 98.00 372 PRO A CA 1
ATOM 2950 C C . PRO A 1 372 ? -9.459 -0.637 -19.148 1.00 98.00 372 PRO A C 1
ATOM 2952 O O . PRO A 1 372 ? -9.547 -1.628 -18.420 1.00 98.00 372 PRO A O 1
ATOM 2955 N N . ASP A 1 373 ? -9.885 -0.645 -20.414 1.00 98.38 373 ASP A N 1
ATOM 2956 C CA . ASP A 1 373 ? -10.505 -1.818 -21.041 1.00 98.38 373 ASP A CA 1
ATOM 2957 C C . ASP A 1 373 ? -9.564 -3.025 -21.090 1.00 98.38 373 ASP A C 1
ATOM 2959 O O . ASP A 1 373 ? -10.034 -4.158 -20.987 1.00 98.38 373 ASP A O 1
ATOM 2963 N N . ASP A 1 374 ? -8.246 -2.817 -21.171 1.00 98.56 374 ASP A N 1
ATOM 2964 C CA . ASP A 1 374 ? -7.279 -3.917 -21.113 1.00 98.56 374 ASP A CA 1
ATOM 2965 C C . ASP A 1 374 ? -7.342 -4.636 -19.756 1.00 98.56 374 ASP A C 1
ATOM 2967 O O . ASP A 1 374 ? -7.355 -5.866 -19.705 1.00 98.56 374 ASP A O 1
ATOM 2971 N N . ILE A 1 375 ? -7.471 -3.892 -18.649 1.00 98.69 375 ILE A N 1
ATOM 2972 C CA . ILE A 1 375 ? -7.656 -4.492 -17.319 1.00 98.69 375 ILE A CA 1
ATOM 2973 C C . ILE A 1 375 ? -9.001 -5.211 -17.236 1.00 98.69 375 ILE A C 1
ATOM 2975 O O . ILE A 1 375 ? -9.049 -6.336 -16.748 1.00 98.69 375 ILE A O 1
ATOM 2979 N N . TYR A 1 376 ? -10.084 -4.618 -17.745 1.00 98.62 376 TYR A N 1
ATOM 2980 C CA . TYR A 1 376 ? -11.402 -5.254 -17.691 1.00 98.62 376 TYR A CA 1
ATOM 2981 C C . TYR A 1 376 ? -11.485 -6.544 -18.510 1.00 98.62 376 TYR A C 1
ATOM 2983 O O . TYR A 1 376 ? -12.136 -7.492 -18.063 1.00 98.62 376 TYR A O 1
ATOM 2991 N N . LYS A 1 377 ? -10.810 -6.606 -19.663 1.00 98.75 377 LYS A N 1
ATOM 2992 C CA . LYS A 1 377 ? -10.684 -7.829 -20.468 1.00 98.75 377 LYS A CA 1
ATOM 2993 C C . LYS A 1 377 ? -9.894 -8.906 -19.731 1.00 98.75 377 LYS A C 1
ATOM 2995 O O . LYS A 1 377 ? -10.301 -10.065 -19.755 1.00 98.75 377 LYS A O 1
ATOM 3000 N N . ILE A 1 378 ? -8.793 -8.540 -19.067 1.00 98.62 378 ILE A N 1
ATOM 3001 C CA . ILE A 1 378 ? -8.025 -9.478 -18.233 1.00 98.62 378 ILE A CA 1
ATOM 3002 C C . ILE A 1 378 ? -8.892 -9.976 -17.072 1.00 98.62 378 ILE A C 1
ATOM 3004 O O . ILE A 1 378 ? -8.949 -11.182 -16.846 1.00 98.62 378 ILE A O 1
ATOM 3008 N N . ASP A 1 379 ? -9.615 -9.087 -16.385 1.00 98.62 379 ASP A N 1
ATOM 3009 C CA . ASP A 1 379 ? -10.533 -9.451 -15.299 1.00 98.62 379 ASP A CA 1
ATOM 3010 C C . ASP A 1 379 ? -11.588 -10.471 -15.788 1.00 98.62 379 ASP A C 1
ATOM 3012 O O . ASP A 1 379 ? -11.793 -11.505 -15.149 1.00 98.62 379 ASP A O 1
ATOM 3016 N N . ASP A 1 380 ? -12.210 -10.238 -16.952 1.00 98.62 380 ASP A N 1
ATOM 3017 C CA . ASP A 1 380 ? -13.189 -11.164 -17.548 1.00 98.62 380 ASP A CA 1
ATOM 3018 C C . ASP A 1 380 ? -12.562 -12.505 -17.951 1.00 98.62 380 ASP A C 1
ATOM 3020 O O . ASP A 1 380 ? -13.171 -13.564 -17.764 1.00 98.62 380 ASP A O 1
ATOM 3024 N N . ALA A 1 381 ? -11.332 -12.486 -18.470 1.00 98.50 381 ALA A N 1
ATOM 3025 C CA . ALA A 1 381 ? -10.594 -13.697 -18.801 1.00 98.50 381 ALA A CA 1
ATOM 3026 C C . ALA A 1 381 ? -10.255 -14.516 -17.545 1.00 98.50 381 ALA A C 1
ATOM 3028 O O . ALA A 1 381 ? -10.423 -15.737 -17.564 1.00 98.50 381 ALA A O 1
ATOM 3029 N N . ILE A 1 382 ? -9.855 -13.871 -16.445 1.00 98.19 382 ILE A N 1
ATOM 3030 C CA . ILE A 1 382 ? -9.611 -14.543 -15.161 1.00 98.19 382 ILE A CA 1
ATOM 3031 C C . ILE A 1 382 ? -10.908 -15.172 -14.643 1.00 98.19 382 ILE A C 1
ATOM 3033 O O . ILE A 1 382 ? -10.931 -16.370 -14.370 1.00 98.19 382 ILE A O 1
ATOM 3037 N N . ILE A 1 383 ? -12.001 -14.401 -14.573 1.00 98.31 383 ILE A N 1
ATOM 3038 C CA . ILE A 1 383 ? -13.308 -14.882 -14.086 1.00 98.31 383 ILE A CA 1
ATOM 3039 C C . ILE A 1 383 ? -13.802 -16.088 -14.896 1.00 98.31 383 ILE A C 1
ATOM 3041 O O . ILE A 1 383 ? -14.421 -16.994 -14.341 1.00 98.31 383 ILE A O 1
ATOM 3045 N N . LYS A 1 384 ? -13.551 -16.102 -16.208 1.00 97.94 384 LYS A N 1
ATOM 3046 C CA . LYS A 1 384 ? -13.995 -17.178 -17.099 1.00 97.94 384 LYS A CA 1
ATOM 3047 C C . LYS A 1 384 ? -13.133 -18.437 -17.006 1.00 97.94 384 LYS A C 1
ATOM 3049 O O . LYS A 1 384 ? -13.672 -19.534 -17.143 1.00 97.94 384 LYS A O 1
ATOM 3054 N N . ASN A 1 385 ? -11.815 -18.291 -16.877 1.00 96.81 385 ASN A N 1
ATOM 3055 C CA . ASN A 1 385 ? -10.879 -19.394 -17.111 1.00 96.81 385 ASN A CA 1
ATOM 3056 C C . ASN A 1 385 ? -10.233 -19.951 -15.834 1.00 96.81 385 ASN A C 1
ATOM 3058 O O . ASN A 1 385 ? -9.687 -21.054 -15.889 1.00 96.81 385 ASN A O 1
ATOM 3062 N N . ILE A 1 386 ? -10.272 -19.235 -14.708 1.00 94.81 386 ILE A N 1
ATOM 3063 C CA . ILE A 1 386 ? -9.652 -19.663 -13.446 1.00 94.81 386 ILE A CA 1
ATOM 3064 C C . ILE A 1 386 ? -10.715 -20.227 -12.496 1.00 94.81 386 ILE A C 1
ATOM 3066 O O . ILE A 1 386 ? -11.684 -19.549 -12.169 1.00 94.81 386 ILE A O 1
ATOM 3070 N N . ASP A 1 387 ? -10.516 -21.463 -12.029 1.00 93.62 387 ASP A N 1
ATOM 3071 C CA . ASP A 1 387 ? -11.413 -22.156 -11.088 1.00 93.62 387 ASP A CA 1
ATOM 3072 C C . ASP A 1 387 ? -10.920 -22.012 -9.638 1.00 93.62 387 ASP A C 1
ATOM 3074 O O . ASP A 1 387 ? -10.678 -22.980 -8.921 1.00 93.62 387 ASP A O 1
ATOM 3078 N N . ASP A 1 388 ? -10.716 -20.764 -9.219 1.00 93.50 388 ASP A N 1
ATOM 3079 C CA . ASP A 1 388 ? -10.444 -20.397 -7.831 1.00 93.50 388 ASP A CA 1
ATOM 3080 C C . ASP A 1 388 ? -11.473 -19.341 -7.416 1.00 93.50 388 ASP A C 1
ATOM 3082 O O . ASP A 1 388 ? -11.461 -18.198 -7.883 1.00 93.50 388 ASP A O 1
ATOM 3086 N N . ARG A 1 389 ? -12.413 -19.734 -6.550 1.00 92.81 389 ARG A N 1
ATOM 3087 C CA . ARG A 1 389 ? -13.480 -18.833 -6.090 1.00 92.81 389 ARG A CA 1
ATOM 3088 C C . ARG A 1 389 ? -12.943 -17.663 -5.278 1.00 92.81 389 ARG A C 1
ATOM 3090 O O . ARG A 1 389 ? -13.431 -16.554 -5.449 1.00 92.81 389 ARG A O 1
ATOM 3097 N N . HIS A 1 390 ? -11.932 -17.890 -4.443 1.00 90.88 390 HIS A N 1
ATOM 3098 C CA . HIS A 1 390 ? -11.348 -16.830 -3.628 1.00 90.88 390 HIS A CA 1
ATOM 3099 C C . HIS A 1 390 ? -10.739 -15.740 -4.520 1.00 90.88 390 HIS A C 1
ATOM 3101 O O . HIS A 1 390 ? -11.020 -14.552 -4.350 1.00 90.88 390 HIS A O 1
ATOM 3107 N N . LEU A 1 391 ? -9.998 -16.168 -5.541 1.00 94.25 391 LEU A N 1
ATOM 3108 C CA . LEU A 1 391 ? -9.393 -15.299 -6.544 1.00 94.25 391 LEU A CA 1
ATOM 3109 C C . LEU A 1 391 ? -10.450 -14.574 -7.394 1.00 94.25 391 LEU A C 1
ATOM 3111 O O . LEU A 1 391 ? -10.420 -13.351 -7.538 1.00 94.25 391 LEU A O 1
ATOM 3115 N N . THR A 1 392 ? -11.401 -15.314 -7.965 1.00 96.38 392 THR A N 1
ATOM 3116 C CA . THR A 1 392 ? -12.387 -14.749 -8.901 1.00 96.38 392 THR A CA 1
ATOM 3117 C C . THR A 1 392 ? -13.412 -13.843 -8.223 1.00 96.38 392 THR A C 1
ATOM 3119 O O . THR A 1 392 ? -13.848 -12.867 -8.838 1.00 96.38 392 THR A O 1
ATOM 3122 N N . ASP A 1 393 ? -13.782 -14.099 -6.967 1.00 95.69 393 ASP A N 1
ATOM 3123 C CA . ASP A 1 393 ? -14.672 -13.215 -6.207 1.00 95.69 393 ASP A CA 1
ATOM 3124 C C . ASP A 1 393 ? -13.985 -11.892 -5.860 1.00 95.69 393 ASP A C 1
ATOM 3126 O O . ASP A 1 393 ? -14.599 -10.830 -6.000 1.00 95.69 393 ASP A O 1
ATOM 3130 N N . TRP A 1 394 ? -12.688 -11.924 -5.533 1.00 96.75 394 TRP A N 1
ATOM 3131 C CA . TRP A 1 394 ? -11.891 -10.705 -5.417 1.00 96.75 394 TRP A CA 1
ATOM 3132 C C . TRP A 1 394 ? -11.881 -9.902 -6.726 1.00 96.75 394 TRP A C 1
ATOM 3134 O O . TRP A 1 394 ? -12.129 -8.698 -6.698 1.00 96.75 394 TRP A O 1
ATOM 3144 N N . ILE A 1 395 ? -11.649 -10.540 -7.878 1.00 97.94 395 ILE A N 1
ATOM 3145 C CA . ILE A 1 395 ? -11.624 -9.836 -9.173 1.00 97.94 395 ILE A CA 1
ATOM 3146 C C . ILE A 1 395 ? -12.976 -9.180 -9.488 1.00 97.94 395 ILE A C 1
ATOM 3148 O O . ILE A 1 395 ? -13.000 -8.040 -9.954 1.00 97.94 395 ILE A O 1
ATOM 3152 N N . LYS A 1 396 ? -14.105 -9.831 -9.170 1.00 97.75 396 LYS A N 1
ATOM 3153 C CA . LYS A 1 396 ? -15.446 -9.225 -9.313 1.00 97.75 396 LYS A CA 1
ATOM 3154 C C . LYS A 1 396 ? -15.592 -7.969 -8.450 1.00 97.75 396 LYS A C 1
ATOM 3156 O O . LYS A 1 396 ? -16.016 -6.933 -8.958 1.00 97.75 396 LYS A O 1
ATOM 3161 N N . LEU A 1 397 ? -15.193 -8.039 -7.177 1.00 96.94 397 LEU A N 1
ATOM 3162 C CA . LEU A 1 397 ? -15.219 -6.886 -6.269 1.00 96.94 397 LEU A CA 1
ATOM 3163 C C . LEU A 1 397 ? -14.295 -5.767 -6.761 1.00 96.94 397 LEU A C 1
ATOM 3165 O O . LEU A 1 397 ? -14.683 -4.600 -6.805 1.00 96.94 397 LEU A O 1
ATOM 3169 N N . ALA A 1 398 ? -13.076 -6.108 -7.172 1.00 97.31 398 ALA A N 1
ATOM 3170 C CA . ALA A 1 398 ? -12.109 -5.141 -7.662 1.00 97.31 398 ALA A CA 1
ATOM 3171 C C . ALA A 1 398 ? -12.606 -4.441 -8.940 1.00 97.31 398 ALA A C 1
ATOM 3173 O O . ALA A 1 398 ? -12.403 -3.235 -9.094 1.00 97.31 398 ALA A O 1
ATOM 3174 N N . LYS A 1 399 ? -13.298 -5.164 -9.828 1.00 96.44 399 LYS A N 1
ATOM 3175 C CA . LYS A 1 399 ? -13.932 -4.614 -11.034 1.00 96.44 399 LYS A CA 1
ATOM 3176 C C . LYS A 1 399 ? -15.078 -3.648 -10.719 1.00 96.44 399 LYS A C 1
ATOM 3178 O O . LYS A 1 399 ? -15.218 -2.652 -11.421 1.00 96.44 399 LYS A O 1
ATOM 3183 N N . GLU A 1 400 ? -15.866 -3.910 -9.677 1.00 95.69 400 GLU A N 1
ATOM 3184 C CA . GLU A 1 400 ? -16.997 -3.059 -9.270 1.00 95.69 400 GLU A CA 1
ATOM 3185 C C . GLU A 1 400 ? -16.554 -1.774 -8.554 1.00 95.69 400 GLU A C 1
ATOM 3187 O O . GLU A 1 400 ? -17.086 -0.696 -8.814 1.00 95.69 400 GLU A O 1
ATOM 3192 N N . TYR A 1 401 ? -15.586 -1.877 -7.643 1.00 94.94 401 TYR A N 1
ATOM 3193 C CA . TYR A 1 401 ? -15.315 -0.815 -6.670 1.00 94.94 401 TYR A CA 1
ATOM 3194 C C . TYR A 1 401 ? -14.034 -0.016 -6.934 1.00 94.94 401 TYR A C 1
ATOM 3196 O O . TYR A 1 401 ? -13.931 1.141 -6.512 1.00 94.94 401 TYR A O 1
ATOM 3204 N N . VAL A 1 402 ? -13.021 -0.612 -7.571 1.00 95.38 402 VAL A N 1
ATOM 3205 C CA . VAL A 1 402 ? -11.708 0.035 -7.673 1.00 95.38 402 VAL A CA 1
ATOM 3206 C C . VAL A 1 402 ? -11.699 1.073 -8.782 1.00 95.38 402 VAL A C 1
ATOM 3208 O O . VAL A 1 402 ? -11.913 0.769 -9.951 1.00 95.38 402 VAL A O 1
ATOM 3211 N N . HIS A 1 403 ? -11.338 2.293 -8.400 1.00 94.12 403 HIS A N 1
ATOM 3212 C CA . HIS A 1 403 ? -11.039 3.377 -9.321 1.00 94.12 403 HIS A CA 1
ATOM 3213 C C . HIS A 1 403 ? -9.528 3.416 -9.579 1.00 94.12 403 HIS A C 1
ATOM 3215 O O . HIS A 1 403 ? -8.731 3.398 -8.635 1.00 94.12 403 HIS A O 1
ATOM 3221 N N . PHE A 1 404 ? -9.129 3.436 -10.853 1.00 96.12 404 PHE A N 1
ATOM 3222 C CA . PHE A 1 404 ? -7.717 3.434 -11.239 1.00 96.12 404 PHE A CA 1
ATOM 3223 C C . PHE A 1 404 ? -7.028 4.772 -10.926 1.00 96.12 404 PHE A C 1
ATOM 3225 O O . PHE A 1 404 ? -7.646 5.836 -10.953 1.00 96.12 404 PHE A O 1
ATOM 3232 N N . GLN A 1 405 ? -5.727 4.706 -10.633 1.00 94.75 405 GLN A N 1
ATOM 3233 C CA . GLN A 1 405 ? -4.859 5.857 -10.381 1.00 94.75 405 GLN A CA 1
ATOM 3234 C C . GLN A 1 405 ? -3.636 5.732 -11.298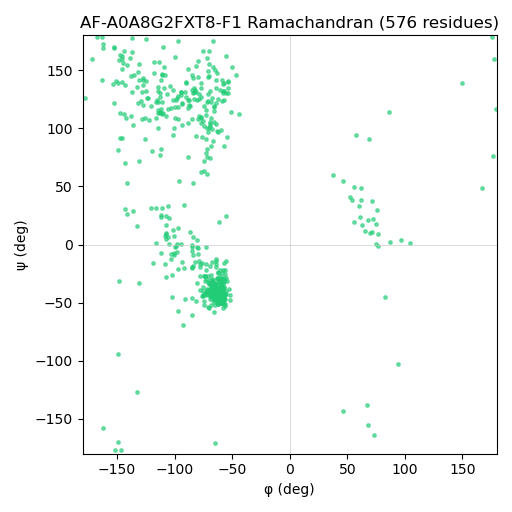 1.00 94.75 405 GLN A C 1
ATOM 3236 O O . GLN A 1 405 ? -2.916 4.740 -11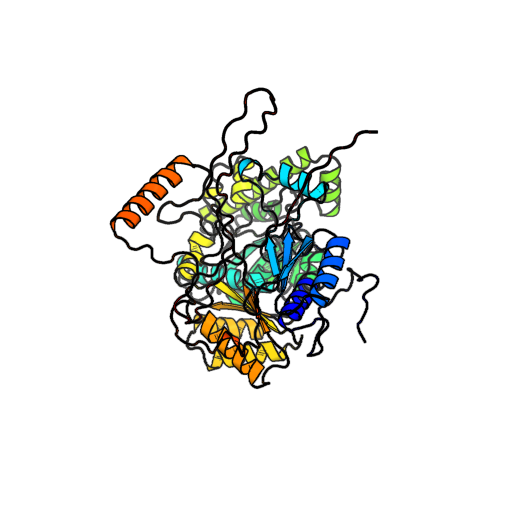.192 1.00 94.75 405 GLN A O 1
ATOM 3241 N N . GLY A 1 406 ? -3.401 6.714 -12.174 1.00 96.06 406 GLY A N 1
ATOM 3242 C CA . GLY A 1 406 ? -2.371 6.613 -13.215 1.00 96.06 406 GLY A CA 1
ATOM 3243 C C . GLY A 1 406 ? -2.721 5.547 -14.260 1.00 96.06 406 GLY A C 1
ATOM 3244 O O . GLY A 1 406 ? -3.882 5.424 -14.658 1.00 96.06 406 GLY A O 1
ATOM 3245 N N . LEU A 1 407 ? -1.732 4.758 -14.685 1.00 98.25 407 LEU A N 1
ATOM 3246 C CA . LEU A 1 407 ? -1.947 3.607 -15.562 1.00 98.25 407 LEU A CA 1
ATOM 3247 C C . LEU A 1 407 ? -2.924 2.607 -14.913 1.00 98.25 407 LEU A C 1
ATOM 3249 O O . LEU A 1 407 ? -2.723 2.224 -13.754 1.00 98.25 407 LEU A O 1
ATOM 3253 N N . PRO A 1 408 ? -3.950 2.132 -15.645 1.00 98.44 408 PRO A N 1
ATOM 3254 C CA . PRO A 1 408 ? -4.851 1.100 -15.156 1.00 98.44 408 PRO A CA 1
ATOM 3255 C C . PRO A 1 408 ? -4.078 -0.143 -14.724 1.00 98.44 408 PRO A C 1
ATOM 3257 O O . PRO A 1 408 ? -3.226 -0.665 -15.445 1.00 98.44 408 PRO A O 1
ATOM 3260 N N . ALA A 1 409 ? -4.379 -0.614 -13.522 1.00 98.44 409 ALA A N 1
ATOM 3261 C CA . ALA A 1 409 ? -3.669 -1.709 -12.889 1.00 98.44 409 ALA A CA 1
ATOM 3262 C C . ALA A 1 409 ? -4.622 -2.553 -12.054 1.00 98.44 409 ALA A C 1
ATOM 3264 O O . ALA A 1 409 ? -5.668 -2.069 -11.620 1.00 98.44 409 ALA A O 1
ATOM 3265 N N . ARG A 1 410 ? -4.229 -3.788 -11.766 1.00 98.50 410 ARG A N 1
ATOM 3266 C CA . ARG A 1 410 ? -4.972 -4.702 -10.899 1.00 98.50 410 ARG A CA 1
ATOM 3267 C C . ARG A 1 410 ? -4.014 -5.434 -9.973 1.00 98.50 410 ARG A C 1
ATOM 3269 O O . ARG A 1 410 ? -2.887 -5.740 -10.354 1.00 98.50 410 ARG A O 1
ATOM 3276 N N . ILE A 1 411 ? -4.469 -5.695 -8.754 1.00 96.62 411 ILE A N 1
ATOM 3277 C CA . ILE A 1 411 ? -3.819 -6.590 -7.793 1.00 96.62 411 ILE A CA 1
ATOM 3278 C C . ILE A 1 411 ? -4.681 -7.836 -7.614 1.00 96.62 411 ILE A C 1
ATOM 3280 O O . ILE A 1 411 ? -5.905 -7.743 -7.699 1.00 96.62 411 ILE A O 1
ATOM 3284 N N . CYS A 1 412 ? -4.052 -8.981 -7.382 1.00 95.62 412 CYS A N 1
ATOM 3285 C CA . CYS A 1 412 ? -4.706 -10.244 -7.103 1.00 95.62 412 CYS A CA 1
ATOM 3286 C C . CYS A 1 412 ? -3.789 -11.139 -6.256 1.00 95.62 412 CYS A C 1
ATOM 3288 O O . CYS A 1 412 ? -2.694 -11.476 -6.691 1.00 95.62 412 CYS A O 1
ATOM 3290 N N . TYR A 1 413 ? -4.221 -11.568 -5.072 1.00 93.94 413 TYR A N 1
ATOM 3291 C CA . TYR A 1 413 ? -3.542 -12.598 -4.298 1.00 93.94 413 TYR A CA 1
ATOM 3292 C C . TYR A 1 413 ? -3.714 -13.928 -5.020 1.00 93.94 413 TYR A C 1
ATOM 3294 O O . TYR A 1 413 ? -4.787 -14.522 -5.012 1.00 93.94 413 TYR A O 1
ATOM 3302 N N . ALA A 1 414 ? -2.657 -14.344 -5.713 1.00 90.44 414 ALA A N 1
ATOM 3303 C CA . ALA A 1 414 ? -2.653 -15.542 -6.537 1.00 90.44 414 ALA A CA 1
ATOM 3304 C C . ALA A 1 414 ? -1.670 -16.566 -5.950 1.00 90.44 414 ALA A C 1
ATOM 3306 O O . ALA A 1 414 ? -0.491 -16.220 -5.759 1.00 90.44 414 ALA A O 1
ATOM 3307 N N . PRO A 1 415 ? -2.129 -17.798 -5.655 1.00 91.75 415 PRO A N 1
ATOM 3308 C CA . PRO A 1 415 ? -1.285 -18.856 -5.115 1.00 91.75 415 PRO A CA 1
ATOM 3309 C C . PRO A 1 415 ? -0.235 -19.320 -6.128 1.00 91.75 415 PRO A C 1
ATOM 3311 O O . PRO A 1 415 ? -0.194 -18.891 -7.288 1.00 91.75 415 PRO A O 1
ATOM 3314 N N . TYR A 1 416 ? 0.639 -20.216 -5.674 1.00 89.00 416 TYR A N 1
ATOM 3315 C CA . TYR A 1 416 ? 1.596 -20.878 -6.552 1.00 89.00 416 TYR A CA 1
ATOM 3316 C C . TYR A 1 416 ? 0.893 -21.548 -7.751 1.00 89.00 416 TYR A C 1
ATOM 3318 O O . TYR A 1 416 ? -0.185 -22.118 -7.604 1.00 89.00 416 TYR A O 1
ATOM 3326 N N . GLY A 1 417 ? 1.492 -21.470 -8.942 1.00 89.75 417 GLY A N 1
ATOM 3327 C CA . GLY A 1 417 ? 0.906 -21.956 -10.201 1.00 89.75 417 GLY A CA 1
ATOM 3328 C C . GLY A 1 417 ? -0.062 -20.967 -10.864 1.00 89.75 417 GLY A C 1
ATOM 3329 O O . GLY A 1 417 ? 0.076 -20.680 -12.051 1.00 89.75 417 GLY A O 1
ATOM 3330 N N . GLU A 1 418 ? -0.976 -20.350 -10.111 1.00 93.06 418 GLU A N 1
ATOM 3331 C CA . GLU A 1 418 ? -1.950 -19.405 -10.688 1.00 93.06 418 GLU A CA 1
ATOM 3332 C C . GLU A 1 418 ? -1.294 -18.121 -11.220 1.00 93.06 418 GLU A C 1
ATOM 3334 O O . GLU A 1 418 ? -1.714 -17.585 -12.243 1.00 93.06 418 GLU A O 1
ATOM 3339 N N . ARG A 1 419 ? -0.194 -17.660 -10.606 1.00 91.31 419 ARG A N 1
ATOM 3340 C CA . ARG A 1 419 ? 0.586 -16.522 -11.136 1.00 91.31 419 ARG A CA 1
ATOM 3341 C C . ARG A 1 419 ? 1.126 -16.783 -12.544 1.00 91.31 419 ARG A C 1
ATOM 3343 O O . ARG A 1 419 ? 1.062 -15.903 -13.397 1.00 91.31 419 ARG A O 1
ATOM 3350 N N . GLU A 1 420 ? 1.659 -17.983 -12.777 1.00 90.19 420 GLU A N 1
ATOM 3351 C CA . GLU A 1 420 ? 2.176 -18.397 -14.085 1.00 90.19 420 GLU A CA 1
ATOM 3352 C C . GLU A 1 420 ? 1.035 -18.500 -15.096 1.00 90.19 420 GLU A C 1
ATOM 3354 O O . GLU A 1 420 ? 1.114 -17.917 -16.176 1.00 90.19 420 GLU A O 1
ATOM 3359 N N . ARG A 1 421 ? -0.061 -19.163 -14.713 1.00 93.88 421 ARG A N 1
ATOM 3360 C CA . ARG A 1 421 ? -1.246 -19.324 -15.559 1.00 93.88 421 ARG A CA 1
ATOM 3361 C C . ARG A 1 421 ? -1.834 -17.984 -15.999 1.00 93.88 421 ARG A C 1
ATOM 3363 O O . ARG A 1 421 ? -2.109 -17.800 -17.183 1.00 93.88 421 ARG A O 1
ATOM 3370 N N . ILE A 1 422 ? -1.985 -17.038 -15.070 1.00 95.31 422 ILE A N 1
ATOM 3371 C CA . ILE A 1 422 ? -2.461 -15.682 -15.372 1.00 95.31 422 ILE A CA 1
ATOM 3372 C C . ILE A 1 422 ? -1.442 -14.938 -16.243 1.00 95.31 422 ILE A C 1
ATOM 3374 O O . ILE A 1 422 ? -1.833 -14.291 -17.211 1.00 95.31 422 ILE A O 1
ATOM 3378 N N . GLY A 1 423 ? -0.143 -15.046 -15.948 1.00 93.56 423 GLY A N 1
ATOM 3379 C CA . GLY A 1 423 ? 0.910 -14.404 -16.739 1.00 93.56 423 GLY A CA 1
ATOM 3380 C C . GLY A 1 423 ? 0.936 -14.865 -18.199 1.00 93.56 423 GLY A C 1
ATOM 3381 O O . GLY A 1 423 ? 0.972 -14.028 -19.102 1.00 93.56 423 GLY A O 1
ATOM 3382 N N . LEU A 1 424 ? 0.854 -16.177 -18.438 1.00 94.19 424 LEU A N 1
ATOM 3383 C CA . LEU A 1 424 ? 0.777 -16.758 -19.783 1.00 94.19 424 LEU A CA 1
ATOM 3384 C C . LEU A 1 424 ? -0.507 -16.337 -20.503 1.00 94.19 424 LEU A C 1
ATOM 3386 O O . LEU A 1 424 ? -0.446 -15.907 -21.651 1.00 94.19 424 LEU A O 1
ATOM 3390 N N . MET A 1 425 ? -1.647 -16.366 -19.808 1.00 97.50 425 MET A N 1
ATOM 3391 C CA . MET A 1 425 ? -2.923 -15.913 -20.365 1.00 97.50 425 MET A CA 1
ATOM 3392 C C . MET A 1 425 ? -2.859 -14.446 -20.814 1.00 97.50 425 MET A C 1
ATOM 3394 O O . MET A 1 425 ? -3.263 -14.132 -21.929 1.00 97.50 425 MET A O 1
ATOM 3398 N N . ILE A 1 426 ? -2.316 -13.549 -19.984 1.00 97.00 426 ILE A N 1
ATOM 3399 C CA . ILE A 1 426 ? -2.131 -12.137 -20.349 1.00 97.00 426 ILE A CA 1
ATOM 3400 C C . ILE A 1 426 ? -1.206 -12.018 -21.568 1.00 97.00 426 ILE A C 1
ATOM 3402 O O . ILE A 1 426 ? -1.504 -11.256 -22.486 1.00 97.00 426 ILE A O 1
ATOM 3406 N N . ASN A 1 427 ? -0.105 -12.776 -21.610 1.00 94.62 427 ASN A N 1
ATOM 3407 C CA . ASN A 1 427 ? 0.827 -12.754 -22.738 1.00 94.62 427 ASN A CA 1
ATOM 3408 C C . ASN A 1 427 ? 0.160 -13.186 -24.056 1.00 94.62 427 ASN A C 1
ATOM 3410 O O . ASN A 1 427 ? 0.362 -12.532 -25.082 1.00 94.62 427 ASN A O 1
ATOM 3414 N N . ASP A 1 428 ? -0.665 -14.233 -24.021 1.00 96.75 428 ASP A N 1
ATOM 3415 C CA . ASP A 1 428 ? -1.438 -14.690 -25.179 1.00 96.75 428 ASP A CA 1
ATOM 3416 C C . ASP A 1 428 ? -2.443 -13.629 -25.637 1.00 96.75 428 ASP A C 1
ATOM 3418 O O . ASP A 1 428 ? -2.557 -13.366 -26.834 1.00 96.75 428 ASP A O 1
ATOM 3422 N N . MET A 1 429 ? -3.113 -12.949 -24.702 1.00 98.31 429 MET A N 1
ATOM 3423 C CA . MET A 1 429 ? -4.034 -11.853 -25.022 1.00 98.31 429 MET A CA 1
ATOM 3424 C C . MET A 1 429 ? -3.319 -10.665 -25.689 1.00 98.31 429 MET A C 1
ATOM 3426 O O . MET A 1 429 ? -3.852 -10.077 -26.630 1.00 98.31 429 MET A O 1
ATOM 3430 N N . VAL A 1 430 ? -2.090 -10.328 -25.271 1.00 95.81 430 VAL A N 1
ATOM 3431 C CA . VAL A 1 430 ? -1.274 -9.323 -25.983 1.00 95.81 430 VAL A CA 1
ATOM 3432 C C . VAL A 1 430 ? -0.898 -9.829 -27.378 1.00 95.81 430 VAL A C 1
ATOM 3434 O O . VAL A 1 430 ? -1.058 -9.106 -28.360 1.00 95.81 430 VAL A O 1
ATOM 3437 N N . LYS A 1 431 ? -0.424 -11.078 -27.492 1.00 94.69 431 LYS A N 1
ATOM 3438 C CA . LYS A 1 431 ? -0.013 -11.687 -28.770 1.00 94.69 431 LYS A CA 1
ATOM 3439 C C . LYS A 1 431 ? -1.154 -11.736 -29.792 1.00 94.69 431 LYS A C 1
ATOM 3441 O O . LYS A 1 431 ? -0.915 -11.502 -30.974 1.00 94.69 431 LYS A O 1
ATOM 3446 N N . ASN A 1 432 ? -2.374 -12.015 -29.341 1.00 96.81 432 ASN A N 1
ATOM 3447 C CA . ASN A 1 432 ? -3.563 -12.103 -30.188 1.00 96.81 432 ASN A CA 1
ATOM 3448 C C . ASN A 1 432 ? -4.159 -10.732 -30.549 1.00 96.81 432 ASN A C 1
ATOM 3450 O O . ASN A 1 432 ? -5.052 -10.662 -31.392 1.00 96.81 432 ASN A O 1
ATOM 3454 N N . GLY A 1 433 ? -3.671 -9.644 -29.941 1.00 96.25 433 GLY A N 1
ATOM 3455 C CA . GLY A 1 433 ? -4.224 -8.302 -30.123 1.00 96.25 433 GLY A CA 1
ATOM 3456 C C . GLY A 1 433 ? -5.544 -8.073 -29.381 1.00 96.25 433 GLY A C 1
ATOM 3457 O O . GLY A 1 433 ? -6.258 -7.121 -29.693 1.00 96.25 433 GLY A O 1
ATOM 3458 N N . ASP A 1 434 ? -5.872 -8.921 -28.399 1.00 97.75 434 ASP A N 1
ATOM 3459 C CA . ASP A 1 434 ? -7.015 -8.702 -27.508 1.00 97.75 434 ASP A CA 1
ATOM 3460 C C . ASP A 1 434 ? -6.776 -7.478 -26.605 1.00 97.75 434 ASP A C 1
ATOM 3462 O O . ASP A 1 434 ? -7.729 -6.791 -26.224 1.00 97.75 434 ASP A O 1
ATOM 3466 N N . LEU A 1 435 ? -5.504 -7.198 -26.293 1.00 97.62 435 LEU A N 1
ATOM 3467 C CA . LEU A 1 435 ? -5.028 -6.044 -25.524 1.00 97.62 435 LEU A CA 1
ATOM 3468 C C . LEU A 1 435 ? -4.295 -5.044 -26.428 1.00 97.62 435 LEU A C 1
ATOM 3470 O O . LEU A 1 435 ? -3.609 -5.439 -27.372 1.00 97.62 435 LEU A O 1
ATOM 3474 N N . GLU A 1 436 ? -4.410 -3.747 -26.139 1.00 96.31 436 GLU A N 1
ATOM 3475 C CA . GLU A 1 436 ? -3.870 -2.688 -27.011 1.00 96.31 436 GLU A CA 1
ATOM 3476 C C . GLU A 1 436 ? -2.342 -2.554 -26.971 1.00 96.31 436 GLU A C 1
ATOM 3478 O O . GLU A 1 436 ? -1.723 -2.071 -27.926 1.00 96.31 436 GLU A O 1
ATOM 3483 N N . ALA A 1 437 ? -1.727 -2.937 -25.853 1.00 95.81 437 ALA A N 1
ATOM 3484 C CA . ALA A 1 437 ? -0.286 -2.892 -25.647 1.00 95.81 437 ALA A CA 1
ATOM 3485 C C . ALA A 1 437 ? 0.157 -3.959 -24.627 1.00 95.81 437 ALA A C 1
ATOM 3487 O O . ALA A 1 437 ? -0.680 -4.542 -23.934 1.00 95.81 437 ALA A O 1
ATOM 3488 N N . PRO A 1 438 ? 1.474 -4.194 -24.486 1.00 97.69 438 PRO A N 1
ATOM 3489 C CA . PRO A 1 438 ? 2.029 -5.011 -23.416 1.00 97.69 438 PRO A CA 1
ATOM 3490 C C . PRO A 1 438 ? 1.551 -4.643 -22.012 1.00 97.69 438 PRO A C 1
ATOM 3492 O O . PRO A 1 438 ? 1.253 -3.490 -21.691 1.00 97.69 438 PRO A O 1
ATOM 3495 N N . VAL A 1 439 ? 1.560 -5.649 -21.146 1.00 97.00 439 VAL A N 1
ATOM 3496 C CA . VAL A 1 439 ? 1.212 -5.532 -19.731 1.00 97.00 439 VAL A CA 1
ATOM 3497 C C . VAL A 1 439 ? 2.466 -5.784 -18.902 1.00 97.00 439 VAL A C 1
ATOM 3499 O O . VAL A 1 439 ? 3.179 -6.770 -19.113 1.00 97.00 439 VAL A O 1
ATOM 3502 N N . ALA A 1 440 ? 2.747 -4.889 -17.956 1.00 96.25 440 ALA A N 1
ATOM 3503 C CA . ALA A 1 440 ? 3.802 -5.104 -16.973 1.00 96.25 440 ALA A CA 1
ATOM 3504 C C . ALA A 1 440 ? 3.255 -5.918 -15.801 1.00 96.25 440 ALA A C 1
ATOM 3506 O O . ALA A 1 440 ? 2.198 -5.591 -15.266 1.00 96.25 440 ALA A O 1
ATOM 3507 N N . ILE A 1 441 ? 3.981 -6.949 -15.382 1.00 96.75 441 ILE A N 1
ATOM 3508 C CA . ILE A 1 441 ? 3.627 -7.836 -14.274 1.00 96.75 441 ILE A CA 1
ATOM 3509 C C . ILE A 1 441 ? 4.653 -7.660 -13.153 1.00 96.75 441 ILE A C 1
ATOM 3511 O O . ILE A 1 441 ? 5.861 -7.630 -13.391 1.00 96.75 441 ILE A O 1
ATOM 3515 N N . GLY A 1 442 ? 4.181 -7.569 -11.914 1.00 91.44 442 GLY A N 1
ATOM 3516 C CA . GLY A 1 442 ? 5.036 -7.431 -10.743 1.00 91.44 442 GLY A CA 1
ATOM 3517 C C . GLY A 1 442 ? 4.313 -7.772 -9.446 1.00 91.44 442 GLY A C 1
ATOM 3518 O O . GLY A 1 442 ? 3.319 -8.498 -9.429 1.00 91.44 442 GLY A O 1
ATOM 3519 N N . ARG A 1 443 ? 4.834 -7.250 -8.336 1.00 92.12 443 ARG A N 1
ATOM 3520 C CA . ARG A 1 443 ? 4.289 -7.444 -6.986 1.00 92.12 443 ARG A CA 1
ATOM 3521 C C . ARG A 1 443 ? 4.827 -6.399 -6.017 1.00 92.12 443 ARG A C 1
ATOM 3523 O O . ARG A 1 443 ? 5.744 -5.650 -6.346 1.00 92.12 443 ARG A O 1
ATOM 3530 N N . ASP A 1 444 ? 4.285 -6.388 -4.805 1.00 88.06 444 ASP A N 1
ATOM 3531 C CA . ASP A 1 444 ? 4.977 -5.774 -3.671 1.00 88.06 444 ASP A CA 1
ATOM 3532 C C . ASP A 1 444 ? 6.214 -6.596 -3.251 1.00 88.06 444 ASP A C 1
ATOM 3534 O O . ASP A 1 444 ? 6.371 -7.758 -3.638 1.00 88.06 444 ASP A O 1
ATOM 3538 N N . HIS A 1 445 ? 7.093 -6.023 -2.428 1.00 86.44 445 HIS A N 1
ATOM 3539 C CA . HIS A 1 445 ? 8.118 -6.792 -1.714 1.00 86.44 445 HIS A CA 1
ATOM 3540 C C . HIS A 1 445 ? 7.526 -7.525 -0.497 1.00 86.44 445 HIS A C 1
ATOM 3542 O O . HIS A 1 445 ? 8.157 -8.450 0.012 1.00 86.44 445 HIS A O 1
ATOM 3548 N N . HIS A 1 446 ? 6.328 -7.130 -0.050 1.00 85.94 446 HIS A N 1
ATOM 3549 C CA . HIS A 1 446 ? 5.490 -7.872 0.895 1.00 85.94 446 HIS A CA 1
ATOM 3550 C C . HIS A 1 446 ? 4.932 -9.151 0.244 1.00 85.94 446 HIS A C 1
ATOM 3552 O O . HIS A 1 446 ? 3.772 -9.203 -0.146 1.00 85.94 446 HIS A O 1
ATOM 3558 N N . ASP A 1 447 ? 5.759 -10.175 0.063 1.00 85.69 447 ASP A N 1
ATOM 3559 C CA . ASP A 1 447 ? 5.359 -11.428 -0.583 1.00 85.69 447 ASP A CA 1
ATOM 3560 C C . ASP A 1 447 ? 6.056 -12.632 0.062 1.00 85.69 447 ASP A C 1
ATOM 3562 O O . ASP A 1 447 ? 7.012 -12.488 0.830 1.00 85.69 447 ASP A O 1
ATOM 3566 N N . THR A 1 448 ? 5.566 -13.825 -0.259 1.00 83.69 448 THR A N 1
ATOM 3567 C CA . THR A 1 448 ? 5.832 -15.089 0.443 1.00 83.69 448 THR A CA 1
ATOM 3568 C C . THR A 1 448 ? 7.314 -15.442 0.598 1.00 83.69 448 THR A C 1
ATOM 3570 O O . THR A 1 448 ? 7.690 -16.066 1.587 1.00 83.69 448 THR A O 1
ATOM 3573 N N . GLY A 1 449 ? 8.158 -15.037 -0.356 1.00 80.62 449 GLY A N 1
ATOM 3574 C CA . GLY A 1 449 ? 9.580 -15.387 -0.406 1.00 80.62 449 GLY A CA 1
ATOM 3575 C C . GLY A 1 449 ? 10.524 -14.216 -0.676 1.00 80.62 449 GLY A C 1
ATOM 3576 O O . GLY A 1 449 ? 11.664 -14.449 -1.068 1.00 80.62 449 GLY A O 1
ATOM 3577 N N . SER A 1 450 ? 10.076 -12.965 -0.526 1.00 77.00 450 SER A N 1
ATOM 3578 C CA . SER A 1 450 ? 10.866 -11.785 -0.929 1.00 77.00 450 SER A CA 1
ATOM 3579 C C . SER A 1 450 ? 11.276 -10.848 0.204 1.00 77.00 450 SER A C 1
ATOM 3581 O O . SER A 1 450 ? 11.901 -9.821 -0.067 1.00 77.00 450 SER A O 1
ATOM 3583 N N . VAL A 1 451 ? 10.934 -11.159 1.457 1.00 76.75 451 VAL A N 1
ATOM 3584 C CA . VAL A 1 451 ? 11.184 -10.260 2.590 1.00 76.75 451 VAL A CA 1
ATOM 3585 C C . VAL A 1 451 ? 11.524 -11.011 3.874 1.00 76.75 451 VAL A C 1
ATOM 3587 O O . VAL A 1 451 ? 10.916 -12.021 4.214 1.00 76.75 451 VAL A O 1
ATOM 3590 N N . ALA A 1 452 ? 12.485 -10.460 4.612 1.00 79.06 452 ALA A N 1
ATOM 3591 C CA . ALA A 1 452 ? 12.769 -10.800 5.997 1.00 79.06 452 ALA A CA 1
ATOM 3592 C C . ALA A 1 452 ? 12.461 -9.577 6.866 1.00 79.06 452 ALA A C 1
ATOM 3594 O O . ALA A 1 452 ? 13.130 -8.551 6.755 1.00 79.06 452 ALA A O 1
ATOM 3595 N N . SER A 1 453 ? 11.436 -9.678 7.710 1.00 77.19 453 SER A N 1
ATOM 3596 C CA . SER A 1 453 ? 10.958 -8.577 8.550 1.00 77.19 453 SER A CA 1
ATOM 3597 C C . SER A 1 453 ? 10.455 -9.132 9.888 1.00 77.19 453 SER A C 1
ATOM 3599 O O . SER A 1 453 ? 9.294 -9.540 9.999 1.00 77.19 453 SER A O 1
ATOM 3601 N N . PRO A 1 454 ? 11.332 -9.201 10.910 1.00 75.69 454 PRO A N 1
ATOM 3602 C CA . PRO A 1 454 ? 11.049 -9.814 12.213 1.00 75.69 454 PRO A CA 1
ATOM 3603 C C . PRO A 1 454 ? 9.839 -9.262 12.968 1.00 75.69 454 PRO A C 1
ATOM 3605 O O . PRO A 1 454 ? 9.309 -9.946 13.836 1.00 75.69 454 PRO A O 1
ATOM 3608 N N . TYR A 1 455 ? 9.424 -8.038 12.648 1.00 75.44 455 TYR A N 1
ATOM 3609 C CA . TYR A 1 455 ? 8.318 -7.337 13.303 1.00 75.44 455 TYR A CA 1
ATOM 3610 C C . TYR A 1 455 ? 7.069 -7.241 12.416 1.00 75.44 455 TYR A C 1
ATOM 3612 O O . TYR A 1 455 ? 6.144 -6.497 12.734 1.00 75.44 455 TYR A O 1
ATOM 3620 N N . ARG A 1 456 ? 7.059 -7.938 11.268 1.00 82.00 456 ARG A N 1
ATOM 3621 C CA . ARG A 1 456 ? 5.924 -7.946 10.342 1.00 82.00 456 ARG A CA 1
ATOM 3622 C C . ARG A 1 456 ? 5.817 -9.278 9.596 1.00 82.00 456 ARG A C 1
ATOM 3624 O O . ARG A 1 456 ? 5.233 -10.221 10.119 1.00 82.00 456 ARG A O 1
ATOM 3631 N N . GLU A 1 457 ? 6.381 -9.406 8.395 1.00 80.81 457 GLU A N 1
ATOM 3632 C CA . GLU A 1 457 ? 6.170 -10.584 7.539 1.00 80.81 457 GLU A CA 1
ATOM 3633 C C . GLU A 1 457 ? 6.659 -11.898 8.159 1.00 80.81 457 GLU A C 1
ATOM 3635 O O . GLU A 1 457 ? 5.963 -12.916 8.113 1.00 80.81 457 GLU A O 1
ATOM 3640 N N . THR A 1 458 ? 7.824 -11.860 8.802 1.00 83.00 458 THR A N 1
ATOM 3641 C CA . THR A 1 458 ? 8.459 -13.027 9.427 1.00 83.00 458 THR A CA 1
ATOM 3642 C C . THR A 1 458 ? 8.376 -12.973 10.957 1.00 83.00 458 THR A C 1
ATOM 3644 O O . THR A 1 458 ? 9.218 -13.546 11.646 1.00 83.00 458 THR A O 1
ATOM 3647 N N . GLU A 1 459 ? 7.388 -12.264 11.514 1.00 84.25 459 GLU A N 1
ATOM 3648 C CA . GLU A 1 459 ? 7.150 -12.199 12.963 1.00 84.25 459 GLU A CA 1
ATOM 3649 C C . GLU A 1 459 ? 6.693 -13.560 13.510 1.00 84.25 459 GLU A C 1
ATOM 3651 O O . GLU A 1 459 ? 5.712 -14.125 13.035 1.00 84.25 459 GLU A O 1
ATOM 3656 N N . ALA A 1 460 ? 7.360 -14.098 14.534 1.00 85.06 460 ALA A N 1
ATOM 3657 C CA . ALA A 1 460 ? 6.970 -15.360 15.178 1.00 85.06 460 ALA A CA 1
ATOM 3658 C C . ALA A 1 460 ? 6.859 -16.564 14.208 1.00 85.06 460 ALA A C 1
ATOM 3660 O O . ALA A 1 460 ? 5.858 -17.288 14.188 1.00 85.06 460 ALA A O 1
ATOM 3661 N N . MET A 1 461 ? 7.885 -16.782 13.377 1.00 83.75 461 MET A N 1
ATOM 3662 C CA . MET A 1 461 ? 8.011 -18.017 12.590 1.00 83.75 461 MET A CA 1
ATOM 3663 C C . MET A 1 461 ? 8.066 -19.249 13.511 1.00 83.75 461 MET A C 1
ATOM 3665 O O . MET A 1 461 ? 8.674 -19.205 14.580 1.00 83.75 461 MET A O 1
ATOM 3669 N N . LYS A 1 462 ? 7.424 -20.356 13.103 1.00 82.44 462 LYS A N 1
ATOM 3670 C CA . LYS A 1 462 ? 7.245 -21.569 13.936 1.00 82.44 462 LYS A CA 1
ATOM 3671 C C . LYS A 1 462 ? 8.561 -22.225 14.364 1.00 82.44 462 LYS A C 1
ATOM 3673 O O . LYS A 1 462 ? 8.617 -22.850 15.416 1.00 82.44 462 LYS A O 1
ATOM 3678 N N . ASP A 1 463 ? 9.592 -22.105 13.540 1.00 82.06 463 ASP A N 1
ATOM 3679 C CA . ASP A 1 463 ? 10.938 -22.630 13.780 1.00 82.06 463 ASP A CA 1
ATOM 3680 C C . ASP A 1 463 ? 11.813 -21.686 14.621 1.00 82.06 463 ASP A C 1
ATOM 3682 O O . ASP A 1 463 ? 12.967 -22.000 14.912 1.00 82.06 463 ASP A O 1
ATOM 3686 N N . GLY A 1 464 ? 11.279 -20.529 15.021 1.00 69.12 464 GLY A N 1
ATOM 3687 C CA . GLY A 1 464 ? 12.021 -19.517 15.757 1.00 69.12 464 GLY A CA 1
ATOM 3688 C C . GLY A 1 464 ? 13.094 -18.814 14.924 1.00 69.12 464 GLY A C 1
ATOM 3689 O O . GLY A 1 464 ? 13.877 -18.060 15.509 1.00 69.12 464 GLY A O 1
ATOM 3690 N N . ILE A 1 465 ? 13.141 -19.005 13.592 1.00 57.34 465 ILE A N 1
ATOM 3691 C CA . ILE A 1 465 ? 14.008 -18.222 12.701 1.00 57.34 465 ILE A CA 1
ATOM 3692 C C . ILE A 1 465 ? 13.423 -16.819 12.604 1.00 57.34 465 ILE A C 1
ATOM 3694 O O . ILE A 1 465 ? 12.692 -16.435 11.694 1.00 57.34 465 ILE A O 1
ATOM 3698 N N . ILE A 1 466 ? 13.762 -16.037 13.611 1.00 54.66 466 ILE A N 1
ATOM 3699 C CA . ILE A 1 466 ? 13.621 -14.603 13.619 1.00 54.66 466 ILE A CA 1
ATOM 3700 C C . ILE A 1 466 ? 15.023 -14.109 13.291 1.00 54.66 466 ILE A C 1
ATOM 3702 O O . ILE A 1 466 ? 15.959 -14.387 14.044 1.00 54.66 466 ILE A O 1
ATOM 3706 N N . ILE A 1 467 ? 15.205 -13.390 12.180 1.00 46.41 467 ILE A N 1
ATOM 3707 C CA . ILE A 1 467 ? 16.456 -12.656 11.919 1.00 46.41 467 ILE A CA 1
ATOM 3708 C C . ILE A 1 467 ? 16.491 -11.453 12.879 1.00 46.41 467 ILE A C 1
ATOM 3710 O O . ILE A 1 467 ? 16.462 -10.295 12.488 1.00 46.41 467 ILE A O 1
ATOM 3714 N N . ASN A 1 468 ? 16.476 -11.734 14.179 1.00 33.84 468 ASN A N 1
ATOM 3715 C CA . ASN A 1 468 ? 16.826 -10.804 15.228 1.00 33.84 468 ASN A CA 1
ATOM 3716 C C . ASN A 1 468 ? 18.332 -10.922 15.452 1.00 33.84 468 ASN A C 1
ATOM 3718 O O . ASN A 1 468 ? 18.924 -11.983 15.261 1.00 33.84 468 ASN A O 1
ATOM 3722 N N . ASN A 1 469 ? 18.939 -9.824 15.891 1.00 36.75 469 ASN A N 1
ATOM 3723 C CA . ASN A 1 469 ? 20.362 -9.618 16.189 1.00 36.75 469 ASN A CA 1
ATOM 3724 C C . ASN A 1 469 ? 21.007 -10.594 17.211 1.00 36.75 469 ASN A C 1
ATOM 3726 O O . ASN A 1 469 ? 22.028 -10.272 17.815 1.00 36.75 469 ASN A O 1
ATOM 3730 N N . GLN A 1 470 ? 20.486 -11.803 17.412 1.00 32.22 470 GLN A N 1
ATOM 3731 C CA . GLN A 1 470 ? 21.195 -12.896 18.067 1.00 32.22 470 GLN A CA 1
ATOM 3732 C C . GLN A 1 470 ? 21.992 -13.699 17.034 1.00 32.22 470 GLN A C 1
ATOM 3734 O O . GLN A 1 470 ? 21.660 -14.829 16.680 1.00 32.22 470 GLN A O 1
ATOM 3739 N N . ALA A 1 471 ? 23.112 -13.124 16.593 1.00 38.16 471 ALA A N 1
ATOM 3740 C CA . ALA A 1 471 ? 24.073 -13.769 15.694 1.00 38.16 471 ALA A CA 1
ATOM 3741 C C . ALA A 1 471 ? 24.602 -15.133 16.203 1.00 38.16 471 ALA A C 1
ATOM 3743 O O . ALA A 1 471 ? 25.204 -15.879 15.436 1.00 38.16 471 ALA A O 1
ATOM 3744 N N . ALA A 1 472 ? 24.394 -15.475 17.481 1.00 35.19 472 ALA A N 1
ATOM 3745 C CA . ALA A 1 472 ? 24.792 -16.756 18.062 1.00 35.19 472 ALA A CA 1
ATOM 3746 C C . ALA A 1 472 ? 23.793 -17.892 17.761 1.00 35.19 472 ALA A C 1
ATOM 3748 O O . ALA A 1 472 ? 24.204 -18.943 17.277 1.00 35.19 472 ALA A O 1
ATOM 3749 N N . ALA A 1 473 ? 22.489 -17.671 17.963 1.00 37.78 473 ALA A N 1
ATOM 3750 C CA . ALA A 1 473 ? 21.468 -18.706 17.767 1.00 37.78 473 ALA A CA 1
ATOM 3751 C C . ALA A 1 473 ? 21.237 -19.025 16.278 1.00 37.78 473 ALA A C 1
ATOM 3753 O O . ALA A 1 473 ? 21.135 -20.191 15.898 1.00 37.78 473 ALA A O 1
ATOM 3754 N N . ALA A 1 474 ? 21.255 -17.999 15.419 1.00 39.16 474 ALA A N 1
ATOM 3755 C CA . ALA A 1 474 ? 21.147 -18.171 13.970 1.00 39.16 474 ALA A CA 1
ATOM 3756 C C . ALA A 1 474 ? 22.351 -18.927 13.380 1.00 39.16 474 ALA A C 1
ATOM 3758 O O . ALA A 1 474 ? 22.194 -19.712 12.452 1.00 39.16 474 ALA A O 1
ATOM 3759 N N . LYS A 1 475 ? 23.552 -18.738 13.941 1.00 39.06 475 LYS A N 1
ATOM 3760 C CA . LYS A 1 475 ? 24.778 -19.414 13.497 1.00 39.06 475 LYS A CA 1
ATOM 3761 C C . LYS A 1 475 ? 24.796 -20.892 13.879 1.00 39.06 475 LYS A C 1
ATOM 3763 O O . LYS A 1 475 ? 25.169 -21.720 13.051 1.00 39.06 475 LYS A O 1
ATOM 3768 N N . ASP A 1 476 ? 24.397 -21.224 15.103 1.00 39.66 476 ASP A N 1
ATOM 3769 C CA . ASP A 1 476 ? 24.360 -22.619 15.546 1.00 39.66 476 ASP A CA 1
ATOM 3770 C C . ASP A 1 476 ? 23.279 -23.408 14.808 1.00 39.66 476 ASP A C 1
ATOM 3772 O O . ASP A 1 476 ? 23.534 -24.541 14.409 1.00 39.66 476 ASP A O 1
ATOM 3776 N N . LEU A 1 477 ? 22.121 -22.799 14.530 1.00 43.88 477 LEU A N 1
ATOM 3777 C CA . LEU A 1 477 ? 21.073 -23.431 13.730 1.00 43.88 477 LEU A CA 1
ATOM 3778 C C . LEU A 1 477 ? 21.448 -23.519 12.242 1.00 43.88 477 LEU A C 1
ATOM 3780 O O . LEU A 1 477 ? 21.253 -24.575 11.651 1.00 43.88 477 LEU A O 1
ATOM 3784 N N . TYR A 1 478 ? 22.058 -22.482 11.653 1.00 40.16 478 TYR A N 1
ATOM 3785 C CA . TYR A 1 478 ? 22.595 -22.530 10.285 1.00 40.16 478 TYR A CA 1
ATOM 3786 C C . TYR A 1 478 ? 23.618 -23.658 10.127 1.00 40.16 478 TYR A C 1
ATOM 3788 O O . TYR A 1 478 ? 23.511 -24.458 9.205 1.00 40.16 478 TYR A O 1
ATOM 3796 N N . ASN A 1 479 ? 24.554 -23.799 11.069 1.00 42.31 479 ASN A N 1
ATOM 3797 C CA . ASN A 1 479 ? 25.526 -24.893 11.059 1.00 42.31 479 ASN A CA 1
ATOM 3798 C C . ASN A 1 479 ? 24.876 -26.266 11.280 1.00 42.31 479 ASN A C 1
ATOM 3800 O O . ASN A 1 479 ? 25.373 -27.256 10.755 1.00 42.31 479 ASN A O 1
ATOM 3804 N N . LYS A 1 480 ? 23.767 -26.343 12.025 1.00 45.25 480 LYS A N 1
ATOM 3805 C CA . LYS A 1 480 ? 23.007 -27.586 12.225 1.00 45.25 480 LYS A CA 1
ATOM 3806 C C . LYS A 1 480 ? 22.223 -27.988 10.976 1.00 45.25 480 LYS A C 1
ATOM 3808 O O . LYS A 1 480 ? 22.227 -29.154 10.606 1.00 45.25 480 LYS A O 1
ATOM 3813 N N . ILE A 1 481 ? 21.580 -27.022 10.321 1.00 44.50 481 ILE A N 1
ATOM 3814 C CA . ILE A 1 481 ? 20.809 -27.225 9.091 1.00 44.50 481 ILE A CA 1
ATOM 3815 C C . ILE A 1 481 ? 21.764 -27.571 7.947 1.00 44.50 481 ILE A C 1
ATOM 3817 O O . ILE A 1 481 ? 21.602 -28.612 7.325 1.00 44.50 481 ILE A O 1
ATOM 3821 N N . ILE A 1 482 ? 22.808 -26.771 7.726 1.00 39.97 482 ILE A N 1
ATOM 3822 C CA . ILE A 1 482 ? 23.834 -27.040 6.709 1.00 39.97 482 ILE A CA 1
ATOM 3823 C C . ILE A 1 482 ? 24.595 -28.332 7.029 1.00 39.97 482 ILE A C 1
ATOM 3825 O O . ILE A 1 482 ? 24.848 -29.122 6.129 1.00 39.97 482 ILE A O 1
ATOM 3829 N N . GLY A 1 483 ? 24.917 -28.596 8.298 1.00 37.06 483 GLY A N 1
ATOM 3830 C CA . GLY A 1 483 ? 25.579 -29.835 8.718 1.00 37.06 483 GLY A CA 1
ATOM 3831 C C . GLY A 1 483 ? 24.757 -31.090 8.414 1.00 37.06 483 GLY A C 1
ATOM 3832 O O . GLY A 1 483 ? 25.321 -32.085 7.963 1.00 37.06 483 GLY A O 1
ATOM 3833 N N . ASN A 1 484 ? 23.432 -31.022 8.575 1.00 37.62 484 ASN A N 1
ATOM 3834 C CA . ASN A 1 484 ? 22.527 -32.114 8.213 1.00 37.62 484 ASN A CA 1
ATOM 3835 C C . ASN A 1 484 ? 22.324 -32.215 6.688 1.00 37.62 484 ASN A C 1
ATOM 3837 O O . ASN A 1 484 ? 22.357 -33.312 6.142 1.00 37.62 484 ASN A O 1
ATOM 3841 N N . TYR A 1 485 ? 22.207 -31.088 5.975 1.00 32.62 485 TYR A N 1
ATOM 3842 C CA . TYR A 1 485 ? 22.046 -31.070 4.512 1.00 32.62 485 TYR A CA 1
ATOM 3843 C C . TYR A 1 485 ? 23.309 -31.506 3.748 1.00 32.62 485 TYR A C 1
ATOM 3845 O O . TYR A 1 485 ? 23.206 -32.093 2.672 1.00 32.62 485 TYR A O 1
ATOM 3853 N N . ILE A 1 486 ? 24.505 -31.265 4.299 1.00 34.66 486 ILE A N 1
ATOM 3854 C CA . ILE A 1 486 ? 25.777 -31.740 3.729 1.00 34.66 486 ILE A CA 1
ATOM 3855 C C . ILE A 1 486 ? 25.943 -33.256 3.928 1.00 34.66 486 ILE A C 1
ATOM 3857 O O . ILE A 1 486 ? 26.555 -33.907 3.084 1.00 34.66 486 ILE A O 1
ATOM 3861 N N . GLN A 1 487 ? 25.377 -33.843 4.992 1.00 35.06 487 GLN A N 1
ATOM 3862 C CA . GLN A 1 487 ? 25.421 -35.296 5.200 1.00 35.06 487 GLN A CA 1
ATOM 3863 C C . GLN A 1 487 ? 24.497 -36.081 4.258 1.00 35.06 487 GLN A C 1
ATOM 3865 O O . GLN A 1 487 ? 24.811 -37.225 3.938 1.00 35.06 487 GLN A O 1
ATOM 3870 N N . GLU A 1 488 ? 23.403 -35.482 3.779 1.00 34.00 488 GLU A N 1
ATOM 3871 C CA . GLU A 1 488 ? 22.416 -36.168 2.926 1.00 34.00 488 GLU A CA 1
ATOM 3872 C C . GLU A 1 488 ? 22.642 -35.985 1.413 1.00 34.00 488 GLU A C 1
ATOM 3874 O O . GLU A 1 488 ? 21.909 -36.547 0.603 1.00 34.00 488 GLU A O 1
ATOM 3879 N N . GLY A 1 489 ? 23.678 -35.251 0.988 1.00 29.34 489 GLY A N 1
ATOM 3880 C CA . GLY A 1 489 ? 24.035 -35.131 -0.434 1.00 29.34 489 GLY A CA 1
ATOM 3881 C C . GLY A 1 489 ? 22.991 -34.421 -1.312 1.00 29.34 489 GLY A C 1
ATOM 3882 O O . GLY A 1 489 ? 23.108 -34.437 -2.536 1.00 29.34 489 GLY A O 1
ATOM 3883 N N . SER A 1 490 ? 21.989 -33.768 -0.721 1.00 30.05 490 SER A N 1
ATOM 3884 C CA . SER A 1 490 ? 20.893 -33.100 -1.424 1.00 30.05 490 SER A CA 1
ATOM 3885 C C . SER A 1 490 ? 20.952 -31.581 -1.249 1.00 30.05 490 SER A C 1
ATOM 3887 O O . SER A 1 490 ? 20.171 -30.989 -0.507 1.00 30.05 490 SER A O 1
ATOM 3889 N N . LEU A 1 491 ? 21.850 -30.917 -1.982 1.00 27.44 491 LEU A N 1
ATOM 3890 C CA . LEU A 1 491 ? 21.716 -29.486 -2.283 1.00 27.44 491 LEU A CA 1
ATOM 3891 C C . LEU A 1 491 ? 20.566 -29.307 -3.289 1.00 27.44 491 LEU A C 1
ATOM 3893 O O . LEU A 1 491 ? 20.786 -29.109 -4.483 1.00 27.44 491 LEU A O 1
ATOM 3897 N N . GLN A 1 492 ? 19.320 -29.428 -2.826 1.00 26.95 492 GLN A N 1
ATOM 3898 C CA . GLN A 1 492 ? 18.170 -28.971 -3.600 1.00 26.95 492 GLN A CA 1
ATOM 3899 C C . GLN A 1 492 ? 17.984 -27.464 -3.414 1.00 26.95 492 GLN A C 1
ATOM 3901 O O . GLN A 1 492 ? 18.044 -26.925 -2.312 1.00 26.95 492 GLN A O 1
ATOM 3906 N N . ARG A 1 493 ? 17.792 -26.805 -4.558 1.00 29.17 493 ARG A N 1
ATOM 3907 C CA . ARG A 1 493 ? 17.538 -25.381 -4.774 1.00 29.17 493 ARG A CA 1
ATOM 3908 C C . ARG A 1 493 ? 16.512 -24.821 -3.784 1.00 29.17 493 ARG A C 1
ATOM 3910 O O . ARG A 1 493 ? 15.325 -25.102 -3.893 1.00 29.17 493 ARG A O 1
ATOM 3917 N N . ILE A 1 494 ? 16.962 -23.946 -2.894 1.00 26.75 494 ILE A N 1
ATOM 3918 C CA . ILE A 1 494 ? 16.103 -23.033 -2.139 1.00 26.75 494 ILE A CA 1
ATOM 3919 C C . ILE A 1 494 ? 16.672 -21.641 -2.404 1.00 26.75 494 ILE A C 1
ATOM 3921 O O . ILE A 1 494 ? 17.650 -21.271 -1.768 1.00 26.75 494 ILE A O 1
ATOM 3925 N N . ASN A 1 495 ? 16.170 -20.966 -3.447 1.00 27.22 495 ASN A N 1
ATOM 3926 C CA . ASN A 1 495 ? 16.192 -19.501 -3.668 1.00 27.22 495 ASN A CA 1
ATOM 3927 C C . ASN A 1 495 ? 15.804 -19.129 -5.111 1.00 27.22 495 ASN A C 1
ATOM 3929 O O . ASN A 1 495 ? 16.458 -18.337 -5.781 1.00 27.22 495 ASN A O 1
ATOM 3933 N N . ASN A 1 496 ? 14.707 -19.708 -5.582 1.00 27.52 496 ASN A N 1
ATOM 3934 C CA . ASN A 1 496 ? 13.901 -19.186 -6.678 1.00 27.52 496 ASN A CA 1
ATOM 3935 C C . ASN A 1 496 ? 12.482 -19.725 -6.439 1.00 27.52 496 ASN A C 1
ATOM 3937 O O . ASN A 1 496 ? 12.367 -20.904 -6.088 1.00 27.52 496 ASN A O 1
ATOM 3941 N N . PRO A 1 497 ? 11.396 -18.948 -6.621 1.00 25.84 497 PRO A N 1
ATOM 3942 C CA . PRO A 1 497 ? 10.144 -19.595 -6.992 1.00 25.84 497 PRO A CA 1
ATOM 3943 C C . PRO A 1 497 ? 10.453 -20.448 -8.241 1.00 25.84 497 PRO A C 1
ATOM 3945 O O . PRO A 1 497 ? 11.147 -19.953 -9.134 1.00 25.84 497 PRO A O 1
ATOM 3948 N N . PRO A 1 498 ? 10.069 -21.733 -8.297 1.00 30.47 498 PRO A N 1
ATOM 3949 C CA . PRO A 1 498 ? 10.486 -22.620 -9.371 1.00 30.47 498 PRO A CA 1
ATOM 3950 C C . PRO A 1 498 ? 9.911 -22.124 -10.703 1.00 30.47 498 PRO A C 1
ATOM 3952 O O . PRO A 1 498 ? 8.747 -22.338 -11.000 1.00 30.47 498 PRO A O 1
ATOM 3955 N N . PHE A 1 499 ? 10.753 -21.508 -11.528 1.00 31.27 499 PHE A N 1
ATOM 3956 C CA . PHE A 1 499 ? 10.669 -21.607 -12.989 1.00 31.27 499 PHE A CA 1
ATOM 3957 C C . PHE A 1 499 ? 11.548 -22.766 -13.476 1.00 31.27 499 PHE A C 1
ATOM 3959 O O . PHE A 1 499 ? 12.197 -22.699 -14.513 1.00 31.27 499 PHE A O 1
ATOM 3966 N N . ASP A 1 500 ? 11.638 -23.825 -12.678 1.00 28.72 500 ASP A N 1
ATOM 3967 C CA . ASP A 1 500 ? 12.554 -24.930 -12.916 1.00 28.72 500 ASP A CA 1
ATOM 3968 C C . ASP A 1 500 ? 11.771 -26.236 -12.797 1.00 28.72 500 ASP A C 1
ATOM 3970 O O . ASP A 1 500 ? 11.806 -26.922 -11.777 1.00 28.72 500 ASP A O 1
ATOM 3974 N N . ASN A 1 501 ? 10.938 -26.466 -13.818 1.00 26.92 501 ASN A N 1
ATOM 3975 C CA . ASN A 1 501 ? 10.739 -27.747 -14.502 1.00 26.92 501 ASN A CA 1
ATOM 3976 C C . ASN A 1 501 ? 9.639 -27.613 -15.571 1.00 26.92 501 ASN A C 1
ATOM 3978 O O . ASN A 1 501 ? 8.529 -28.107 -15.404 1.00 26.92 501 ASN A O 1
ATOM 3982 N N . ALA A 1 502 ? 9.971 -26.997 -16.703 1.00 23.44 502 ALA A N 1
ATOM 3983 C CA . ALA A 1 502 ? 9.361 -27.359 -17.974 1.00 23.44 502 ALA A CA 1
ATOM 3984 C C . ALA A 1 502 ? 10.400 -27.146 -19.073 1.00 23.44 502 ALA A C 1
ATOM 3986 O O . ALA A 1 502 ? 10.864 -26.040 -19.339 1.00 23.44 502 ALA A O 1
ATOM 3987 N N . SER A 1 503 ? 10.810 -28.253 -19.667 1.00 28.58 503 SER A N 1
ATOM 3988 C CA . SER A 1 503 ? 11.495 -28.320 -20.941 1.00 28.58 503 SER A CA 1
ATOM 3989 C C . SER A 1 503 ? 10.646 -27.653 -22.027 1.00 28.58 503 SER A C 1
ATOM 3991 O O . SER A 1 503 ? 9.906 -28.341 -22.717 1.00 28.58 503 SER A O 1
ATOM 3993 N N . ASP A 1 504 ? 10.741 -26.335 -22.172 1.00 26.39 504 ASP A N 1
ATOM 3994 C CA . ASP A 1 504 ? 10.305 -25.634 -23.377 1.00 26.39 504 ASP A CA 1
ATOM 3995 C C . ASP A 1 504 ? 11.193 -24.410 -23.614 1.00 26.39 504 ASP A C 1
ATOM 3997 O O . ASP A 1 504 ? 10.948 -23.287 -23.174 1.00 26.39 504 ASP A O 1
ATOM 4001 N N . THR A 1 505 ? 12.245 -24.642 -24.391 1.00 26.94 505 THR A N 1
ATOM 4002 C CA . THR A 1 505 ? 13.160 -23.665 -24.995 1.00 26.94 505 THR A CA 1
ATOM 4003 C C . THR A 1 505 ? 12.478 -22.692 -25.978 1.00 26.94 505 THR A C 1
ATOM 4005 O O . THR A 1 505 ? 13.156 -22.055 -26.779 1.00 26.94 505 THR A O 1
ATOM 4008 N N . ASN A 1 506 ? 11.153 -22.528 -25.911 1.00 27.00 506 ASN A N 1
ATOM 4009 C CA . ASN A 1 506 ? 10.368 -21.639 -26.771 1.00 27.00 506 ASN A CA 1
ATOM 4010 C C . ASN A 1 506 ? 9.927 -20.329 -26.090 1.00 27.00 506 ASN A C 1
ATOM 4012 O O . ASN A 1 506 ? 9.525 -19.399 -26.784 1.00 27.00 506 ASN A O 1
ATOM 4016 N N . LEU A 1 507 ? 10.046 -20.201 -24.763 1.00 33.22 507 LEU A N 1
ATOM 4017 C CA . LEU A 1 507 ? 9.554 -19.023 -24.027 1.00 33.22 507 LEU A CA 1
ATOM 4018 C C . LEU A 1 507 ? 10.394 -17.747 -24.221 1.00 33.22 507 LEU A C 1
ATOM 4020 O O . LEU A 1 507 ? 9.877 -16.648 -24.049 1.00 33.22 507 LEU A O 1
ATOM 4024 N N . ALA A 1 508 ? 11.665 -17.857 -24.618 1.00 32.28 508 ALA A N 1
ATOM 4025 C CA . ALA A 1 508 ? 12.553 -16.697 -24.758 1.00 32.28 508 ALA A CA 1
ATOM 4026 C C . ALA A 1 508 ? 12.341 -15.888 -26.056 1.00 32.28 508 ALA A C 1
ATOM 4028 O O . ALA A 1 508 ? 12.807 -14.755 -26.149 1.00 32.28 508 ALA A O 1
ATOM 4029 N N . ASN A 1 509 ? 11.627 -16.434 -27.049 1.00 30.94 509 ASN A N 1
ATOM 4030 C CA . ASN A 1 509 ? 11.499 -15.799 -28.366 1.00 30.94 509 ASN A CA 1
ATOM 4031 C C . ASN A 1 509 ? 10.176 -15.041 -28.589 1.00 30.94 509 ASN A C 1
ATOM 4033 O O . ASN A 1 509 ? 10.061 -14.348 -29.598 1.00 30.94 509 ASN A O 1
ATOM 4037 N N . GLU A 1 510 ? 9.195 -15.128 -27.679 1.00 31.61 510 GLU A N 1
ATOM 4038 C CA . GLU A 1 510 ? 7.830 -14.608 -27.913 1.00 31.61 510 GLU A CA 1
ATOM 4039 C C . GLU A 1 510 ? 7.164 -13.934 -26.689 1.00 31.61 510 GLU A C 1
ATOM 4041 O O . GLU A 1 510 ? 5.935 -13.915 -26.573 1.00 31.61 510 GLU A O 1
ATOM 4046 N N . MET A 1 511 ? 7.934 -13.379 -25.745 1.00 34.88 511 MET A N 1
ATOM 4047 C CA . MET A 1 511 ? 7.344 -12.643 -24.615 1.00 34.88 511 MET A CA 1
ATOM 4048 C C . MET A 1 511 ? 6.914 -11.226 -25.025 1.00 34.88 511 MET A C 1
ATOM 4050 O O . MET A 1 511 ? 7.745 -10.351 -25.260 1.00 34.88 511 MET A O 1
ATOM 4054 N N . ASN A 1 512 ? 5.598 -11.006 -25.056 1.00 38.00 512 ASN A N 1
ATOM 4055 C CA . ASN A 1 512 ? 4.942 -9.706 -25.206 1.00 38.00 512 ASN A CA 1
ATOM 4056 C C . ASN A 1 512 ? 4.480 -9.115 -23.852 1.00 38.00 512 ASN A C 1
ATOM 4058 O O . ASN A 1 512 ? 3.943 -8.010 -23.821 1.00 38.00 512 ASN A O 1
ATOM 4062 N N . ALA A 1 513 ? 4.684 -9.826 -22.736 1.00 27.73 513 ALA A N 1
ATOM 4063 C CA . ALA A 1 513 ? 4.483 -9.356 -21.362 1.00 27.73 513 ALA A CA 1
ATOM 4064 C C . ALA A 1 513 ? 5.831 -9.207 -20.629 1.00 27.73 513 ALA A C 1
ATOM 4066 O O . ALA A 1 513 ? 6.762 -9.976 -20.865 1.00 27.73 513 ALA A O 1
ATOM 4067 N N . ILE A 1 514 ? 5.952 -8.213 -19.740 1.00 35.03 514 ILE A N 1
ATOM 4068 C CA . ILE A 1 514 ? 7.229 -7.845 -19.095 1.00 35.03 514 ILE A CA 1
ATOM 4069 C C . ILE A 1 514 ? 7.144 -8.079 -17.591 1.00 35.03 514 ILE A C 1
ATOM 4071 O O . ILE A 1 514 ? 6.298 -7.492 -16.920 1.00 35.03 514 ILE A O 1
ATOM 4075 N N . ALA A 1 515 ? 8.042 -8.903 -17.051 1.00 27.64 515 ALA A N 1
ATOM 4076 C CA . ALA A 1 515 ? 8.118 -9.189 -15.621 1.00 27.64 515 ALA A CA 1
ATOM 4077 C C . ALA A 1 515 ? 9.138 -8.282 -14.905 1.00 27.64 515 ALA A C 1
ATOM 4079 O O . ALA A 1 515 ? 10.287 -8.160 -15.337 1.00 27.64 515 ALA A O 1
ATOM 4080 N N . VAL A 1 516 ? 8.732 -7.678 -13.784 1.00 30.81 516 VAL A N 1
ATOM 4081 C CA . VAL A 1 516 ? 9.593 -6.885 -12.889 1.00 30.81 516 VAL A CA 1
ATOM 4082 C C . VAL A 1 516 ? 9.876 -7.689 -11.618 1.00 30.81 516 VAL A C 1
ATOM 4084 O O . VAL A 1 516 ? 8.964 -7.987 -10.847 1.00 30.81 516 VAL A O 1
ATOM 4087 N N . TYR A 1 517 ? 11.146 -8.023 -11.374 1.00 29.09 517 TYR A N 1
ATOM 4088 C CA . TYR A 1 517 ? 11.573 -8.786 -10.197 1.00 29.09 517 TYR A CA 1
ATOM 4089 C C . TYR A 1 517 ? 12.357 -7.913 -9.212 1.00 29.09 517 TYR A C 1
ATOM 4091 O O . TYR A 1 517 ? 13.286 -7.205 -9.594 1.00 29.09 517 TYR A O 1
ATOM 4099 N N . SER A 1 518 ? 12.027 -8.022 -7.922 1.00 29.42 518 SER A N 1
ATOM 4100 C CA . SER A 1 518 ? 12.844 -7.507 -6.822 1.00 29.42 518 SER A CA 1
ATOM 4101 C C . SER A 1 518 ? 13.497 -8.685 -6.088 1.00 29.42 518 SER A C 1
ATOM 4103 O O . SER A 1 518 ? 12.801 -9.439 -5.397 1.00 29.42 518 SER A O 1
ATOM 4105 N N . ASN A 1 519 ? 14.815 -8.837 -6.208 1.00 26.08 519 ASN A N 1
ATOM 4106 C CA . ASN A 1 519 ? 15.574 -9.833 -5.451 1.00 26.08 519 ASN A CA 1
ATOM 4107 C C . ASN A 1 519 ? 16.393 -9.133 -4.361 1.00 26.08 519 ASN A C 1
ATOM 4109 O O . ASN A 1 519 ? 17.116 -8.178 -4.639 1.00 26.08 519 ASN A O 1
ATOM 4113 N N . TYR A 1 520 ? 16.288 -9.617 -3.124 1.00 27.25 520 TYR A N 1
ATOM 4114 C CA . TYR A 1 520 ? 17.198 -9.267 -2.036 1.00 27.25 520 TYR A CA 1
ATOM 4115 C C . TYR A 1 520 ? 18.194 -10.415 -1.844 1.00 27.25 520 TYR A C 1
ATOM 4117 O O . TYR A 1 520 ? 17.787 -11.572 -1.775 1.00 27.25 520 TYR A O 1
ATOM 4125 N N . MET A 1 521 ? 19.488 -10.105 -1.743 1.00 23.36 521 MET A N 1
ATOM 4126 C CA . MET A 1 521 ? 20.505 -11.070 -1.315 1.00 23.36 521 MET A CA 1
ATOM 4127 C C . MET A 1 521 ? 20.802 -10.891 0.182 1.00 23.36 521 MET A C 1
ATOM 4129 O O . MET A 1 521 ? 21.170 -9.783 0.582 1.00 23.36 521 MET A O 1
ATOM 4133 N N . PRO A 1 522 ? 20.742 -11.947 1.012 1.00 25.55 522 PRO A N 1
ATOM 4134 C CA . PRO A 1 522 ? 21.383 -11.933 2.318 1.00 25.55 522 PRO A CA 1
ATOM 4135 C C . PRO A 1 522 ? 22.889 -12.189 2.156 1.00 25.55 522 PRO A C 1
ATOM 4137 O O . PRO A 1 522 ? 23.297 -13.186 1.564 1.00 25.55 522 PRO A O 1
ATOM 4140 N N . SER A 1 523 ? 23.729 -11.290 2.678 1.00 30.47 523 SER A N 1
ATOM 4141 C CA . SER A 1 523 ? 25.183 -11.477 2.714 1.00 30.47 523 SER A CA 1
ATOM 4142 C C . SER A 1 523 ? 25.627 -12.179 4.001 1.00 30.47 523 SER A C 1
ATOM 4144 O O . SER A 1 523 ? 25.162 -11.870 5.099 1.00 30.47 523 SER A O 1
ATOM 4146 N N . THR A 1 524 ? 26.586 -13.098 3.876 1.00 31.00 524 THR A N 1
ATOM 4147 C CA . THR A 1 524 ? 27.351 -13.652 5.001 1.00 31.00 524 THR A CA 1
ATOM 4148 C C . THR A 1 524 ? 28.842 -13.406 4.784 1.00 31.00 524 THR A C 1
ATOM 4150 O O . THR A 1 524 ? 29.454 -14.091 3.972 1.00 31.00 524 THR A O 1
ATOM 4153 N N . ALA A 1 525 ? 29.444 -12.482 5.540 1.00 27.70 525 ALA A N 1
ATOM 4154 C CA . ALA A 1 525 ? 30.871 -12.513 5.890 1.00 27.70 525 ALA A CA 1
ATOM 4155 C C . ALA A 1 525 ? 31.171 -11.585 7.088 1.00 27.70 525 ALA A C 1
ATOM 4157 O O . ALA A 1 525 ? 30.584 -10.514 7.227 1.00 27.70 525 ALA A O 1
ATOM 4158 N N . LYS A 1 526 ? 32.066 -12.033 7.980 1.00 27.97 526 LYS A N 1
ATOM 4159 C CA . LYS A 1 526 ? 32.448 -11.386 9.252 1.00 27.97 526 LYS A CA 1
ATOM 4160 C C . LYS A 1 526 ? 33.480 -10.252 9.071 1.00 27.97 526 LYS A C 1
ATOM 4162 O O . LYS A 1 526 ? 34.317 -10.359 8.182 1.00 27.97 526 LYS A O 1
ATOM 4167 N N . PRO A 1 527 ? 33.521 -9.253 9.976 1.00 29.27 527 PRO A N 1
ATOM 4168 C CA . PRO A 1 527 ? 34.594 -8.258 10.054 1.00 29.27 527 PRO A CA 1
ATOM 4169 C C . PRO A 1 527 ? 35.807 -8.738 10.882 1.00 29.27 527 PRO A C 1
ATOM 4171 O O . PRO A 1 527 ? 35.649 -9.428 11.892 1.00 29.27 527 PRO A O 1
ATOM 4174 N N . VAL A 1 528 ? 37.010 -8.313 10.480 1.00 28.81 528 VAL A N 1
ATOM 4175 C CA . VAL A 1 528 ? 38.263 -8.370 11.264 1.00 28.81 528 VAL A CA 1
ATOM 4176 C C . VAL A 1 528 ? 38.393 -7.061 12.075 1.00 28.81 528 VAL A C 1
ATOM 4178 O O . VAL A 1 528 ? 38.040 -6.009 11.539 1.00 28.81 528 VAL A O 1
ATOM 4181 N N . PRO A 1 529 ? 38.839 -7.068 13.351 1.00 26.97 529 PRO A N 1
ATOM 4182 C CA . PRO A 1 529 ? 38.880 -5.860 14.178 1.00 26.97 529 PRO A CA 1
ATOM 4183 C C . PRO A 1 529 ? 40.093 -4.953 13.885 1.00 26.97 529 PRO A C 1
ATOM 4185 O O . PRO A 1 529 ? 41.119 -5.435 13.404 1.00 26.97 529 PRO A O 1
ATOM 4188 N N . PRO A 1 530 ? 40.008 -3.649 14.221 1.00 34.19 530 PRO A N 1
ATOM 4189 C CA . PRO A 1 530 ? 41.046 -2.671 13.940 1.00 34.19 530 PRO A CA 1
ATOM 4190 C C . PRO A 1 530 ? 42.068 -2.628 15.079 1.00 34.19 530 PRO A C 1
ATOM 4192 O O . PRO A 1 530 ? 41.698 -2.414 16.229 1.00 34.19 530 PRO A O 1
ATOM 4195 N N . ASN A 1 531 ? 43.345 -2.822 14.755 1.00 29.20 531 ASN A N 1
ATOM 4196 C CA . ASN A 1 531 ? 44.486 -2.141 15.372 1.00 29.20 531 ASN A CA 1
ATOM 4197 C C . ASN A 1 531 ? 45.775 -2.605 14.684 1.00 29.20 531 ASN A C 1
ATOM 4199 O O . ASN A 1 531 ? 46.036 -3.802 14.640 1.00 29.20 531 ASN A O 1
ATOM 4203 N N . VAL A 1 532 ? 46.561 -1.639 14.197 1.00 26.11 532 VAL A N 1
ATOM 4204 C CA . VAL A 1 532 ? 48.039 -1.546 14.180 1.00 26.11 532 VAL A CA 1
ATOM 4205 C C . VAL A 1 532 ? 48.505 -0.744 12.949 1.00 26.11 532 VAL A C 1
ATOM 4207 O O . VAL A 1 532 ? 47.946 -0.829 11.862 1.00 26.11 532 VAL A O 1
ATOM 4210 N N . ASN A 1 533 ? 49.502 0.102 13.215 1.00 24.38 533 ASN A N 1
ATOM 4211 C CA . ASN A 1 533 ? 50.092 1.168 12.411 1.00 24.38 533 ASN A CA 1
ATOM 4212 C C . ASN A 1 533 ? 50.424 0.832 10.949 1.00 24.38 533 ASN A C 1
ATOM 4214 O O . ASN A 1 533 ? 50.900 -0.252 10.625 1.00 24.38 533 ASN A O 1
ATOM 4218 N N . TYR A 1 534 ? 50.272 1.848 10.096 1.00 27.02 534 TYR A N 1
ATOM 4219 C CA . TYR A 1 534 ? 50.676 1.829 8.695 1.00 27.02 534 TYR A CA 1
ATOM 4220 C C . TYR A 1 534 ? 52.170 1.518 8.532 1.00 27.02 534 TYR A C 1
ATOM 4222 O O . TYR A 1 534 ? 53.039 2.237 9.023 1.00 27.02 534 TYR A O 1
ATOM 4230 N N . THR A 1 535 ? 52.467 0.484 7.755 1.00 21.75 535 THR A N 1
ATOM 4231 C CA . THR A 1 535 ? 53.687 0.380 6.953 1.00 21.75 535 THR A CA 1
ATOM 4232 C C . THR A 1 535 ? 53.246 -0.187 5.613 1.00 21.75 535 THR A C 1
ATOM 4234 O O . THR A 1 535 ? 52.768 -1.314 5.538 1.00 21.75 535 THR A O 1
ATOM 4237 N N . VAL A 1 536 ? 53.311 0.637 4.566 1.00 28.39 536 VAL A N 1
ATOM 4238 C CA . VAL A 1 536 ? 53.045 0.198 3.196 1.00 28.39 536 VAL A CA 1
ATOM 4239 C C . VAL A 1 536 ? 54.201 -0.709 2.794 1.00 28.39 536 VAL A C 1
ATOM 4241 O O . VAL A 1 536 ? 55.302 -0.235 2.525 1.00 28.39 536 VAL A O 1
ATOM 4244 N N . ILE A 1 537 ? 53.946 -2.012 2.791 1.00 21.61 537 ILE A N 1
ATOM 4245 C CA . ILE A 1 537 ? 54.755 -2.998 2.084 1.00 21.61 537 ILE A CA 1
ATOM 4246 C C . ILE A 1 537 ? 53.820 -3.579 1.032 1.00 21.61 537 ILE A C 1
ATOM 4248 O O . ILE A 1 537 ? 52.838 -4.242 1.357 1.00 21.61 537 ILE A O 1
ATOM 4252 N N . ALA A 1 538 ? 54.087 -3.228 -0.224 1.00 28.89 538 ALA A N 1
ATOM 4253 C CA . ALA A 1 538 ? 53.469 -3.863 -1.371 1.00 28.89 538 ALA A CA 1
ATOM 4254 C C . ALA A 1 538 ? 53.958 -5.313 -1.405 1.00 28.89 538 ALA A C 1
ATOM 4256 O O . ALA A 1 538 ? 55.121 -5.559 -1.723 1.00 28.89 538 ALA A O 1
ATOM 4257 N N . ASP A 1 539 ? 53.086 -6.244 -1.031 1.00 21.89 539 ASP A N 1
ATOM 4258 C CA . ASP A 1 539 ? 53.324 -7.668 -1.211 1.00 21.89 539 ASP A CA 1
ATOM 4259 C C . ASP A 1 539 ? 52.325 -8.203 -2.240 1.00 21.89 539 ASP A C 1
ATOM 4261 O O . ASP A 1 539 ? 51.107 -8.184 -2.045 1.00 21.89 539 ASP A O 1
ATOM 4265 N N . ASN A 1 540 ? 52.875 -8.606 -3.385 1.00 25.27 540 ASN A N 1
ATOM 4266 C CA . ASN A 1 540 ? 52.182 -9.117 -4.561 1.00 25.27 540 ASN A CA 1
ATOM 4267 C C . ASN A 1 540 ? 51.686 -10.542 -4.301 1.00 25.27 540 ASN A C 1
ATOM 4269 O O . ASN A 1 540 ? 52.194 -11.505 -4.875 1.00 25.27 540 ASN A O 1
ATOM 4273 N N . THR A 1 541 ? 50.663 -10.680 -3.462 1.00 21.09 541 THR A N 1
ATOM 4274 C CA . THR A 1 541 ? 49.916 -11.936 -3.375 1.00 21.09 541 THR A CA 1
ATOM 4275 C C . THR A 1 541 ? 48.626 -11.777 -4.165 1.00 21.09 541 THR A C 1
ATOM 4277 O O . THR A 1 541 ? 47.663 -11.176 -3.696 1.00 21.09 541 THR A O 1
ATOM 4280 N N . ILE A 1 542 ? 48.623 -12.300 -5.392 1.00 24.78 542 ILE A N 1
ATOM 4281 C CA . ILE A 1 542 ? 47.394 -12.592 -6.131 1.00 24.78 542 ILE A CA 1
ATOM 4282 C C . ILE A 1 542 ? 46.662 -13.655 -5.309 1.00 24.78 542 ILE A C 1
ATOM 4284 O O . ILE A 1 542 ? 47.002 -14.835 -5.352 1.00 24.78 542 ILE A O 1
ATOM 4288 N N . VAL A 1 543 ? 45.703 -13.221 -4.499 1.00 21.70 543 VAL A N 1
ATOM 4289 C CA . VAL A 1 543 ? 44.668 -14.103 -3.970 1.00 21.70 543 VAL A CA 1
ATOM 4290 C C . VAL A 1 543 ? 43.574 -14.088 -5.025 1.00 21.70 543 VAL A C 1
ATOM 4292 O O . VAL A 1 543 ? 43.084 -13.018 -5.376 1.00 21.70 543 VAL A O 1
ATOM 4295 N N . GLU A 1 544 ? 43.254 -15.253 -5.586 1.00 24.25 544 GLU A N 1
ATOM 4296 C CA . GLU A 1 544 ? 42.137 -15.442 -6.512 1.00 24.25 544 GLU A CA 1
ATOM 4297 C C . GLU A 1 544 ? 40.833 -14.933 -5.877 1.00 24.25 544 GLU A C 1
ATOM 4299 O O . GLU A 1 544 ? 40.121 -15.654 -5.178 1.00 24.25 544 GLU A O 1
ATOM 4304 N N . GLU A 1 545 ? 40.498 -13.670 -6.125 1.00 22.41 545 GLU A N 1
ATOM 4305 C CA . GLU A 1 545 ? 39.156 -13.149 -5.926 1.00 22.41 545 GLU A CA 1
ATOM 4306 C C . GLU A 1 545 ? 38.300 -13.644 -7.093 1.00 22.41 545 GLU A C 1
ATOM 4308 O O . GLU A 1 545 ? 38.221 -13.026 -8.155 1.00 22.41 545 GLU A O 1
ATOM 4313 N N . GLN A 1 546 ? 37.641 -14.789 -6.907 1.00 21.08 546 GLN A N 1
ATOM 4314 C CA . GLN A 1 546 ? 36.497 -15.138 -7.740 1.00 21.08 546 GLN A CA 1
ATOM 4315 C C . GLN A 1 546 ? 35.362 -14.156 -7.434 1.00 21.08 546 GLN A C 1
ATOM 4317 O O . GLN A 1 546 ? 34.507 -14.391 -6.579 1.00 21.08 546 GLN A O 1
ATOM 4322 N N . ILE A 1 547 ? 35.343 -13.038 -8.158 1.00 21.22 547 ILE A N 1
ATOM 4323 C CA . ILE A 1 547 ? 34.122 -12.273 -8.388 1.00 21.22 547 ILE A CA 1
ATOM 4324 C C . ILE A 1 547 ? 33.190 -13.207 -9.162 1.00 21.22 547 ILE A C 1
ATOM 4326 O O . ILE A 1 547 ? 33.310 -13.379 -10.374 1.00 21.22 547 ILE A O 1
ATOM 4330 N N . GLY A 1 548 ? 32.282 -13.864 -8.443 1.00 19.73 548 GLY A N 1
ATOM 4331 C CA . GLY A 1 548 ? 31.227 -14.677 -9.030 1.00 19.73 548 GLY A CA 1
ATOM 4332 C C . GLY A 1 548 ? 30.225 -13.792 -9.765 1.00 19.73 548 GLY A C 1
ATOM 4333 O O . GLY A 1 548 ? 29.195 -13.418 -9.209 1.00 19.73 548 GLY A O 1
ATOM 4334 N N . ILE A 1 549 ? 30.516 -13.465 -11.022 1.00 21.12 549 ILE A N 1
ATOM 4335 C CA . ILE A 1 549 ? 29.498 -13.056 -11.987 1.00 21.12 549 ILE A CA 1
ATOM 4336 C C . ILE A 1 549 ? 28.673 -14.313 -12.267 1.00 21.12 549 ILE A C 1
ATOM 4338 O O . ILE A 1 549 ? 29.135 -15.229 -12.945 1.00 21.12 549 ILE A O 1
ATOM 4342 N N . TRP A 1 550 ? 27.457 -14.383 -11.727 1.00 20.92 550 TRP A N 1
ATOM 4343 C CA . TRP A 1 550 ? 26.508 -15.415 -12.134 1.00 20.92 550 TRP A CA 1
ATOM 4344 C C . TRP A 1 550 ? 25.993 -15.082 -13.536 1.00 20.92 550 TRP A C 1
ATOM 4346 O O . TRP A 1 550 ? 25.015 -14.359 -13.710 1.00 20.92 550 TRP A O 1
ATOM 4356 N N . LEU A 1 551 ? 26.691 -15.609 -14.542 1.00 21.52 551 LEU A N 1
ATOM 4357 C CA . LEU A 1 551 ? 26.150 -15.815 -15.878 1.00 21.52 551 LEU A CA 1
ATOM 4358 C C . LEU A 1 551 ? 25.043 -16.867 -15.763 1.00 21.52 551 LEU A C 1
ATOM 4360 O O . LEU A 1 551 ? 25.291 -18.001 -15.352 1.00 21.52 551 LEU A O 1
ATOM 4364 N N . ALA A 1 552 ? 23.815 -16.489 -16.111 1.00 23.03 552 ALA A N 1
ATOM 4365 C CA . ALA A 1 552 ? 22.754 -17.458 -16.323 1.00 23.03 552 ALA A CA 1
ATOM 4366 C C . ALA A 1 552 ? 23.199 -18.416 -17.442 1.00 23.03 552 ALA A C 1
ATOM 4368 O O . ALA A 1 552 ? 23.570 -17.978 -18.532 1.00 23.03 552 ALA A O 1
ATOM 4369 N N . ASN A 1 553 ? 23.218 -19.715 -17.137 1.00 22.89 553 ASN A N 1
ATOM 4370 C CA . ASN A 1 553 ? 23.613 -20.776 -18.057 1.00 22.89 553 ASN A CA 1
ATOM 4371 C C . ASN A 1 553 ? 22.858 -20.658 -19.388 1.00 22.89 553 ASN A C 1
ATOM 4373 O O . ASN A 1 553 ? 21.657 -20.914 -19.449 1.00 22.89 553 ASN A O 1
ATOM 4377 N N . SER A 1 554 ? 23.585 -20.367 -20.466 1.00 24.06 554 SER A N 1
ATOM 4378 C CA . SER A 1 554 ? 23.192 -20.804 -21.800 1.00 24.06 554 SER A CA 1
ATOM 4379 C C . SER A 1 554 ? 23.716 -22.229 -21.976 1.00 24.06 554 SER A C 1
ATOM 4381 O O . SER A 1 554 ? 24.918 -22.463 -22.084 1.00 24.06 554 SER A O 1
ATOM 4383 N N . TYR A 1 555 ? 22.820 -23.214 -21.959 1.00 24.55 555 TYR A N 1
ATOM 4384 C CA . TYR A 1 555 ? 23.165 -24.555 -22.423 1.00 24.55 555 TYR A CA 1
ATOM 4385 C C . TYR A 1 555 ? 23.296 -24.497 -23.946 1.00 24.55 555 TYR A C 1
ATOM 4387 O O . TYR A 1 555 ? 22.297 -24.519 -24.657 1.00 24.55 555 TYR A O 1
ATOM 4395 N N . ASN A 1 556 ? 24.527 -24.425 -24.449 1.00 27.39 556 ASN A N 1
ATOM 4396 C CA . ASN A 1 556 ? 24.823 -24.757 -25.836 1.00 27.39 556 ASN A CA 1
ATOM 4397 C C . ASN A 1 556 ? 25.717 -25.994 -25.879 1.00 27.39 556 ASN A C 1
ATOM 4399 O O . ASN A 1 556 ? 26.856 -25.994 -25.415 1.00 27.39 556 ASN A O 1
ATOM 4403 N N . ASN A 1 557 ? 25.161 -27.058 -26.456 1.00 32.59 557 ASN A N 1
ATOM 4404 C CA . ASN A 1 557 ? 25.860 -28.273 -26.841 1.00 32.59 557 ASN A CA 1
ATOM 4405 C C . ASN A 1 557 ? 26.965 -27.945 -27.851 1.00 32.59 557 ASN A C 1
ATOM 4407 O O . ASN A 1 557 ? 26.683 -27.874 -29.040 1.00 32.59 557 ASN A O 1
ATOM 4411 N N . TYR A 1 558 ? 28.211 -27.825 -27.404 1.00 27.44 558 TYR A N 1
ATOM 4412 C CA . TYR A 1 558 ? 29.371 -28.215 -28.204 1.00 27.44 558 TYR A CA 1
ATOM 4413 C C . TYR A 1 558 ? 30.436 -28.799 -27.279 1.00 27.44 558 TYR A C 1
ATOM 4415 O O . TYR A 1 558 ? 31.008 -28.120 -26.430 1.00 27.44 558 TYR A O 1
ATOM 4423 N N . MET A 1 559 ? 30.667 -30.101 -27.437 1.00 27.20 559 MET A N 1
ATOM 4424 C CA . MET A 1 559 ? 31.796 -30.785 -26.830 1.00 27.20 559 MET A CA 1
ATOM 4425 C C . MET A 1 559 ? 33.125 -30.237 -27.360 1.00 27.20 559 MET A C 1
ATOM 4427 O O . MET A 1 559 ? 33.256 -29.916 -28.539 1.00 27.20 559 MET A O 1
ATOM 4431 N N . SER A 1 560 ? 34.110 -30.267 -26.457 1.00 33.03 560 SER A N 1
ATOM 4432 C CA . SER A 1 560 ? 35.553 -30.380 -26.696 1.00 33.03 560 SER A CA 1
ATOM 4433 C C . SER A 1 560 ? 36.204 -29.310 -27.576 1.00 33.03 560 SER A C 1
ATOM 4435 O O . SER A 1 560 ? 36.295 -29.466 -28.790 1.00 33.03 560 SER A O 1
ATOM 4437 N N . ASN A 1 561 ? 36.753 -28.272 -26.938 1.00 25.89 561 ASN A N 1
ATOM 4438 C CA . ASN A 1 561 ? 38.184 -27.936 -26.990 1.00 25.89 561 ASN A CA 1
ATOM 4439 C C . ASN A 1 561 ? 38.437 -26.671 -26.155 1.00 25.89 561 ASN A C 1
ATOM 4441 O O . ASN A 1 561 ? 37.934 -25.596 -26.470 1.00 25.89 561 ASN A O 1
ATOM 4445 N N . ASN A 1 562 ? 39.224 -26.806 -25.085 1.00 26.09 562 ASN A N 1
ATOM 4446 C CA . ASN A 1 562 ? 39.723 -25.673 -24.311 1.00 26.09 5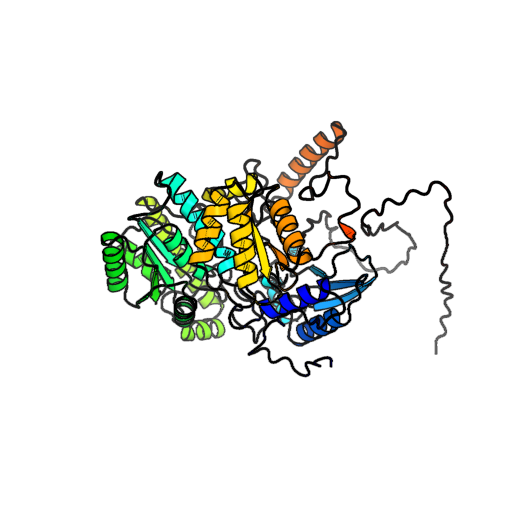62 ASN A CA 1
ATOM 4447 C C . ASN A 1 562 ? 40.711 -24.877 -25.171 1.00 26.09 562 ASN A C 1
ATOM 4449 O O . ASN A 1 562 ? 41.883 -25.241 -25.259 1.00 26.09 562 ASN A O 1
ATOM 4453 N N . THR A 1 563 ? 40.248 -23.782 -25.767 1.00 24.06 563 THR A N 1
ATOM 4454 C CA . THR A 1 563 ? 41.121 -22.763 -26.354 1.00 24.06 563 THR A CA 1
ATOM 4455 C C . THR A 1 563 ? 40.941 -21.480 -25.553 1.00 24.06 563 THR A C 1
ATOM 4457 O O . THR A 1 563 ? 39.960 -20.760 -25.722 1.00 24.06 563 THR A O 1
ATOM 4460 N N . PHE A 1 564 ? 41.877 -21.217 -24.642 1.00 24.53 564 PHE A N 1
ATOM 4461 C CA . PHE A 1 564 ? 41.987 -19.938 -23.946 1.00 24.53 564 PHE A CA 1
ATOM 4462 C C . PHE A 1 564 ? 42.505 -18.886 -24.933 1.00 24.53 564 PHE A C 1
ATOM 4464 O O . PHE A 1 564 ? 43.582 -19.054 -25.503 1.00 24.53 564 PHE A O 1
ATOM 4471 N N . ILE A 1 565 ? 41.757 -17.801 -25.133 1.00 23.48 565 ILE A N 1
ATOM 4472 C CA . ILE A 1 565 ? 42.285 -16.583 -25.754 1.00 23.48 565 ILE A CA 1
ATOM 4473 C C . ILE A 1 565 ? 42.742 -15.679 -24.607 1.00 23.48 565 ILE A C 1
ATOM 4475 O O . ILE A 1 565 ? 41.918 -15.068 -23.931 1.00 23.48 565 ILE A O 1
ATOM 4479 N N . ASN A 1 566 ? 44.055 -15.630 -24.372 1.00 23.12 566 ASN A N 1
ATOM 4480 C CA . ASN A 1 566 ? 44.676 -14.624 -23.513 1.00 23.12 566 ASN A CA 1
ATOM 4481 C C . ASN A 1 566 ? 44.630 -13.271 -24.227 1.00 23.12 566 ASN A C 1
ATOM 4483 O O . ASN A 1 566 ? 45.157 -13.134 -25.331 1.00 23.12 566 ASN A O 1
ATOM 4487 N N . VAL A 1 567 ? 44.040 -12.269 -23.583 1.00 23.28 567 VAL A N 1
ATOM 4488 C CA . VAL A 1 567 ? 44.282 -10.864 -23.918 1.00 23.28 567 VAL A CA 1
ATOM 4489 C C . VAL A 1 567 ? 45.251 -10.338 -22.863 1.00 23.28 567 VAL A C 1
ATOM 4491 O O . VAL A 1 567 ? 44.841 -9.973 -21.766 1.00 23.28 567 VAL A O 1
ATOM 4494 N N . GLU A 1 568 ? 46.548 -10.365 -23.172 1.00 24.30 568 GLU A N 1
ATOM 4495 C CA . GLU A 1 568 ? 47.565 -9.662 -22.386 1.00 24.30 568 GLU A CA 1
ATOM 4496 C C . GLU A 1 568 ? 47.441 -8.157 -22.656 1.00 24.30 568 GLU A C 1
ATOM 4498 O O . GLU A 1 568 ? 47.653 -7.690 -23.775 1.00 24.30 568 GLU A O 1
ATOM 4503 N N . THR A 1 569 ? 47.090 -7.381 -21.633 1.00 25.59 569 THR A N 1
ATOM 4504 C CA . THR A 1 569 ? 47.341 -5.937 -21.624 1.00 25.59 569 THR A CA 1
ATOM 4505 C C . THR A 1 569 ? 48.729 -5.701 -21.046 1.00 25.59 569 THR A C 1
ATOM 4507 O O . THR A 1 569 ? 48.929 -5.817 -19.838 1.00 25.59 569 THR A O 1
ATOM 4510 N N . ASP A 1 570 ? 49.678 -5.386 -21.921 1.00 24.25 570 ASP A N 1
ATOM 4511 C CA . ASP A 1 570 ? 51.042 -5.011 -21.565 1.00 24.25 570 ASP A CA 1
ATOM 4512 C C . ASP A 1 570 ? 51.037 -3.596 -20.955 1.00 24.25 570 ASP A C 1
ATOM 4514 O O . ASP A 1 570 ? 50.727 -2.608 -21.627 1.00 24.25 570 ASP A O 1
ATOM 4518 N N . VAL A 1 571 ? 51.318 -3.491 -19.654 1.00 27.17 571 VAL A N 1
ATOM 4519 C CA . VAL A 1 571 ? 51.483 -2.212 -18.948 1.00 27.17 571 VAL A CA 1
ATOM 4520 C C . VAL A 1 571 ? 52.946 -2.095 -18.543 1.00 27.17 571 VAL A C 1
ATOM 4522 O O . VAL A 1 571 ? 53.327 -2.379 -17.408 1.00 27.17 571 VAL A O 1
ATOM 4525 N N . SER A 1 572 ? 53.791 -1.665 -19.479 1.00 27.19 572 SER A N 1
ATOM 4526 C CA . SER A 1 572 ? 55.167 -1.292 -19.165 1.00 27.19 572 SER A CA 1
ATOM 4527 C C . SER A 1 572 ? 55.195 0.089 -18.502 1.00 27.19 572 SER A C 1
ATOM 4529 O O . SER A 1 572 ? 54.956 1.120 -19.133 1.00 27.19 572 SER A O 1
ATOM 4531 N N . SER A 1 573 ? 55.516 0.098 -17.214 1.00 29.00 573 SER A N 1
ATOM 4532 C CA . SER A 1 573 ? 55.866 1.264 -16.406 1.00 29.00 573 SER A CA 1
ATOM 4533 C C . SER A 1 573 ? 57.073 2.020 -16.972 1.00 29.00 573 SER A C 1
ATOM 4535 O O . SER A 1 573 ? 58.123 1.410 -17.157 1.00 29.00 573 SER A O 1
ATOM 4537 N N . HIS A 1 574 ? 56.980 3.341 -17.136 1.00 25.47 574 HIS A N 1
ATOM 4538 C CA . HIS A 1 574 ? 58.140 4.241 -17.087 1.00 25.47 574 HIS A CA 1
ATOM 4539 C C . HIS A 1 574 ? 57.780 5.474 -16.249 1.00 25.47 574 HIS A C 1
ATOM 4541 O O . HIS A 1 574 ? 57.073 6.374 -16.695 1.00 25.47 574 HIS A O 1
ATOM 4547 N N . TYR A 1 575 ? 58.276 5.488 -15.011 1.00 27.81 575 TYR A N 1
ATOM 4548 C CA . TYR A 1 575 ? 58.395 6.690 -14.194 1.00 27.81 575 TYR A CA 1
ATOM 4549 C C . TYR A 1 575 ? 59.511 7.574 -14.767 1.00 27.81 575 TYR A C 1
ATOM 4551 O O . TYR A 1 575 ? 60.633 7.110 -14.959 1.00 27.81 575 TYR A O 1
ATOM 4559 N N . GLY A 1 576 ? 59.217 8.855 -14.974 1.00 24.12 576 GLY A N 1
ATOM 4560 C CA . GLY A 1 576 ? 60.199 9.902 -15.236 1.00 24.12 576 GLY A CA 1
ATOM 4561 C C . GLY A 1 576 ? 59.755 11.182 -14.539 1.00 24.12 576 GLY A C 1
ATOM 4562 O O . GLY A 1 576 ? 58.757 11.780 -14.921 1.00 24.12 576 GLY A O 1
ATOM 4563 N N . ILE A 1 577 ? 60.470 11.542 -13.476 1.00 28.47 577 ILE A N 1
ATOM 4564 C CA . ILE A 1 577 ? 60.296 12.766 -12.692 1.00 28.47 577 ILE A CA 1
ATOM 4565 C C . ILE A 1 577 ? 60.918 13.941 -13.458 1.00 28.47 577 ILE A C 1
ATOM 4567 O O . ILE A 1 577 ? 62.107 13.885 -13.775 1.00 28.47 577 ILE A O 1
ATOM 4571 N N . SER A 1 578 ? 60.144 15.010 -13.661 1.00 28.67 578 SER A N 1
ATOM 4572 C CA . SER A 1 578 ? 60.561 16.420 -13.539 1.00 28.67 578 SER A CA 1
ATOM 4573 C C . SER A 1 578 ? 59.337 17.305 -13.362 1.00 28.67 578 SER A C 1
ATOM 4575 O O . SER A 1 578 ? 58.442 17.186 -14.231 1.00 28.67 578 SER A O 1
#

Solvent-accessible surface area (backbone atoms only — not comparable to full-atom values): 32408 Å² total; per-residue (Å²): 133,85,85,76,74,80,76,75,56,43,78,75,34,66,46,72,52,50,76,72,76,80,28,76,42,68,71,38,34,48,55,52,28,30,46,34,24,28,28,8,67,73,28,17,73,41,26,71,80,31,19,21,39,90,83,65,8,16,47,27,52,44,71,72,32,38,54,49,39,55,55,46,36,38,70,44,53,73,38,28,27,37,36,28,52,19,34,26,68,77,50,74,45,81,67,42,70,88,49,65,56,64,50,76,52,51,63,83,55,64,75,96,56,63,41,72,70,52,51,50,53,36,36,76,71,69,73,34,26,51,18,71,60,32,28,41,66,32,61,49,50,35,36,58,70,47,21,58,62,45,28,46,39,54,35,37,42,16,41,75,75,68,71,29,90,42,32,71,81,39,39,34,39,37,24,25,42,48,65,57,29,33,18,52,35,42,20,32,32,76,34,38,14,22,27,44,36,24,28,65,53,66,67,39,52,52,49,28,45,73,59,60,32,31,76,46,70,44,72,42,70,69,59,49,52,50,53,47,52,54,20,47,77,65,72,60,28,44,23,33,38,32,52,39,49,48,37,53,54,45,39,50,32,56,77,68,71,56,75,53,54,27,39,44,46,38,43,39,44,70,37,63,92,75,41,46,81,31,70,96,54,52,74,70,59,43,57,50,42,42,70,77,38,51,67,63,39,41,52,42,29,28,54,24,44,32,46,28,52,51,33,49,52,50,35,38,78,71,70,20,52,49,36,39,66,70,30,49,51,44,58,45,11,36,76,55,65,37,85,66,38,72,78,46,46,47,42,33,68,74,40,43,47,73,42,30,76,52,46,23,25,47,34,29,40,34,30,47,23,48,46,56,64,45,53,53,51,51,49,53,49,44,56,74,73,50,96,42,68,74,49,37,54,49,48,54,50,46,68,75,62,61,65,73,30,59,51,24,58,50,70,47,62,35,35,65,66,50,53,57,54,52,50,52,52,53,26,50,36,32,71,72,59,78,26,83,34,44,38,41,36,38,48,54,46,76,33,65,86,52,62,88,34,52,84,35,81,31,27,84,38,94,85,64,69,46,86,54,95,51,72,62,63,57,47,57,48,49,51,50,53,51,53,53,42,64,74,68,76,58,88,69,91,84,88,65,83,79,87,77,85,71,100,59,98,62,65,88,82,70,71,49,47,44,81,59,85,82,83,77,83,89,86,88,83,87,87,83,85,94,85,81,80,93,72,95,70,93,72,93,69,88,70,87,75,78,76,79,75,81,71,79,84,76,90,70,96,71,83,87,78,96,75,85,81,83,80,82,81,86,78,84,85,79,92,78,92,130

Organism: Picrophilus torridus (strain ATCC 700027 / DSM 9790 / JCM 10055 / NBRC 100828 / KAW 2/3) (NCBI:txid1122961)

Mean predicted aligned error: 11.25 Å

Secondary structure (DSSP, 8-state):
-----SS--TTS-----SS--SSSSHHHHHHHHHHHHTT-TTT-SBGGGTEEETTTEESSSSHHHHHHHHHHHHH--TTEEEEEETTEEEEEEE--TTS-SEEEE-S---GGG-SHHHHHHHHHTTS----TTTTTTT--BTBHHHHHHHHHHHHHHHHHHS-SSS-TT-EEEEE--STTTTHHHHHHHHTT-EEEEEES-HHHHHHHHHTTS--EEES-HHHHHHHHHHHHHTT---EEEEES-HHHHHHHHHHTT---SEE---S-TT-TTTT-PPTT--HHHHHHHHHH-HHHHHHHHHHHHHHHHHHHHHHHHTT-EEEE-SSSHHHHHHHTT-TTGGGSEEHIIIIIHHHHHTT-EEEEEEETT--HHHHHHHHHHHHHH---HHHHHHHHHHHHHPPP-SS-EEEEEE-TTHHHHHHHHHHHHHHTTSSSS-EEEEE-S-STTT---TTTTTTT-TT-----S-HHHHHHHHHHHHHHHHHTT-----SS----S---TTGGG---SEE----PPPP--PPPPP------------------------------------------------

pLDDT: mean 80.81, std 26.8, range [19.73, 98.94]

Nearest PDB structures (foldseek):
  2v7g-assembly1_A  TM=9.554E-01  e=7.897E-58  Pseudomonas putida
  1uwk-assembly1_A  TM=9.545E-01  e=4.750E-57  Pseudomonas putida
  1uwl-assembly1_B  TM=9.539E-01  e=4.750E-57  Pseudomonas putida
  1w1u-assembly1_B  TM=9.538E-01  e=1.631E-56  Pseudomonas putida
  7jfz-assembly1_A  TM=8.555E-01  e=4.214E-55  Legionella pneumophila subsp. pneumophila str. Philadelphia 1